Protein AF-A0A7V2XTU2-F1 (afdb_monomer_lite)

Radius of gyration: 29.44 Å; chains: 1; bounding box: 63×77×79 Å

Foldseek 3Di:
DDDDDPDDDPWDQDDDDDDDDDFWKWWAWPVRDIDTAHFPDDDQQWTWGQDPRGITTGGPVGTPDIGDDDDDDDDDDDDDDDDDDDDDDDDDDDDDDDDDDDDDDDDDDDDDDDDDDDPDDDPDPDDDDPVRLVVLLVVLVVLLVCLVPDPDPPLVVSLVVLLVVDPSCQVSLLVCQVVDPDPSSNLSSLSSLLSNDDPSSLVSLLVQCPDPDLSSVLSSLQSNLSNLDPVCLLSLLVQLQPPDPSSVVSSLVSLLSNCVVPPDCSNVVSLLVSCVVHDDSSVLSSLVSLLSSLDPVSLVSLLVCLVVDDDPVNLSSLCSLLSSLDPVCLVSLLVQCPDPDPVSVLSSLLSLLSNLVHLVSLVVLLVQCPPPDPSSNVSSQVSLCSSVVHHQDSDSVSSVVVSVVVVVVVVVVVVVVVPDD

Sequence (421 aa):
MTRAATRVLAAVVLFTLAFSAARADVVHLRNGGRIEGRIVSETDAAVVVSSEGGRVTVPRAQVASVVRKPASVPAPTVADGAAPPPARPAPADGAVPGSDAAETAAEEPKAPEGGEKPASAAPKPAPRTPADIERLRRTIAAMMERVGTEGAPTREAFATALTGLGPDATPLLLEMLPRLDSMDRLLPAVTAIAAAPTPEAESALVRLAGADEAERRHVAAFGLGQCGGLGAVPVLGRLLLDPADIVRYSAREALVNLKARQPGPEATRTVLRALESARGPARRECLLLLAQLDDPAGLDAVEDAAARAEGEDRAEFWKALGRMGDPRAVSFLRRRLGSEDAAERRLAVDALAGHRRVTAVVPLLLGCLDDEAPPVRAAALQALGQLAGKDLGPEASDWRAWWEDERRAVEERERMRGERP

pLDDT: mean 78.05, std 23.55, range [25.86, 98.31]

Structure (mmCIF, N/CA/C/O backbone):
data_AF-A0A7V2XTU2-F1
#
_entry.id   AF-A0A7V2XTU2-F1
#
loop_
_atom_site.group_PDB
_atom_site.id
_atom_site.type_symbol
_atom_site.label_atom_id
_atom_site.label_alt_id
_atom_site.label_comp_id
_atom_site.label_asym_id
_atom_site.label_entity_id
_atom_site.label_seq_id
_atom_site.pdbx_PDB_ins_code
_atom_site.Cartn_x
_atom_site.Cartn_y
_atom_site.Cartn_z
_atom_site.occupancy
_atom_site.B_iso_or_equiv
_atom_site.auth_seq_id
_atom_site.auth_comp_id
_atom_site.auth_asym_id
_atom_site.auth_atom_id
_atom_site.pdbx_PDB_model_num
ATOM 1 N N . MET A 1 1 ? 39.795 39.922 19.954 1.00 37.25 1 MET A N 1
ATOM 2 C CA . MET A 1 1 ? 38.436 39.684 19.424 1.00 37.25 1 MET A CA 1
ATOM 3 C C . MET A 1 1 ? 38.409 38.326 18.750 1.00 37.25 1 MET A C 1
ATOM 5 O O . MET A 1 1 ? 39.089 38.114 17.757 1.00 37.25 1 MET A O 1
ATOM 9 N N . THR A 1 2 ? 37.703 37.395 19.376 1.00 35.97 2 THR A N 1
ATOM 10 C CA . THR A 1 2 ? 37.447 36.018 18.952 1.00 35.97 2 THR A CA 1
ATOM 11 C C . THR A 1 2 ? 36.546 35.985 17.714 1.00 35.97 2 THR A C 1
ATOM 13 O O . THR A 1 2 ? 35.517 36.653 17.680 1.00 35.97 2 THR A O 1
ATOM 16 N N . ARG A 1 3 ? 36.882 35.166 16.711 1.00 31.73 3 ARG A N 1
ATOM 17 C CA . ARG A 1 3 ? 35.897 34.652 15.749 1.00 31.73 3 ARG A CA 1
ATOM 18 C C . ARG A 1 3 ? 36.052 33.141 15.650 1.00 31.73 3 ARG A C 1
ATOM 20 O O . ARG A 1 3 ? 37.011 32.631 15.081 1.00 31.73 3 ARG A O 1
ATOM 27 N N . ALA A 1 4 ? 35.106 32.459 16.286 1.00 32.34 4 ALA A N 1
ATOM 28 C CA . ALA A 1 4 ? 34.891 31.030 16.193 1.00 32.34 4 ALA A CA 1
ATOM 29 C C . ALA A 1 4 ? 34.449 30.680 14.765 1.00 32.34 4 ALA A C 1
ATOM 31 O O . ALA A 1 4 ? 33.487 31.249 14.252 1.00 32.34 4 ALA A O 1
ATOM 32 N N . ALA A 1 5 ? 35.162 29.756 14.125 1.00 32.06 5 ALA A N 1
ATOM 33 C CA . ALA A 1 5 ? 34.749 29.164 12.863 1.00 32.06 5 ALA A CA 1
ATOM 34 C C . ALA A 1 5 ? 33.851 27.957 13.163 1.00 32.06 5 ALA A C 1
ATOM 36 O O . ALA A 1 5 ? 34.329 26.878 13.515 1.00 32.06 5 ALA A O 1
ATOM 37 N N . THR A 1 6 ? 32.541 28.150 13.047 1.00 32.09 6 THR A N 1
ATOM 38 C CA . THR A 1 6 ? 31.544 27.080 13.095 1.00 32.09 6 THR A CA 1
ATOM 39 C C . THR A 1 6 ? 31.726 26.196 11.858 1.00 32.09 6 THR A C 1
ATOM 41 O O . THR A 1 6 ? 31.355 26.578 10.751 1.00 32.09 6 THR A O 1
ATOM 44 N N . ARG A 1 7 ? 32.343 25.020 12.018 1.00 32.94 7 ARG A N 1
ATOM 45 C CA . ARG A 1 7 ? 32.392 23.994 10.966 1.00 32.94 7 ARG A CA 1
ATOM 46 C C . ARG A 1 7 ? 31.040 23.283 10.929 1.00 32.94 7 ARG A C 1
ATOM 48 O O . ARG A 1 7 ? 30.715 22.523 11.837 1.00 32.94 7 ARG A O 1
ATOM 55 N N . VAL A 1 8 ? 30.253 23.574 9.897 1.00 32.69 8 VAL A N 1
ATOM 56 C CA . VAL A 1 8 ? 28.988 22.892 9.599 1.00 32.69 8 VAL A CA 1
ATOM 57 C C . VAL A 1 8 ? 29.291 21.444 9.206 1.00 32.69 8 VAL A C 1
ATOM 59 O O . VAL A 1 8 ? 30.128 21.180 8.344 1.00 32.69 8 VAL A O 1
ATOM 62 N N . LEU A 1 9 ? 28.633 20.510 9.888 1.00 30.25 9 LEU A N 1
ATOM 63 C CA . LEU A 1 9 ? 28.724 19.072 9.671 1.00 30.25 9 LEU A CA 1
ATOM 64 C C . LEU A 1 9 ? 27.986 18.710 8.370 1.00 30.25 9 LEU A C 1
ATOM 66 O O . LEU A 1 9 ? 26.761 18.779 8.321 1.00 30.25 9 LEU A O 1
ATOM 70 N N . ALA A 1 10 ? 28.712 18.323 7.322 1.00 29.86 10 ALA A N 1
ATOM 71 C CA . ALA A 1 10 ? 28.113 17.724 6.133 1.00 29.86 10 ALA A CA 1
ATOM 72 C C . ALA A 1 10 ? 27.832 16.240 6.416 1.00 29.86 10 ALA A C 1
ATOM 74 O O . ALA A 1 10 ? 28.724 15.397 6.325 1.00 29.86 10 ALA A O 1
ATOM 75 N N . ALA A 1 11 ? 26.601 15.924 6.816 1.00 33.59 11 ALA A N 1
ATOM 76 C CA . ALA A 1 11 ? 26.123 14.549 6.881 1.00 33.59 11 ALA A CA 1
ATOM 77 C C . ALA A 1 11 ? 25.770 14.088 5.459 1.00 33.59 11 ALA A C 1
ATOM 79 O O . ALA A 1 11 ? 24.813 14.575 4.862 1.00 33.59 11 ALA A O 1
ATOM 80 N N . VAL A 1 12 ? 26.556 13.164 4.907 1.00 35.12 12 VAL A N 1
ATOM 81 C CA . VAL A 1 12 ? 26.215 12.484 3.653 1.00 35.12 12 VAL A CA 1
ATOM 82 C C . VAL A 1 12 ? 25.213 11.385 3.996 1.00 35.12 12 VAL A C 1
ATOM 84 O O . VAL A 1 12 ? 25.585 10.351 4.550 1.00 35.12 12 VAL A O 1
ATOM 87 N N . VAL A 1 13 ? 23.932 11.640 3.729 1.00 34.47 13 VAL A N 1
ATOM 88 C CA . VAL A 1 13 ? 22.848 10.667 3.905 1.00 34.47 13 VAL A CA 1
ATOM 89 C C . VAL A 1 13 ? 22.731 9.862 2.616 1.00 34.47 13 VAL A C 1
ATOM 91 O O . VAL A 1 13 ? 22.255 10.367 1.603 1.00 34.47 13 VAL A O 1
ATOM 94 N N . LEU A 1 14 ? 23.211 8.617 2.643 1.00 32.88 14 LEU A N 1
ATOM 95 C CA . LEU A 1 14 ? 23.098 7.694 1.516 1.00 32.88 14 LEU A CA 1
ATOM 96 C C . LEU A 1 14 ? 21.851 6.818 1.712 1.00 32.88 14 LEU A C 1
ATOM 98 O O . LEU A 1 14 ? 21.849 5.909 2.550 1.00 32.88 14 LEU A O 1
ATOM 102 N N . PHE A 1 15 ? 20.792 7.094 0.950 1.00 28.81 15 PHE A N 1
ATOM 103 C CA . PHE A 1 15 ? 19.565 6.295 0.958 1.00 28.81 15 PHE A CA 1
ATOM 104 C C . PHE A 1 15 ? 19.831 4.923 0.326 1.00 28.81 15 PHE A C 1
ATOM 106 O O . PHE A 1 15 ? 20.188 4.820 -0.844 1.00 28.81 15 PHE A O 1
ATOM 113 N N . THR A 1 16 ? 19.653 3.854 1.101 1.00 32.84 16 THR A N 1
ATOM 114 C CA . THR A 1 16 ? 19.641 2.476 0.589 1.00 32.84 16 THR A CA 1
ATOM 115 C C . THR A 1 16 ? 18.449 1.743 1.195 1.00 32.84 16 THR A C 1
ATOM 117 O O . THR A 1 16 ? 18.280 1.724 2.412 1.00 32.84 16 THR A O 1
ATOM 120 N N . LEU A 1 17 ? 17.595 1.183 0.336 1.00 32.22 17 LEU A N 1
ATOM 121 C CA . LEU A 1 17 ? 16.418 0.410 0.725 1.00 32.22 17 LEU A CA 1
ATOM 122 C C . LEU A 1 17 ? 16.828 -0.997 1.171 1.00 32.22 17 LEU A C 1
ATOM 124 O O . LEU A 1 17 ? 17.332 -1.776 0.366 1.00 32.22 17 LEU A O 1
ATOM 128 N N . ALA A 1 18 ? 16.598 -1.279 2.455 1.00 36.19 18 ALA A N 1
ATOM 129 C CA . ALA A 1 18 ? 15.885 -2.443 3.000 1.00 36.19 18 ALA A CA 1
ATOM 130 C C . ALA A 1 18 ? 16.413 -2.758 4.409 1.00 36.19 18 ALA A C 1
ATOM 132 O O . ALA A 1 18 ? 17.561 -3.169 4.548 1.00 36.19 18 ALA A O 1
ATOM 133 N N . PHE A 1 19 ? 15.572 -2.655 5.446 1.00 36.44 19 PHE A N 1
ATOM 134 C CA . PHE A 1 19 ? 15.734 -3.498 6.634 1.00 36.44 19 PHE A CA 1
ATOM 135 C C . PHE A 1 19 ? 14.394 -3.787 7.313 1.00 36.44 19 PHE A C 1
ATOM 137 O O . PHE A 1 19 ? 13.608 -2.891 7.612 1.00 36.44 19 PHE A O 1
ATOM 144 N N . SER A 1 20 ? 14.171 -5.077 7.560 1.00 36.19 20 SER A N 1
ATOM 145 C CA . SER A 1 20 ? 13.150 -5.607 8.458 1.00 36.19 20 SER A CA 1
ATOM 146 C C . SER A 1 20 ? 13.358 -5.041 9.863 1.00 36.19 20 SER A C 1
ATOM 148 O O . SER A 1 20 ? 14.483 -5.033 10.364 1.00 36.19 20 SER A O 1
ATOM 150 N N . ALA A 1 21 ? 12.281 -4.584 10.501 1.00 35.66 21 ALA A N 1
ATOM 151 C CA . ALA A 1 21 ? 12.290 -4.012 11.841 1.00 35.66 21 ALA A CA 1
ATOM 152 C C . ALA A 1 21 ? 12.799 -5.026 12.885 1.00 35.66 21 ALA A C 1
ATOM 154 O O . ALA A 1 21 ? 12.038 -5.809 13.450 1.00 35.66 21 ALA A O 1
ATOM 155 N N . ALA A 1 22 ? 14.100 -4.993 13.162 1.00 40.12 22 ALA A N 1
ATOM 156 C CA . ALA A 1 22 ? 14.714 -5.629 14.316 1.00 40.12 22 ALA A CA 1
ATOM 157 C C . ALA A 1 22 ? 15.505 -4.560 15.085 1.00 40.12 22 ALA A C 1
ATOM 159 O O . ALA A 1 22 ? 16.324 -3.846 14.514 1.00 40.12 22 ALA A O 1
ATOM 160 N N . ARG A 1 23 ? 15.167 -4.428 16.373 1.00 57.59 23 ARG A N 1
ATOM 161 C CA . ARG A 1 23 ? 15.597 -3.425 17.370 1.00 57.59 23 ARG A CA 1
ATOM 162 C C . ARG A 1 23 ? 17.020 -2.863 17.152 1.00 57.59 23 ARG A C 1
ATOM 164 O O . ARG A 1 23 ? 17.975 -3.627 17.092 1.00 57.59 23 ARG A O 1
ATOM 171 N N . ALA A 1 24 ? 17.132 -1.532 17.095 1.00 58.72 24 ALA A N 1
ATOM 172 C CA . ALA A 1 24 ? 18.334 -0.786 16.709 1.00 58.72 24 ALA A CA 1
ATOM 173 C C . ALA A 1 24 ? 19.336 -0.524 17.860 1.00 58.72 24 ALA A C 1
ATOM 175 O O . ALA A 1 24 ? 18.928 -0.325 19.008 1.00 58.72 24 ALA A O 1
ATOM 176 N N . ASP A 1 25 ? 20.634 -0.482 17.534 1.00 79.06 25 ASP A N 1
ATOM 177 C CA . ASP A 1 25 ? 21.707 0.005 18.415 1.00 79.06 25 ASP A CA 1
ATOM 178 C C . ASP A 1 25 ? 21.683 1.546 18.483 1.00 79.06 25 ASP A C 1
ATOM 180 O O . ASP A 1 25 ? 21.106 2.210 17.616 1.00 79.06 25 ASP A O 1
ATOM 184 N N . VAL A 1 26 ? 22.309 2.140 19.506 1.00 77.88 26 VAL A N 1
ATOM 185 C CA . VAL A 1 26 ? 22.352 3.606 19.673 1.00 77.88 26 VAL A CA 1
ATOM 186 C C . VAL A 1 26 ? 23.791 4.103 19.764 1.00 77.88 26 VAL A C 1
ATOM 188 O O . VAL A 1 26 ? 24.579 3.633 20.588 1.00 77.88 26 VAL A O 1
ATOM 191 N N . VAL A 1 27 ? 24.126 5.089 18.930 1.00 79.88 27 VAL A N 1
ATOM 192 C CA . VAL A 1 27 ? 25.408 5.802 18.940 1.00 79.88 27 VAL A CA 1
ATOM 193 C C . VAL A 1 27 ? 25.192 7.223 19.452 1.00 79.88 27 VAL A C 1
ATOM 195 O O . VAL A 1 27 ? 24.481 8.017 18.835 1.00 79.88 27 VAL A O 1
ATOM 198 N N . HIS A 1 28 ? 25.827 7.559 20.574 1.00 78.25 28 HIS A N 1
ATOM 199 C CA . HIS A 1 28 ? 25.815 8.909 21.134 1.00 78.25 28 HIS A CA 1
ATOM 200 C C . HIS A 1 28 ? 26.989 9.717 20.585 1.00 78.25 28 HIS A C 1
ATOM 202 O O . HIS A 1 28 ? 28.134 9.259 20.594 1.00 78.25 28 HIS A O 1
ATOM 208 N N . LEU A 1 29 ? 26.718 10.937 20.132 1.00 80.38 29 LEU A N 1
ATOM 209 C CA . LEU A 1 29 ? 27.708 11.871 19.610 1.00 80.38 29 LEU A CA 1
ATOM 210 C C . LEU A 1 29 ? 28.153 12.858 20.693 1.00 80.38 29 LEU A C 1
ATOM 212 O O . LEU A 1 29 ? 27.387 13.234 21.579 1.00 80.38 29 LEU A O 1
ATOM 216 N N . ARG A 1 30 ? 29.390 13.349 20.589 1.00 73.69 30 ARG A N 1
ATOM 217 C CA . ARG A 1 30 ? 29.960 14.321 21.544 1.00 73.69 30 ARG A CA 1
ATOM 218 C C . ARG A 1 30 ? 29.267 15.687 21.535 1.00 73.69 30 ARG A C 1
ATOM 220 O O . ARG A 1 30 ? 29.418 16.441 22.487 1.00 73.69 30 ARG A O 1
ATOM 227 N N . ASN A 1 31 ? 28.514 16.005 20.484 1.00 67.88 31 ASN A N 1
ATOM 228 C CA . ASN A 1 31 ? 27.713 17.229 20.385 1.00 67.88 31 ASN A CA 1
ATOM 229 C C . ASN A 1 31 ? 26.302 17.085 20.995 1.00 67.88 31 ASN A C 1
ATOM 231 O O . ASN A 1 31 ? 25.476 17.974 20.810 1.00 67.88 31 ASN A O 1
ATOM 235 N N . GLY A 1 32 ? 26.012 15.972 21.679 1.00 67.62 32 GLY A N 1
ATOM 236 C CA . GLY A 1 32 ? 24.706 15.693 22.282 1.00 67.62 32 GLY A CA 1
ATOM 237 C C . GLY A 1 32 ? 23.690 15.047 21.333 1.00 67.62 32 GLY A C 1
ATOM 238 O O . GLY A 1 32 ? 22.598 14.694 21.770 1.00 67.62 32 GLY A O 1
ATOM 239 N N . GLY A 1 33 ? 24.032 14.852 20.054 1.00 73.75 33 GLY A N 1
ATOM 240 C CA . GLY A 1 33 ? 23.200 14.110 19.106 1.00 73.75 33 GLY A CA 1
ATOM 241 C C . GLY A 1 33 ? 23.190 12.602 19.382 1.00 73.75 33 GLY A C 1
ATOM 242 O O . GLY A 1 33 ? 24.133 12.051 19.952 1.00 73.75 33 GLY A O 1
ATOM 243 N N . ARG A 1 34 ? 22.136 11.914 18.939 1.00 79.88 34 ARG A N 1
ATOM 244 C CA . ARG A 1 34 ? 22.043 10.446 18.963 1.00 79.88 34 ARG A CA 1
ATOM 245 C C . ARG A 1 34 ? 21.662 9.917 17.589 1.00 79.88 34 ARG A C 1
ATOM 247 O O . ARG A 1 34 ? 20.861 10.539 16.896 1.00 79.88 34 ARG A O 1
ATOM 254 N N . ILE A 1 35 ? 22.234 8.780 17.215 1.00 77.44 35 ILE A N 1
ATOM 255 C CA . ILE A 1 35 ? 21.912 8.070 15.978 1.00 77.44 35 ILE A CA 1
ATOM 256 C C . ILE A 1 35 ? 21.456 6.668 16.363 1.00 77.44 35 ILE A C 1
ATOM 258 O O . ILE A 1 35 ? 22.202 5.919 16.990 1.00 77.44 35 ILE A O 1
ATOM 262 N N . GLU A 1 36 ? 20.223 6.342 15.991 1.00 77.19 36 GLU A N 1
ATOM 263 C CA . GLU A 1 36 ? 19.605 5.041 16.234 1.00 77.19 36 GLU A CA 1
ATOM 264 C C . GLU A 1 36 ? 19.629 4.239 14.929 1.00 77.19 36 GLU A C 1
ATOM 266 O O . GLU A 1 36 ? 19.188 4.711 13.879 1.00 77.19 36 GLU A O 1
ATOM 271 N N . GLY A 1 37 ? 20.200 3.040 14.971 1.00 74.62 37 GLY A N 1
ATOM 272 C CA . GLY A 1 37 ? 20.302 2.156 13.815 1.00 74.62 37 GLY A CA 1
ATOM 273 C C . GLY A 1 37 ? 21.207 0.961 14.089 1.00 74.62 37 GLY A C 1
ATOM 274 O O . GLY A 1 37 ? 21.847 0.868 15.130 1.00 74.62 37 GLY A O 1
ATOM 275 N N . ARG A 1 38 ? 21.277 0.012 13.162 1.00 80.25 38 ARG A N 1
ATOM 276 C CA . ARG A 1 38 ? 22.182 -1.136 13.295 1.00 80.25 38 ARG A CA 1
ATOM 277 C C . ARG A 1 38 ? 23.611 -0.698 12.996 1.00 80.25 38 ARG A C 1
ATOM 279 O O . ARG A 1 38 ? 23.855 -0.129 11.931 1.00 80.25 38 ARG A O 1
ATOM 286 N N . ILE A 1 39 ? 24.567 -0.992 13.874 1.00 77.94 39 ILE A N 1
ATOM 287 C CA . ILE A 1 39 ? 25.979 -0.706 13.580 1.00 77.94 39 ILE A CA 1
ATOM 288 C C . ILE A 1 39 ? 26.480 -1.733 12.564 1.00 77.94 39 ILE A C 1
ATOM 290 O O . ILE A 1 39 ? 26.521 -2.930 12.839 1.00 77.94 39 ILE A O 1
ATOM 294 N N . VAL A 1 40 ? 26.816 -1.257 11.365 1.00 77.75 40 VAL A N 1
ATOM 295 C CA . VAL A 1 40 ? 27.255 -2.087 10.231 1.00 77.75 40 VAL A CA 1
ATOM 296 C C . VAL A 1 40 ? 28.767 -2.281 10.253 1.00 77.75 40 VAL A C 1
ATOM 298 O O . VAL A 1 40 ? 29.250 -3.362 9.930 1.00 77.75 40 VAL A O 1
ATOM 301 N N . SER A 1 41 ? 29.522 -1.257 10.656 1.00 73.06 41 SER A N 1
ATOM 302 C CA . SER A 1 41 ? 30.965 -1.361 10.860 1.00 73.06 41 SER A CA 1
ATOM 303 C C . SER A 1 41 ? 31.449 -0.384 11.928 1.00 73.06 41 SER A C 1
ATOM 305 O O . SER A 1 41 ? 30.919 0.715 12.086 1.00 73.06 41 SER A O 1
ATOM 307 N N . GLU A 1 42 ? 32.469 -0.794 12.674 1.00 78.62 42 GLU A N 1
ATOM 308 C CA . GLU A 1 42 ? 33.174 0.046 13.636 1.00 78.62 42 GLU A CA 1
ATOM 309 C C . GLU A 1 42 ? 34.670 -0.145 13.401 1.00 78.62 42 GLU A C 1
ATOM 311 O O . GLU A 1 42 ? 35.192 -1.248 13.539 1.00 78.62 42 GLU A O 1
ATOM 316 N N . THR A 1 43 ? 35.336 0.927 12.987 1.00 77.38 43 THR A N 1
ATOM 317 C CA . THR A 1 43 ? 36.791 0.994 12.827 1.00 77.38 43 THR A CA 1
ATOM 318 C C . THR A 1 43 ? 37.333 2.149 13.666 1.00 77.38 43 THR A C 1
ATOM 320 O O . THR A 1 43 ? 36.575 3.026 14.093 1.00 77.38 43 THR A O 1
ATOM 323 N N . ASP A 1 44 ? 38.651 2.202 13.856 1.00 71.94 44 ASP A N 1
ATOM 324 C CA . ASP A 1 44 ? 39.303 3.303 14.582 1.00 71.94 44 ASP A CA 1
ATOM 325 C C . ASP A 1 44 ? 39.091 4.670 13.906 1.00 71.94 44 ASP A C 1
ATOM 327 O O . ASP A 1 44 ? 39.181 5.714 14.552 1.00 71.94 44 ASP A O 1
ATOM 331 N N . ALA A 1 45 ? 38.751 4.675 12.612 1.00 67.19 45 ALA A N 1
ATOM 332 C CA . ALA A 1 45 ? 38.482 5.882 11.841 1.00 67.19 45 ALA A CA 1
ATOM 333 C C . ALA A 1 45 ? 37.003 6.310 11.876 1.00 67.19 45 ALA A C 1
ATOM 335 O O . ALA A 1 45 ? 36.713 7.508 11.959 1.00 67.19 45 ALA A O 1
ATOM 336 N N . ALA A 1 46 ? 36.053 5.367 11.823 1.00 79.94 46 ALA A N 1
ATOM 337 C CA . ALA A 1 46 ? 34.624 5.675 11.727 1.00 79.94 46 ALA A CA 1
ATOM 338 C C . ALA A 1 46 ? 33.704 4.541 12.209 1.00 79.94 46 ALA A C 1
ATOM 340 O O . ALA A 1 46 ? 34.039 3.359 12.128 1.00 79.94 46 ALA A O 1
ATOM 341 N N . VAL A 1 47 ? 32.503 4.928 12.640 1.00 77.88 47 VAL A N 1
ATOM 342 C CA . VAL A 1 47 ? 31.369 4.051 12.946 1.00 77.88 47 VAL A CA 1
ATOM 343 C C . VAL A 1 47 ? 30.298 4.257 11.880 1.00 77.88 47 VAL A C 1
ATOM 345 O O . VAL A 1 47 ? 29.826 5.376 11.685 1.00 77.88 47 VAL A O 1
ATOM 348 N N . VAL A 1 48 ? 29.905 3.191 11.187 1.00 80.81 48 VAL A N 1
ATOM 349 C CA . VAL A 1 48 ? 28.832 3.221 10.187 1.00 80.81 48 VAL A CA 1
ATOM 350 C C . VAL A 1 48 ? 27.569 2.636 10.798 1.00 80.81 48 VAL A C 1
ATOM 352 O O . VAL A 1 48 ? 27.539 1.473 11.202 1.00 80.81 48 VAL A O 1
ATOM 355 N N . VAL A 1 49 ? 26.512 3.441 10.834 1.00 78.38 49 VAL A N 1
ATOM 356 C CA . VAL A 1 49 ? 25.202 3.078 11.374 1.00 78.38 49 VAL A CA 1
ATOM 357 C C . VAL A 1 49 ? 24.185 3.057 10.239 1.00 78.38 49 VAL A C 1
ATOM 359 O O . VAL A 1 49 ? 24.086 4.010 9.473 1.00 78.38 49 VAL A O 1
ATOM 362 N N . SER A 1 50 ? 23.426 1.973 10.116 1.00 74.44 50 SER A N 1
ATOM 363 C CA . SER A 1 50 ? 22.309 1.859 9.177 1.00 74.44 50 SER A CA 1
ATOM 364 C C . SER A 1 50 ? 21.006 2.175 9.899 1.00 74.44 50 SER A C 1
ATOM 366 O O . SER A 1 50 ? 20.597 1.412 10.775 1.00 74.44 50 SER A O 1
ATOM 368 N N . SER A 1 51 ? 20.359 3.279 9.534 1.00 72.19 51 SER A N 1
ATOM 369 C CA . SER A 1 51 ? 19.057 3.701 10.062 1.00 72.19 51 SER A CA 1
ATOM 370 C C . SER A 1 51 ? 17.974 3.660 8.975 1.00 72.19 51 SER A C 1
ATOM 372 O O . SER A 1 51 ? 18.255 3.368 7.812 1.00 72.19 51 SER A O 1
ATOM 374 N N . GLU A 1 52 ? 16.727 3.959 9.353 1.00 59.25 52 GLU A N 1
ATOM 375 C CA . GLU A 1 52 ? 15.567 4.044 8.446 1.00 59.25 52 GLU A CA 1
ATOM 376 C C . GLU A 1 52 ? 15.769 5.074 7.315 1.00 59.25 52 GLU A C 1
ATOM 378 O O . GLU A 1 52 ? 15.248 4.903 6.217 1.00 59.25 52 GLU A O 1
ATOM 383 N N . GLY A 1 53 ? 16.592 6.104 7.555 1.00 58.25 53 GLY A N 1
ATOM 384 C CA . GLY A 1 53 ? 16.941 7.139 6.575 1.00 58.25 53 GLY A CA 1
ATOM 385 C C . GLY A 1 53 ? 18.187 6.843 5.730 1.00 58.25 53 GLY A C 1
ATOM 386 O O . GLY A 1 53 ? 18.623 7.715 4.983 1.00 58.25 53 GLY A O 1
ATOM 387 N N . GLY A 1 54 ? 18.791 5.656 5.855 1.00 67.06 54 GLY A N 1
ATOM 388 C CA . GLY A 1 54 ? 19.987 5.259 5.108 1.00 67.06 54 GLY A CA 1
ATOM 389 C C . GLY A 1 54 ? 21.221 5.008 5.978 1.00 67.06 54 GLY A C 1
ATOM 390 O O . GLY A 1 54 ? 21.147 4.893 7.203 1.00 67.06 54 GLY A O 1
ATOM 391 N N . ARG A 1 55 ? 22.390 4.879 5.340 1.00 76.75 55 ARG A N 1
ATOM 392 C CA . ARG A 1 55 ? 23.654 4.674 6.066 1.00 76.75 55 ARG A CA 1
ATOM 393 C C . ARG A 1 55 ? 24.269 6.008 6.451 1.00 76.75 55 ARG A C 1
ATOM 395 O O . ARG A 1 55 ? 24.527 6.853 5.598 1.00 76.75 55 ARG A O 1
ATOM 402 N N . VAL A 1 56 ? 24.573 6.145 7.733 1.00 76.69 56 VAL A N 1
ATOM 403 C CA . VAL A 1 56 ? 25.256 7.295 8.313 1.00 76.69 56 VAL A CA 1
ATOM 404 C C . VAL A 1 56 ? 26.651 6.859 8.734 1.00 76.69 56 VAL A C 1
ATOM 406 O O . VAL A 1 56 ? 26.813 5.980 9.578 1.00 76.69 56 VAL A O 1
ATOM 409 N N . THR A 1 57 ? 27.671 7.477 8.142 1.00 81.62 57 THR A N 1
ATOM 410 C CA . THR A 1 57 ? 29.067 7.274 8.549 1.00 81.62 57 THR A CA 1
ATOM 411 C C . THR A 1 57 ? 29.468 8.382 9.509 1.00 81.62 57 THR A C 1
ATOM 413 O O . THR A 1 57 ? 29.447 9.558 9.151 1.00 81.62 57 THR A O 1
ATOM 416 N N . VAL A 1 58 ? 29.842 8.008 10.727 1.00 80.25 58 VAL A N 1
ATOM 417 C CA . VAL A 1 58 ? 30.241 8.931 11.788 1.00 80.25 58 VAL A CA 1
ATOM 418 C C . VAL A 1 58 ? 31.737 8.767 12.053 1.00 80.25 58 VAL A C 1
ATOM 420 O O . VAL A 1 58 ? 32.162 7.679 12.440 1.00 80.25 58 VAL A O 1
ATOM 423 N N . PRO A 1 59 ? 32.564 9.815 11.909 1.00 80.44 59 PRO A N 1
ATOM 424 C CA . PRO A 1 59 ? 33.973 9.749 12.292 1.00 80.44 59 PRO A CA 1
ATOM 425 C C . PRO A 1 59 ? 34.132 9.388 13.774 1.00 80.44 59 PRO A C 1
ATOM 427 O O . PRO A 1 59 ? 33.449 9.960 14.629 1.00 80.44 59 PRO A O 1
ATOM 430 N N . ARG A 1 60 ? 35.069 8.493 14.117 1.00 81.25 60 ARG A N 1
ATOM 431 C CA . ARG A 1 60 ? 35.227 7.982 15.494 1.00 81.25 60 ARG A CA 1
ATOM 432 C C . ARG A 1 60 ? 35.493 9.095 16.512 1.00 81.25 60 ARG A C 1
ATOM 434 O O . ARG A 1 60 ? 35.011 9.019 17.638 1.00 81.25 60 ARG A O 1
ATOM 441 N N . ALA A 1 61 ? 36.163 10.169 16.086 1.00 73.69 61 ALA A N 1
ATOM 442 C CA . ALA A 1 61 ? 36.426 11.370 16.884 1.00 73.69 61 ALA A CA 1
ATOM 443 C C . ALA A 1 61 ? 35.157 12.093 17.384 1.00 73.69 61 ALA A C 1
ATOM 445 O O . ALA A 1 61 ? 35.219 12.844 18.358 1.00 73.69 61 ALA A O 1
ATOM 446 N N . GLN A 1 62 ? 34.011 11.879 16.731 1.00 74.31 62 GLN A N 1
ATOM 447 C CA . GLN A 1 62 ? 32.733 12.511 17.068 1.00 74.31 62 GLN A CA 1
ATOM 448 C C . GLN A 1 62 ? 31.822 11.607 17.908 1.00 74.31 62 GLN A C 1
ATOM 450 O O . GLN A 1 62 ? 30.809 12.076 18.426 1.00 74.31 62 GLN A O 1
ATOM 455 N N . VAL A 1 63 ? 32.190 10.336 18.086 1.00 78.00 63 VAL A N 1
ATOM 456 C CA . VAL A 1 63 ? 31.426 9.358 18.864 1.00 78.00 63 VAL A CA 1
ATOM 457 C C . VAL A 1 63 ? 31.810 9.462 20.342 1.00 78.00 63 VAL A C 1
ATOM 459 O O . VAL A 1 63 ? 32.986 9.403 20.704 1.00 78.00 63 VAL A O 1
ATOM 462 N N . ALA A 1 64 ? 30.810 9.637 21.202 1.00 75.31 64 ALA A N 1
ATOM 463 C CA . ALA A 1 64 ? 30.959 9.655 22.654 1.00 75.31 64 ALA A CA 1
ATOM 464 C C . ALA A 1 64 ? 30.839 8.244 23.246 1.00 75.31 64 ALA A C 1
ATOM 466 O O . ALA A 1 64 ? 31.700 7.833 24.019 1.00 75.31 64 ALA A O 1
ATOM 467 N N . SER A 1 65 ? 29.813 7.485 22.857 1.00 77.69 65 SER A N 1
ATOM 468 C CA . SER A 1 65 ? 29.601 6.109 23.317 1.00 77.69 65 SER A CA 1
ATOM 469 C C . SER A 1 65 ? 28.716 5.321 22.350 1.00 77.69 65 SER A C 1
ATOM 471 O O . SER A 1 65 ? 27.986 5.892 21.538 1.00 77.69 65 SER A O 1
ATOM 473 N N . VAL A 1 66 ? 28.809 3.993 22.427 1.00 79.50 66 VAL A N 1
ATOM 474 C CA . VAL A 1 66 ? 28.064 3.044 21.596 1.00 79.50 66 VAL A CA 1
ATOM 475 C C . VAL A 1 66 ? 27.373 2.039 22.515 1.00 79.50 66 VAL A C 1
ATOM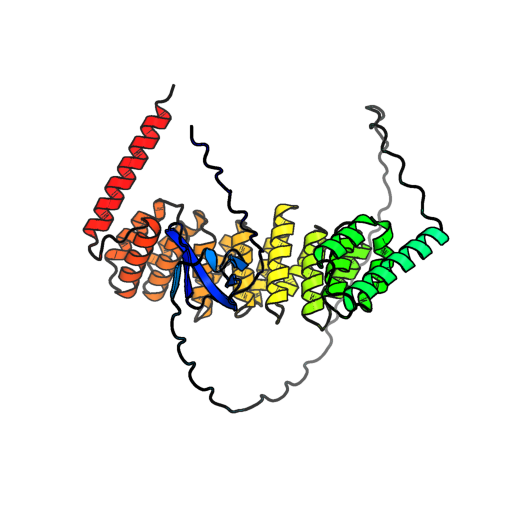 477 O O . VAL A 1 66 ? 28.041 1.408 23.332 1.00 79.50 66 VAL A O 1
ATOM 480 N N . VAL A 1 67 ? 26.055 1.875 22.381 1.00 79.00 67 VAL A N 1
ATOM 481 C CA . VAL A 1 67 ? 25.256 0.920 23.166 1.00 79.00 67 VAL A CA 1
ATOM 482 C C . VAL A 1 67 ? 24.648 -0.119 22.225 1.00 79.00 67 VAL A C 1
ATOM 484 O O . VAL A 1 67 ? 23.782 0.215 21.415 1.00 79.00 67 VAL A O 1
ATOM 487 N N . ARG A 1 68 ? 25.097 -1.377 22.343 1.00 78.44 68 ARG A N 1
ATOM 488 C CA . ARG A 1 68 ? 24.591 -2.515 21.555 1.00 78.44 68 ARG A CA 1
ATOM 489 C C . ARG A 1 68 ? 23.599 -3.347 22.369 1.00 78.44 68 ARG A C 1
ATOM 491 O O . ARG A 1 68 ? 23.880 -3.650 23.529 1.00 78.44 68 ARG A O 1
ATOM 498 N N . LYS A 1 69 ? 22.461 -3.743 21.786 1.00 62.81 69 LYS A N 1
ATOM 499 C CA . LYS A 1 69 ? 21.500 -4.656 22.448 1.00 62.81 69 LYS A CA 1
ATOM 500 C C . LYS A 1 69 ? 21.713 -6.111 21.990 1.00 62.81 69 LYS A C 1
ATOM 502 O O . LYS A 1 69 ? 21.871 -6.339 20.794 1.00 62.81 69 LYS A O 1
ATOM 507 N N . PRO A 1 70 ? 21.706 -7.109 22.898 1.00 45.28 70 PRO A N 1
ATOM 508 C CA . PRO A 1 70 ? 21.914 -8.511 22.524 1.00 45.28 70 PRO A CA 1
ATOM 509 C C . PRO A 1 70 ? 20.729 -9.081 21.722 1.00 45.28 70 PRO A C 1
ATOM 511 O O . PRO A 1 70 ? 19.569 -8.769 21.998 1.00 45.28 70 PRO A O 1
ATOM 514 N N . ALA A 1 71 ? 21.028 -9.920 20.724 1.00 43.06 71 ALA A N 1
ATOM 515 C CA . ALA A 1 71 ? 20.048 -10.546 19.833 1.00 43.06 71 ALA A CA 1
ATOM 516 C C . ALA A 1 71 ? 19.299 -11.712 20.512 1.00 43.06 71 ALA A C 1
ATOM 518 O O . ALA A 1 71 ? 19.904 -12.505 21.231 1.00 43.06 71 ALA A O 1
ATOM 519 N N . SER A 1 72 ? 17.991 -11.849 20.262 1.00 35.12 72 SER A N 1
ATOM 520 C CA . SER A 1 72 ? 17.201 -13.018 20.679 1.00 35.12 72 SER A CA 1
ATOM 521 C C . SER A 1 72 ? 17.417 -14.195 19.722 1.00 35.12 72 SER A C 1
ATOM 523 O O . SER A 1 72 ? 17.326 -14.021 18.507 1.00 35.12 72 SER A O 1
ATOM 525 N N . VAL A 1 73 ? 17.665 -15.385 20.270 1.00 33.78 73 VAL A N 1
ATOM 526 C CA . VAL A 1 73 ? 17.881 -16.641 19.530 1.00 33.78 73 VAL A CA 1
ATOM 527 C C . VAL A 1 73 ? 16.578 -17.109 18.850 1.00 33.78 73 VAL A C 1
ATOM 529 O O . VAL A 1 73 ? 15.546 -17.131 19.522 1.00 33.78 73 VAL A O 1
ATOM 532 N N . PRO A 1 74 ? 16.579 -17.494 17.558 1.00 32.03 74 PRO A N 1
ATOM 533 C CA . PRO A 1 74 ? 15.421 -18.117 16.914 1.00 32.03 74 PRO A CA 1
ATOM 534 C C . PRO A 1 74 ? 15.302 -19.615 17.263 1.00 32.03 74 PRO A C 1
ATOM 536 O O . PRO A 1 74 ? 16.304 -20.318 17.380 1.00 32.03 74 PRO A O 1
ATOM 539 N N . ALA A 1 75 ? 14.064 -20.091 17.435 1.00 28.97 75 ALA A N 1
ATOM 540 C CA . ALA A 1 75 ? 13.715 -21.484 17.743 1.00 28.97 75 ALA A CA 1
ATOM 541 C C . ALA A 1 75 ? 13.941 -22.435 16.539 1.00 28.97 75 ALA A C 1
ATOM 543 O O . ALA A 1 75 ? 13.903 -21.970 15.397 1.00 28.97 75 ALA A O 1
ATOM 544 N N . PRO A 1 76 ? 14.172 -23.747 16.763 1.00 31.81 76 PRO A N 1
ATOM 545 C CA . PRO A 1 76 ? 14.582 -24.673 15.710 1.00 31.81 76 PRO A CA 1
ATOM 546 C C . PRO A 1 76 ? 13.410 -25.131 14.828 1.00 31.81 76 PRO A C 1
ATOM 548 O O . PRO A 1 76 ? 12.294 -25.349 15.296 1.00 31.81 76 PRO A O 1
ATOM 551 N N . THR A 1 77 ? 13.706 -25.305 13.542 1.00 31.55 77 THR A N 1
ATOM 552 C CA . THR A 1 77 ? 12.836 -25.828 12.483 1.00 31.55 77 THR A CA 1
ATOM 553 C C . THR A 1 77 ? 12.637 -27.340 12.628 1.00 31.55 77 THR A C 1
ATOM 555 O O . THR A 1 77 ? 13.611 -28.079 12.762 1.00 31.55 77 THR A O 1
ATOM 558 N N . VAL A 1 78 ? 11.387 -27.807 12.559 1.00 31.28 78 VAL A N 1
ATOM 559 C CA . VAL A 1 78 ? 11.038 -29.236 12.475 1.00 31.28 78 VAL A CA 1
ATOM 560 C C . VAL A 1 78 ? 10.883 -29.622 11.001 1.00 31.28 78 VAL A C 1
ATOM 562 O O . VAL A 1 78 ? 10.298 -28.873 10.220 1.00 31.28 78 VAL A O 1
ATOM 565 N N . ALA A 1 79 ? 11.458 -30.766 10.636 1.00 30.12 79 ALA A N 1
ATOM 566 C CA . ALA A 1 79 ? 11.440 -31.358 9.305 1.00 30.12 79 ALA A CA 1
ATOM 567 C C . ALA A 1 79 ? 10.209 -32.258 9.061 1.00 30.12 79 ALA A C 1
ATOM 569 O O . ALA A 1 79 ? 9.519 -32.647 10.000 1.00 30.12 79 ALA A O 1
ATOM 570 N N . ASP A 1 80 ? 10.069 -32.628 7.784 1.00 28.94 80 ASP A N 1
ATOM 571 C CA . ASP A 1 80 ? 9.269 -33.697 7.165 1.00 28.94 80 ASP A CA 1
ATOM 572 C C . ASP A 1 80 ? 7.827 -33.418 6.705 1.00 28.94 80 ASP A C 1
ATOM 574 O O . ASP A 1 80 ? 6.896 -33.262 7.487 1.00 28.94 80 ASP A O 1
ATOM 578 N N . GLY A 1 81 ? 7.635 -33.570 5.384 1.00 26.27 81 GLY A N 1
ATOM 579 C CA . GLY A 1 81 ? 6.853 -34.715 4.909 1.00 26.27 81 GLY A CA 1
ATOM 580 C C . GLY A 1 81 ? 5.697 -34.437 3.941 1.00 26.27 81 GLY A C 1
ATOM 581 O O . GLY A 1 81 ? 4.729 -33.775 4.286 1.00 26.27 81 GLY A O 1
ATOM 582 N N . ALA A 1 82 ? 5.767 -35.126 2.796 1.00 27.25 82 ALA A N 1
ATOM 583 C CA . ALA A 1 82 ? 4.685 -35.523 1.882 1.00 27.25 82 ALA A CA 1
ATOM 584 C C . ALA A 1 82 ? 4.257 -34.563 0.745 1.00 27.25 82 ALA A C 1
ATOM 586 O O . ALA A 1 82 ? 3.620 -33.530 0.930 1.00 27.25 82 ALA A O 1
ATOM 587 N N . ALA A 1 83 ? 4.558 -35.010 -0.479 1.00 28.55 83 ALA A N 1
ATOM 588 C CA . ALA A 1 83 ? 4.067 -34.488 -1.751 1.00 28.55 83 ALA A CA 1
ATOM 589 C C . ALA A 1 83 ? 2.627 -34.971 -2.051 1.00 28.55 83 ALA A C 1
ATOM 591 O O . ALA A 1 83 ? 2.319 -36.132 -1.767 1.00 28.55 83 ALA A O 1
ATOM 592 N N . PRO A 1 84 ? 1.762 -34.152 -2.682 1.00 33.06 84 PRO A N 1
ATOM 593 C CA . PRO A 1 84 ? 0.478 -34.611 -3.208 1.00 33.06 84 PRO A CA 1
ATOM 594 C C . PRO A 1 84 ? 0.609 -35.181 -4.643 1.00 33.06 84 PRO A C 1
ATOM 596 O O . PRO A 1 84 ? 1.520 -34.796 -5.380 1.00 33.06 84 PRO A O 1
ATOM 599 N N . PRO A 1 85 ? -0.283 -36.102 -5.065 1.00 34.66 85 PRO A N 1
ATOM 600 C CA . PRO A 1 85 ? -0.220 -36.768 -6.371 1.00 34.66 85 PRO A CA 1
ATOM 601 C C . PRO A 1 85 ? -0.764 -35.889 -7.520 1.00 34.66 85 PRO A C 1
ATOM 603 O O . PRO A 1 85 ? -1.516 -34.945 -7.269 1.00 34.66 85 PRO A O 1
ATOM 606 N N . PRO A 1 86 ? -0.429 -36.194 -8.793 1.00 34.69 86 PRO A N 1
ATOM 607 C CA . PRO A 1 86 ? -0.811 -35.361 -9.932 1.00 34.69 86 PRO A CA 1
ATOM 608 C C . PRO A 1 86 ? -2.287 -35.523 -10.331 1.00 34.69 86 PRO A C 1
ATOM 610 O O . PRO A 1 86 ? -2.827 -36.630 -10.390 1.00 34.69 86 PRO A O 1
ATOM 613 N N . ALA A 1 87 ? -2.922 -34.395 -10.657 1.00 33.34 87 ALA A N 1
ATOM 614 C CA . ALA A 1 87 ? -4.281 -34.321 -11.182 1.00 33.34 87 ALA A CA 1
ATOM 615 C C . ALA A 1 87 ? -4.354 -34.749 -12.662 1.00 33.34 87 ALA A C 1
ATOM 617 O O . ALA A 1 87 ? -3.467 -34.455 -13.463 1.00 33.34 87 ALA A O 1
ATOM 618 N N . ARG A 1 88 ? -5.440 -35.449 -13.012 1.00 30.58 88 ARG A N 1
ATOM 619 C CA . ARG A 1 88 ? -5.795 -35.882 -14.375 1.00 30.58 88 ARG A CA 1
ATOM 620 C C . ARG A 1 88 ? -6.253 -34.699 -15.248 1.00 30.58 88 ARG A C 1
ATOM 622 O O . ARG A 1 88 ? -6.820 -33.753 -14.705 1.00 30.58 88 ARG A O 1
ATOM 629 N N . PRO A 1 89 ? -6.102 -34.775 -16.584 1.00 30.70 89 PRO A N 1
ATOM 630 C CA . PRO A 1 89 ? -6.588 -33.742 -17.492 1.00 30.70 89 PRO A CA 1
ATOM 631 C C . PRO A 1 89 ? -8.092 -33.897 -17.769 1.00 30.70 89 PRO A C 1
ATOM 633 O O . PRO A 1 89 ? -8.601 -35.015 -17.875 1.00 30.70 89 PRO A O 1
ATOM 636 N N . ALA A 1 90 ? -8.786 -32.768 -17.917 1.00 31.42 90 ALA A N 1
ATOM 637 C CA . ALA A 1 90 ? -10.152 -32.683 -18.437 1.00 31.42 90 ALA A CA 1
ATOM 638 C C . ALA A 1 90 ? -10.136 -32.114 -19.876 1.00 31.42 90 ALA A C 1
ATOM 640 O O . ALA A 1 90 ? -9.168 -31.444 -20.243 1.00 31.42 90 ALA A O 1
ATOM 641 N N . PRO A 1 91 ? -11.151 -32.429 -20.703 1.00 32.50 91 PRO A N 1
ATOM 642 C CA . PRO A 1 91 ? -11.036 -32.455 -22.158 1.00 32.50 91 PRO A CA 1
ATOM 643 C C . PRO A 1 91 ? -11.365 -31.127 -22.849 1.00 32.50 91 PRO A C 1
ATOM 645 O O . PRO A 1 91 ? -11.911 -30.197 -22.259 1.00 32.50 91 PRO A O 1
ATOM 648 N N . ALA A 1 92 ? -11.014 -31.108 -24.134 1.00 29.95 92 ALA A N 1
ATOM 649 C CA . ALA A 1 92 ? -11.277 -30.071 -25.114 1.00 29.95 92 ALA A CA 1
ATOM 650 C C . ALA A 1 92 ? -12.732 -30.052 -25.623 1.00 29.95 92 ALA A C 1
ATOM 652 O O . ALA A 1 92 ? -13.475 -31.025 -25.496 1.00 29.95 92 ALA A O 1
ATOM 653 N N . ASP A 1 93 ? -13.013 -28.937 -26.297 1.00 29.55 93 ASP A N 1
ATOM 654 C CA . ASP A 1 93 ? -14.047 -28.667 -27.296 1.00 29.55 93 ASP A CA 1
ATOM 655 C C . ASP A 1 93 ? -15.464 -28.288 -26.844 1.00 29.55 93 ASP A C 1
ATOM 657 O O . ASP A 1 93 ? -16.212 -29.029 -26.213 1.00 29.55 93 ASP A O 1
ATOM 661 N N . GLY A 1 94 ? -15.840 -27.090 -27.295 1.00 28.58 94 GLY A N 1
ATOM 662 C CA . GLY A 1 94 ? -17.174 -26.510 -27.248 1.00 28.58 94 GLY A CA 1
ATOM 663 C C . GLY A 1 94 ? -17.235 -25.305 -28.184 1.00 28.58 94 GLY A C 1
ATOM 664 O O . GLY A 1 94 ? -17.212 -24.163 -27.740 1.00 28.58 94 GLY A O 1
ATOM 665 N N . ALA A 1 95 ? -17.246 -25.578 -29.488 1.00 26.67 95 ALA A N 1
ATOM 666 C CA . ALA A 1 95 ? -17.491 -24.611 -30.550 1.00 26.67 95 ALA A CA 1
ATOM 667 C C . ALA A 1 95 ? -18.976 -24.224 -30.628 1.00 26.67 95 ALA A C 1
ATOM 669 O O . ALA A 1 95 ? -19.827 -25.109 -30.615 1.00 26.67 95 ALA A O 1
ATOM 670 N N . VAL A 1 96 ? -19.276 -22.936 -30.821 1.00 29.22 96 VAL A N 1
ATOM 671 C CA . VAL A 1 96 ? -20.481 -22.436 -31.523 1.00 29.22 96 VAL A CA 1
ATOM 672 C C . VAL A 1 96 ? -20.199 -21.011 -32.067 1.00 29.22 96 VAL A C 1
ATOM 674 O O . VAL A 1 96 ? -19.195 -20.420 -31.669 1.00 29.22 96 VAL A O 1
ATOM 677 N N . PRO A 1 97 ? -20.974 -20.476 -33.035 1.00 33.22 97 PRO A N 1
ATOM 678 C CA . PRO A 1 97 ? -20.455 -20.032 -34.324 1.00 33.22 97 PRO A CA 1
ATOM 679 C C . PRO A 1 97 ? -20.685 -18.530 -34.577 1.00 33.22 97 PRO A C 1
ATOM 681 O O . PRO A 1 97 ? -21.222 -17.807 -33.742 1.00 33.22 97 PRO A O 1
ATOM 684 N N . GLY A 1 98 ? -20.228 -18.075 -35.743 1.00 26.92 98 GLY A N 1
ATOM 685 C CA . GLY A 1 98 ? -20.150 -16.670 -36.124 1.00 26.92 98 GLY A CA 1
ATOM 686 C C . GLY A 1 98 ? -21.461 -15.941 -36.416 1.00 26.92 98 GLY A C 1
ATOM 687 O O . GLY A 1 98 ? -22.547 -16.513 -36.469 1.00 26.92 98 GLY A O 1
ATOM 688 N N . SER A 1 99 ? -21.295 -14.651 -36.695 1.00 31.58 99 SER A N 1
ATOM 689 C CA . SER A 1 99 ? -22.172 -13.892 -37.576 1.00 31.58 99 SER A CA 1
ATOM 690 C C . SER A 1 99 ? -21.336 -12.883 -38.355 1.00 31.58 99 SER A C 1
ATOM 692 O O . SER A 1 99 ? -20.574 -12.109 -37.772 1.00 31.58 99 SER A O 1
ATOM 694 N N . ASP A 1 100 ? -21.502 -12.942 -39.667 1.00 25.86 100 ASP A N 1
ATOM 695 C CA . ASP A 1 100 ? -20.902 -12.092 -40.679 1.00 25.86 100 ASP A CA 1
ATOM 696 C C . ASP A 1 100 ? -21.358 -10.624 -40.628 1.00 25.86 100 ASP A C 1
ATOM 698 O O . ASP A 1 100 ? -22.466 -10.303 -40.204 1.00 25.86 100 ASP A O 1
ATOM 702 N N . ALA A 1 101 ? -20.473 -9.794 -41.188 1.00 27.27 101 ALA A N 1
ATOM 703 C CA . ALA A 1 101 ? -20.719 -8.651 -42.070 1.00 27.27 101 ALA A CA 1
ATOM 704 C C . ALA A 1 101 ? -21.600 -7.474 -41.604 1.00 27.27 101 ALA A C 1
ATOM 706 O O . ALA A 1 101 ? -22.823 -7.550 -41.559 1.00 27.27 101 ALA A O 1
ATOM 707 N N . ALA A 1 102 ? -20.958 -6.304 -41.516 1.00 28.03 102 ALA A N 1
ATOM 708 C CA . ALA A 1 102 ? -21.356 -5.146 -42.321 1.00 28.03 102 ALA A CA 1
ATOM 709 C C . ALA A 1 102 ? -20.173 -4.172 -42.465 1.00 28.03 102 ALA A C 1
ATOM 711 O O . ALA A 1 102 ? -19.813 -3.451 -41.537 1.00 28.03 102 ALA A O 1
ATOM 712 N N . GLU A 1 103 ? -19.572 -4.177 -43.655 1.00 28.84 103 GLU A N 1
ATOM 713 C CA . GLU A 1 103 ? -18.831 -3.046 -44.210 1.00 28.84 103 GLU A CA 1
ATOM 714 C C . GLU A 1 103 ? -19.766 -1.841 -44.355 1.00 28.84 103 GLU A C 1
ATOM 716 O O . GLU A 1 103 ? -20.820 -1.949 -44.978 1.00 28.84 103 GLU A O 1
ATOM 721 N N . THR A 1 104 ? -19.329 -0.670 -43.898 1.00 28.39 104 THR A N 1
ATOM 722 C CA . THR A 1 104 ? -19.706 0.600 -44.527 1.00 28.39 104 THR A CA 1
ATOM 723 C C . THR A 1 104 ? -18.488 1.508 -44.566 1.00 28.39 104 THR A C 1
ATOM 725 O O . THR A 1 104 ? -17.941 1.894 -43.532 1.00 28.39 104 THR A O 1
ATOM 728 N N . ALA A 1 105 ? -18.062 1.805 -45.788 1.00 26.86 105 ALA A N 1
ATOM 729 C CA . ALA A 1 105 ? -17.031 2.763 -46.123 1.00 26.86 105 ALA A CA 1
ATOM 730 C C . ALA A 1 105 ? -17.566 4.206 -46.093 1.00 26.86 105 ALA A C 1
ATOM 732 O O . ALA A 1 105 ? -18.723 4.448 -46.421 1.00 26.86 105 ALA A O 1
ATOM 733 N N . ALA A 1 106 ? -16.637 5.118 -45.797 1.00 28.11 106 ALA A N 1
ATOM 734 C CA . ALA A 1 106 ? -16.533 6.502 -46.261 1.00 28.11 106 ALA A CA 1
ATOM 735 C C . ALA A 1 106 ? -17.659 7.504 -45.939 1.00 28.11 106 ALA A C 1
ATOM 737 O O . ALA A 1 106 ? -18.693 7.532 -46.595 1.00 28.11 106 ALA A O 1
ATOM 738 N N . GLU A 1 107 ? -17.323 8.483 -45.091 1.00 27.23 107 GLU A N 1
ATOM 739 C CA . GLU A 1 107 ? -17.635 9.888 -45.380 1.00 27.23 107 GLU A CA 1
ATOM 740 C C . GLU A 1 107 ? -16.580 10.811 -44.730 1.00 27.23 107 GLU A C 1
ATOM 742 O O . GLU A 1 107 ? -16.417 10.848 -43.510 1.00 27.23 107 GLU A O 1
ATOM 747 N N . GLU A 1 108 ? -15.808 11.515 -45.564 1.00 30.38 108 GLU A N 1
ATOM 748 C CA . GLU A 1 108 ? -14.939 12.631 -45.170 1.00 30.38 108 GLU A CA 1
ATOM 749 C C . GLU A 1 108 ? -15.791 13.863 -44.823 1.00 30.38 108 GLU A C 1
ATOM 751 O O . GLU A 1 108 ? -16.660 14.230 -45.618 1.00 30.38 108 GLU A O 1
ATOM 756 N N . PRO A 1 109 ? -15.476 14.621 -43.757 1.00 32.44 109 PRO A N 1
ATOM 757 C CA . PRO A 1 109 ? -15.865 16.016 -43.682 1.00 32.44 109 PRO A CA 1
ATOM 758 C C . PRO A 1 109 ? -14.665 16.938 -43.932 1.00 32.44 109 PRO A C 1
ATOM 760 O O . PRO A 1 109 ? -13.617 16.860 -43.289 1.00 32.44 109 PRO A O 1
ATOM 763 N N . LYS A 1 110 ? -14.874 17.848 -44.888 1.00 29.78 110 LYS A N 1
ATOM 764 C CA . LYS A 1 110 ? -14.036 19.005 -45.219 1.00 29.78 110 LYS A CA 1
ATOM 765 C C . LYS A 1 110 ? -13.675 19.854 -43.993 1.00 29.78 110 LYS A C 1
ATOM 767 O O . LYS A 1 110 ? -14.496 20.093 -43.111 1.00 29.78 110 LYS A O 1
ATOM 772 N N . ALA A 1 111 ? -12.459 20.392 -44.043 1.00 29.39 111 ALA A N 1
ATOM 773 C CA . ALA A 1 111 ? -11.888 21.359 -43.113 1.00 29.39 111 ALA A CA 1
ATOM 774 C C . ALA A 1 111 ? -12.675 22.684 -43.021 1.00 29.39 111 ALA A C 1
ATOM 776 O O . ALA A 1 111 ? -13.159 23.173 -44.047 1.00 29.39 111 ALA A O 1
ATOM 777 N N . PRO A 1 112 ? -12.695 23.343 -41.848 1.00 33.00 112 PRO A N 1
ATOM 778 C CA . PRO A 1 112 ? -12.823 24.787 -41.767 1.00 33.00 112 PRO A CA 1
ATOM 779 C C . PRO A 1 112 ? -11.434 25.441 -41.870 1.00 33.00 112 PRO A C 1
ATOM 781 O O . PRO A 1 112 ? -10.513 25.137 -41.112 1.00 33.00 112 PRO A O 1
ATOM 784 N N . GLU A 1 113 ? -11.292 26.343 -42.839 1.00 37.34 113 GLU A N 1
ATOM 785 C CA . GLU A 1 113 ? -10.177 27.280 -42.945 1.00 37.34 113 GLU A CA 1
ATOM 786 C C . GLU A 1 113 ? -10.272 28.349 -41.846 1.00 37.34 113 GLU A C 1
ATOM 788 O O . GLU A 1 113 ? -11.324 28.957 -41.653 1.00 37.34 113 GLU A O 1
ATOM 793 N N . GLY A 1 114 ? -9.144 28.632 -41.188 1.00 32.75 114 GLY A N 1
ATOM 794 C CA . GLY A 1 114 ? -8.934 29.875 -40.444 1.00 32.75 114 GLY A CA 1
ATOM 795 C C . GLY A 1 114 ? -8.473 29.686 -39.000 1.00 32.75 114 GLY A C 1
ATOM 796 O O . GLY A 1 114 ? -9.240 29.246 -38.153 1.00 32.75 114 GLY A O 1
ATOM 797 N N . GLY A 1 115 ? -7.240 30.115 -38.709 1.00 31.81 115 GLY A N 1
ATOM 798 C CA . GLY A 1 115 ? -6.810 30.423 -37.341 1.00 31.81 115 GLY A CA 1
ATOM 799 C C . GLY A 1 115 ? -5.429 29.898 -36.961 1.00 31.81 115 GLY A C 1
ATOM 800 O O . GLY A 1 115 ? -5.289 28.751 -36.573 1.00 31.81 115 GLY A O 1
ATOM 801 N N . GLU A 1 116 ? -4.448 30.801 -37.024 1.00 29.84 116 GLU A N 1
ATOM 802 C CA . GLU A 1 116 ? -3.161 30.797 -36.307 1.00 29.84 116 GLU A CA 1
ATOM 803 C C . GLU A 1 116 ? -2.102 29.727 -36.653 1.00 29.84 116 GLU A C 1
ATOM 805 O O . GLU A 1 116 ? -2.179 28.546 -36.326 1.00 29.84 116 GLU A O 1
ATOM 810 N N . LYS A 1 117 ? -1.012 30.213 -37.267 1.00 31.23 117 LYS A N 1
ATOM 811 C CA . LYS A 1 117 ? 0.275 29.517 -37.406 1.00 31.23 117 LYS A CA 1
ATOM 812 C C . LYS A 1 117 ? 0.741 28.984 -36.039 1.00 31.23 117 LYS A C 1
ATOM 814 O O . LYS A 1 117 ? 1.002 29.807 -35.159 1.00 31.23 117 LYS A O 1
ATOM 819 N N . PRO A 1 118 ? 0.982 27.673 -35.871 1.00 34.38 118 PRO A N 1
ATOM 820 C CA . PRO A 1 118 ? 1.718 27.195 -34.715 1.00 34.38 118 PRO A CA 1
ATOM 821 C C . PRO A 1 118 ? 3.174 27.661 -34.821 1.00 34.38 118 PRO A C 1
ATOM 823 O O . PRO A 1 118 ? 3.795 27.616 -35.888 1.00 34.38 118 PRO A O 1
ATOM 826 N N . ALA A 1 119 ? 3.704 28.147 -33.700 1.00 36.62 119 ALA A N 1
ATOM 827 C CA . ALA A 1 119 ? 5.100 28.518 -33.552 1.00 36.62 119 ALA A CA 1
ATOM 828 C C . ALA A 1 119 ? 6.014 27.377 -34.031 1.00 36.62 119 ALA A C 1
ATOM 830 O O . ALA A 1 119 ? 5.810 26.214 -33.689 1.00 36.62 119 ALA A O 1
ATOM 831 N N . SER A 1 120 ? 7.008 27.749 -34.839 1.00 35.75 120 SER A N 1
ATOM 832 C CA . SER A 1 120 ? 8.089 26.921 -35.375 1.00 35.75 120 SER A CA 1
ATOM 833 C C . SER A 1 120 ? 8.537 25.819 -34.406 1.00 35.75 120 SER A C 1
ATOM 835 O O . SER A 1 120 ? 9.336 26.068 -33.503 1.00 35.75 120 SER A O 1
ATOM 837 N N . ALA A 1 121 ? 8.074 24.588 -34.634 1.00 40.97 121 ALA A N 1
ATOM 838 C CA . ALA A 1 121 ? 8.701 23.404 -34.070 1.00 40.97 121 ALA A CA 1
ATOM 839 C C . ALA A 1 121 ? 10.161 23.374 -34.545 1.00 40.97 121 ALA A C 1
ATOM 841 O O . ALA A 1 121 ? 10.430 23.500 -35.742 1.00 40.97 121 ALA A O 1
ATOM 842 N N . ALA A 1 122 ? 11.104 23.253 -33.609 1.00 36.62 122 ALA A N 1
ATOM 843 C CA . ALA A 1 122 ? 12.504 23.022 -33.941 1.00 36.62 122 ALA A CA 1
ATOM 844 C C . ALA A 1 122 ? 12.606 21.854 -34.945 1.00 36.62 122 ALA A C 1
ATOM 846 O O . ALA A 1 122 ? 11.851 20.882 -34.816 1.00 36.62 122 ALA A O 1
ATOM 847 N N . PRO A 1 123 ? 13.490 21.931 -35.957 1.00 36.62 123 PRO A N 1
ATOM 848 C CA . PRO A 1 123 ? 13.612 20.872 -36.950 1.00 36.62 123 PRO A CA 1
ATOM 849 C C . PRO A 1 123 ? 13.887 19.541 -36.245 1.00 36.62 123 PRO A C 1
ATOM 851 O O . PRO A 1 123 ? 14.781 19.462 -35.399 1.00 36.62 123 PRO A O 1
ATOM 854 N N . LYS A 1 124 ? 13.113 18.497 -36.586 1.00 42.81 124 LYS A N 1
ATOM 855 C CA . LYS A 1 124 ? 13.422 17.120 -36.173 1.00 42.81 124 LYS A CA 1
ATOM 856 C C . LYS A 1 124 ? 14.901 16.864 -36.501 1.00 42.81 124 LYS A C 1
ATOM 858 O O . LYS A 1 124 ? 15.304 17.168 -37.627 1.00 42.81 124 LYS A O 1
ATOM 863 N N . PRO A 1 125 ? 15.708 16.354 -35.552 1.00 52.66 125 PRO A N 1
ATOM 864 C CA . PRO A 1 125 ? 17.111 16.068 -35.816 1.00 52.66 125 PRO A CA 1
ATOM 865 C C . PRO A 1 125 ? 17.214 15.168 -37.050 1.00 52.66 125 PRO A C 1
ATOM 867 O O . PRO A 1 125 ? 16.401 14.258 -37.232 1.00 52.66 125 PRO A O 1
ATOM 870 N N . ALA A 1 126 ? 18.171 15.473 -37.928 1.00 58.19 126 ALA A N 1
ATOM 871 C CA . ALA A 1 126 ? 18.383 14.701 -39.144 1.00 58.19 126 ALA A CA 1
ATOM 872 C C . ALA A 1 126 ? 18.578 13.213 -38.788 1.00 58.19 126 ALA A C 1
ATOM 874 O O . ALA A 1 126 ? 19.261 12.918 -37.802 1.00 58.19 126 ALA A O 1
ATOM 875 N N . PRO A 1 127 ? 17.990 12.278 -39.557 1.00 62.03 127 PRO A N 1
ATOM 876 C CA . PRO A 1 127 ? 18.163 10.855 -39.303 1.00 62.03 127 PRO A CA 1
ATOM 877 C C . PRO A 1 127 ? 19.654 10.503 -39.325 1.00 62.03 127 PRO A C 1
ATOM 879 O O . PRO A 1 127 ? 20.386 10.913 -40.229 1.00 62.03 127 PRO A O 1
ATOM 882 N N . ARG A 1 128 ? 20.107 9.765 -38.306 1.00 74.62 128 ARG A N 1
ATOM 883 C CA . ARG A 1 128 ? 21.508 9.348 -38.170 1.00 74.62 128 ARG A CA 1
ATOM 884 C C . ARG A 1 128 ? 21.951 8.525 -39.373 1.00 74.62 128 ARG A C 1
ATOM 886 O O . ARG A 1 128 ? 21.205 7.678 -39.865 1.00 74.62 128 ARG A O 1
ATOM 893 N N . THR A 1 129 ? 23.188 8.734 -39.818 1.00 84.88 129 THR A N 1
ATOM 894 C CA . THR A 1 129 ? 23.763 7.898 -40.876 1.00 84.88 129 THR A CA 1
ATOM 895 C C . THR A 1 129 ? 24.004 6.471 -40.356 1.00 84.88 129 THR A C 1
ATOM 897 O O . THR A 1 129 ? 24.159 6.276 -39.145 1.00 84.88 129 THR A O 1
ATOM 900 N N . PRO A 1 130 ? 24.108 5.449 -41.227 1.00 83.12 130 PRO A N 1
ATOM 901 C CA . PRO A 1 130 ? 24.479 4.096 -40.800 1.00 83.12 130 PRO A CA 1
ATOM 902 C C . PRO A 1 130 ? 25.783 4.047 -39.983 1.00 83.12 130 PRO A C 1
ATOM 904 O O . PRO A 1 130 ? 25.899 3.267 -39.040 1.00 83.12 130 PRO A O 1
ATOM 907 N N . ALA A 1 131 ? 26.744 4.928 -40.289 1.00 84.50 131 ALA A N 1
ATOM 908 C CA . ALA A 1 131 ? 27.991 5.051 -39.537 1.00 84.50 131 ALA A CA 1
ATOM 909 C C . ALA A 1 131 ? 27.773 5.587 -38.109 1.00 84.50 131 ALA A C 1
ATOM 911 O O . ALA A 1 131 ? 28.432 5.134 -37.171 1.00 84.50 131 ALA A O 1
ATOM 912 N N . ASP A 1 132 ? 26.827 6.511 -37.927 1.00 84.69 132 ASP A N 1
ATOM 913 C CA . ASP A 1 132 ? 26.467 7.054 -36.616 1.00 84.69 132 ASP A CA 1
ATOM 914 C C . ASP A 1 132 ? 25.724 6.027 -35.754 1.00 84.69 132 ASP A C 1
ATOM 916 O O . ASP A 1 132 ? 25.952 5.964 -34.544 1.00 84.69 132 ASP A O 1
ATOM 920 N N . ILE A 1 133 ? 24.874 5.194 -36.368 1.00 84.19 133 ILE A N 1
ATOM 921 C CA . ILE A 1 133 ? 24.197 4.074 -35.694 1.00 84.19 133 ILE A CA 1
ATOM 922 C C . ILE A 1 133 ? 25.230 3.047 -35.221 1.00 84.19 133 ILE A C 1
ATOM 924 O O . ILE A 1 133 ? 25.187 2.614 -34.070 1.00 84.19 133 ILE A O 1
ATOM 928 N N . GLU A 1 134 ? 26.207 2.705 -36.062 1.00 87.62 134 GLU A N 1
ATOM 929 C CA . GLU A 1 134 ? 27.269 1.767 -35.687 1.00 87.62 134 GLU A CA 1
ATOM 930 C C . GLU A 1 134 ? 28.205 2.345 -34.615 1.00 87.62 134 GLU A C 1
ATOM 932 O O . GLU A 1 134 ? 28.687 1.640 -33.725 1.00 87.62 134 GLU A O 1
ATOM 937 N N . ARG A 1 135 ? 28.454 3.659 -34.646 1.00 88.12 135 ARG A N 1
ATOM 938 C CA . ARG A 1 135 ? 29.173 4.342 -33.567 1.00 88.12 135 ARG A CA 1
ATOM 939 C C . ARG A 1 135 ? 28.393 4.263 -32.256 1.00 88.12 135 ARG A C 1
ATOM 941 O O . ARG A 1 135 ? 28.983 3.913 -31.238 1.00 88.12 135 ARG A O 1
ATOM 948 N N . LEU A 1 136 ? 27.088 4.536 -32.292 1.00 88.44 136 LEU A N 1
ATOM 949 C CA . LEU A 1 136 ? 26.203 4.452 -31.131 1.00 88.44 136 LEU A CA 1
ATOM 950 C C . LEU A 1 136 ? 26.158 3.029 -30.558 1.00 88.44 136 LEU A C 1
ATOM 952 O O . LEU A 1 136 ? 26.309 2.861 -29.351 1.00 88.44 136 LEU A O 1
ATOM 956 N N . ARG A 1 137 ? 26.036 2.008 -31.415 1.00 90.62 137 ARG A N 1
ATOM 957 C CA . ARG A 1 137 ? 26.075 0.589 -31.030 1.00 90.62 137 ARG A CA 1
ATOM 958 C C . ARG A 1 137 ? 27.363 0.248 -30.287 1.00 90.62 137 ARG A C 1
ATOM 960 O O . ARG A 1 137 ? 27.304 -0.310 -29.193 1.00 90.62 137 ARG A O 1
ATOM 967 N N . ARG A 1 138 ? 28.519 0.635 -30.835 1.00 89.56 138 ARG A N 1
ATOM 968 C CA . ARG A 1 138 ? 29.820 0.433 -30.174 1.00 89.56 138 ARG A CA 1
ATOM 969 C C . ARG A 1 138 ? 29.918 1.173 -28.845 1.00 89.56 138 ARG A C 1
ATOM 971 O O . ARG A 1 138 ? 30.448 0.617 -27.889 1.00 89.56 138 ARG A O 1
ATOM 978 N N . THR A 1 139 ? 29.389 2.394 -28.758 1.00 89.44 139 THR A N 1
ATOM 979 C CA . THR A 1 139 ? 29.341 3.148 -27.499 1.00 89.44 139 THR A CA 1
ATOM 980 C C . THR A 1 139 ? 28.505 2.425 -26.444 1.00 89.44 139 THR A C 1
ATOM 982 O O . THR A 1 139 ? 28.996 2.225 -25.337 1.00 89.44 139 THR A O 1
ATOM 985 N N . ILE A 1 140 ? 27.290 1.982 -26.781 1.00 88.69 140 ILE A N 1
ATOM 986 C CA . ILE A 1 140 ? 26.414 1.249 -25.854 1.00 88.69 140 ILE A CA 1
ATOM 987 C C . ILE A 1 140 ? 27.085 -0.053 -25.396 1.00 88.69 140 ILE A C 1
ATOM 989 O O . ILE A 1 140 ? 27.139 -0.319 -24.196 1.00 88.69 140 ILE A O 1
ATOM 993 N N . ALA A 1 141 ? 27.654 -0.831 -26.323 1.00 86.50 141 ALA A N 1
ATOM 994 C CA . ALA A 1 141 ? 28.348 -2.079 -26.007 1.00 86.50 141 ALA A CA 1
ATOM 995 C C . ALA A 1 141 ? 29.538 -1.857 -25.057 1.00 86.50 141 ALA A C 1
ATOM 997 O O . ALA A 1 141 ? 29.634 -2.527 -24.030 1.00 86.50 141 ALA A O 1
ATOM 998 N N . ALA A 1 142 ? 30.386 -0.863 -25.342 1.00 85.75 142 ALA A N 1
ATOM 999 C CA . ALA A 1 142 ? 31.520 -0.520 -24.487 1.00 85.75 142 ALA A CA 1
ATOM 1000 C C . ALA A 1 142 ? 31.076 -0.062 -23.088 1.00 85.75 142 ALA A C 1
ATOM 1002 O O . ALA A 1 142 ? 31.714 -0.398 -22.090 1.00 85.75 142 ALA A O 1
ATOM 1003 N N . MET A 1 143 ? 29.971 0.686 -22.986 1.00 84.69 143 MET A N 1
ATOM 1004 C CA . MET A 1 143 ? 29.432 1.071 -21.682 1.00 84.69 143 MET A CA 1
ATOM 1005 C C . MET A 1 143 ? 28.903 -0.147 -20.901 1.00 84.69 143 MET A C 1
ATOM 1007 O O . MET A 1 143 ? 29.178 -0.262 -19.710 1.00 84.69 143 MET A O 1
ATOM 1011 N N . MET A 1 144 ? 28.202 -1.080 -21.557 1.00 82.56 144 MET A N 1
ATOM 1012 C CA . MET A 1 144 ? 27.688 -2.302 -20.918 1.00 82.56 144 MET A CA 1
ATOM 1013 C C . MET A 1 144 ? 28.797 -3.258 -20.451 1.00 82.56 144 MET A C 1
ATOM 1015 O O . MET A 1 144 ? 28.637 -3.938 -19.432 1.00 82.56 144 MET A O 1
ATOM 1019 N N . GLU A 1 145 ? 29.917 -3.311 -21.173 1.00 80.69 145 GLU A N 1
ATOM 1020 C CA . GLU A 1 145 ? 31.088 -4.105 -20.795 1.00 80.69 145 GLU A CA 1
ATOM 1021 C C . GLU A 1 145 ? 31.750 -3.548 -19.526 1.00 80.69 145 GLU A C 1
ATOM 1023 O O . GLU A 1 145 ? 31.958 -4.289 -18.564 1.00 80.69 145 GLU A O 1
ATOM 1028 N N . ARG A 1 146 ? 31.977 -2.227 -19.476 1.00 76.44 146 ARG A N 1
ATOM 1029 C CA . ARG A 1 146 ? 32.627 -1.543 -18.342 1.00 76.44 146 ARG A CA 1
ATOM 1030 C C . ARG A 1 146 ? 31.875 -1.665 -17.021 1.00 76.44 146 ARG A C 1
ATOM 1032 O O . ARG A 1 146 ? 32.498 -1.760 -15.969 1.00 76.44 146 ARG A O 1
ATOM 1039 N N . VAL A 1 147 ? 30.545 -1.701 -17.071 1.00 72.38 147 VAL A N 1
ATOM 1040 C CA . VAL A 1 147 ? 29.690 -1.872 -15.883 1.00 72.38 147 VAL A CA 1
ATOM 1041 C C . VAL A 1 147 ? 29.923 -3.224 -15.192 1.00 72.38 147 VAL A C 1
ATOM 1043 O O . VAL A 1 147 ? 29.656 -3.346 -14.002 1.00 72.38 147 VAL A O 1
ATOM 1046 N N . GLY A 1 148 ? 30.447 -4.228 -15.908 1.00 60.28 148 GLY A N 1
ATOM 1047 C CA . GLY A 1 148 ? 30.756 -5.547 -15.347 1.00 60.28 148 GLY A CA 1
ATOM 1048 C C . GLY A 1 148 ? 32.183 -5.727 -14.815 1.00 60.28 148 GLY A C 1
ATOM 1049 O O . GLY A 1 148 ? 32.444 -6.753 -14.193 1.00 60.28 148 GLY A O 1
ATOM 1050 N N . THR A 1 149 ? 33.111 -4.796 -15.071 1.00 60.25 149 THR A N 1
ATOM 1051 C CA . THR A 1 149 ? 34.558 -4.997 -14.825 1.00 60.25 149 THR A CA 1
ATOM 1052 C C . THR A 1 149 ? 35.182 -3.977 -13.879 1.00 60.25 149 THR A C 1
ATOM 1054 O O . THR A 1 149 ? 36.067 -4.323 -13.097 1.00 60.25 149 THR A O 1
ATOM 1057 N N . GLU A 1 150 ? 34.725 -2.729 -13.909 1.00 52.59 150 GLU A N 1
ATOM 1058 C CA . GLU A 1 150 ? 35.150 -1.694 -12.972 1.00 52.59 150 GLU A CA 1
ATOM 1059 C C . GLU A 1 150 ? 34.144 -1.669 -11.821 1.00 52.59 150 GLU A C 1
ATOM 1061 O O . GLU A 1 150 ? 32.947 -1.809 -12.056 1.00 52.59 150 GLU A O 1
ATOM 1066 N N . GLY A 1 151 ? 34.597 -1.498 -10.575 1.00 53.16 151 GLY A N 1
ATOM 1067 C CA . GLY A 1 151 ? 33.715 -1.231 -9.437 1.00 53.16 151 GLY A CA 1
ATOM 1068 C C . GLY A 1 151 ? 32.901 0.046 -9.678 1.00 53.16 151 GLY A C 1
ATOM 1069 O O . GLY A 1 151 ? 33.321 1.121 -9.276 1.00 53.16 151 GLY A O 1
ATOM 1070 N N . ALA A 1 152 ? 31.795 -0.119 -10.403 1.00 49.41 152 ALA A N 1
ATOM 1071 C CA . ALA A 1 152 ? 30.719 0.771 -10.815 1.00 49.41 152 ALA A CA 1
ATOM 1072 C C . ALA A 1 152 ? 31.018 2.292 -10.868 1.00 49.41 152 ALA A C 1
ATOM 1074 O O . ALA A 1 152 ? 31.085 2.939 -9.820 1.00 49.41 152 ALA A O 1
ATOM 1075 N N . PRO A 1 153 ? 30.915 2.955 -12.043 1.00 55.41 153 PRO A N 1
ATOM 1076 C CA . PRO A 1 153 ? 30.022 4.114 -12.087 1.00 55.41 153 PRO A CA 1
ATOM 1077 C C . PRO A 1 153 ? 28.663 3.659 -11.535 1.00 55.41 153 PRO A C 1
ATOM 1079 O O . PRO A 1 153 ? 28.158 2.618 -11.955 1.00 55.41 153 PRO A O 1
ATOM 1082 N N . THR A 1 154 ? 28.096 4.374 -10.556 1.00 70.06 154 THR A N 1
ATOM 1083 C CA . THR A 1 154 ? 26.808 4.002 -9.940 1.00 70.06 154 THR A CA 1
ATOM 1084 C C . THR A 1 154 ? 25.791 3.643 -11.030 1.00 70.06 154 THR A C 1
ATOM 1086 O O . THR A 1 154 ? 25.754 4.298 -12.070 1.00 70.06 154 THR A O 1
ATOM 1089 N N . ARG A 1 155 ? 24.964 2.601 -10.831 1.00 70.81 155 ARG A N 1
ATOM 1090 C CA . ARG A 1 155 ? 23.925 2.173 -11.805 1.00 70.81 155 ARG A CA 1
ATOM 1091 C C . ARG A 1 155 ? 23.134 3.357 -12.369 1.00 70.81 155 ARG A C 1
ATOM 1093 O O . ARG A 1 155 ? 22.793 3.386 -13.543 1.00 70.81 155 ARG A O 1
ATOM 1100 N N . GLU A 1 156 ? 22.902 4.348 -11.518 1.00 74.62 156 GLU A N 1
ATOM 1101 C CA . GLU A 1 156 ? 22.289 5.633 -11.830 1.00 74.62 156 GLU A CA 1
ATOM 1102 C C . GLU A 1 156 ? 23.081 6.468 -12.850 1.00 74.62 156 GLU A C 1
ATOM 1104 O O . GLU A 1 156 ? 22.498 6.965 -13.810 1.00 74.62 156 GLU A O 1
ATOM 1109 N N . ALA A 1 157 ? 24.404 6.589 -12.705 1.00 81.00 157 ALA A N 1
ATOM 1110 C CA . ALA A 1 157 ? 25.260 7.268 -13.675 1.00 81.00 157 ALA A CA 1
ATOM 1111 C C . ALA A 1 157 ? 25.239 6.556 -15.034 1.00 81.00 157 ALA A C 1
ATOM 1113 O O . ALA A 1 157 ? 25.187 7.214 -16.073 1.00 81.00 157 ALA A O 1
ATOM 1114 N N . PHE A 1 158 ? 25.215 5.219 -15.039 1.00 83.06 158 PHE A N 1
ATOM 1115 C CA . PHE A 1 158 ? 25.087 4.461 -16.282 1.00 83.06 158 PHE A CA 1
ATOM 1116 C C . PHE A 1 158 ? 23.704 4.638 -16.928 1.00 83.06 158 PHE A C 1
ATOM 1118 O O . PHE A 1 158 ? 23.618 4.920 -18.122 1.00 83.06 158 PHE A O 1
ATOM 1125 N N . ALA A 1 159 ? 22.625 4.568 -16.145 1.00 83.56 159 ALA A N 1
ATOM 1126 C CA . ALA A 1 159 ? 21.268 4.837 -16.622 1.00 83.56 159 ALA A CA 1
ATOM 1127 C C . ALA A 1 159 ? 21.127 6.265 -17.174 1.00 83.56 159 ALA A C 1
ATOM 1129 O O . ALA A 1 159 ? 20.524 6.465 -18.228 1.00 83.56 159 ALA A O 1
ATOM 1130 N N . THR A 1 160 ? 21.740 7.246 -16.509 1.00 86.44 160 THR A N 1
ATOM 1131 C CA . THR A 1 160 ? 21.791 8.645 -16.958 1.00 86.44 160 THR A CA 1
ATOM 1132 C C . THR A 1 160 ? 22.541 8.769 -18.280 1.00 86.44 160 THR A C 1
ATOM 1134 O O . THR A 1 160 ? 22.050 9.418 -19.202 1.00 86.44 160 THR A O 1
ATOM 1137 N N . ALA A 1 161 ? 23.698 8.111 -18.408 1.00 87.00 161 ALA A N 1
ATOM 1138 C CA . ALA A 1 161 ? 24.484 8.116 -19.637 1.00 87.00 161 ALA A CA 1
ATOM 1139 C C . ALA A 1 161 ? 23.710 7.499 -20.810 1.00 87.00 161 ALA A C 1
ATOM 1141 O O . ALA A 1 161 ? 23.667 8.104 -21.878 1.00 87.00 161 ALA A O 1
ATOM 1142 N N . LEU A 1 162 ? 23.056 6.346 -20.608 1.00 87.81 162 LEU A N 1
ATOM 1143 C CA . LEU A 1 162 ? 22.224 5.708 -21.633 1.00 87.81 162 LEU A CA 1
ATOM 1144 C C . LEU A 1 162 ? 21.015 6.567 -22.013 1.00 87.81 162 LEU A C 1
ATOM 1146 O O . LEU A 1 162 ? 20.737 6.734 -23.196 1.00 87.81 162 LEU A O 1
ATOM 1150 N N . THR A 1 163 ? 20.330 7.154 -21.031 1.00 88.75 163 THR A N 1
ATOM 1151 C CA . THR A 1 163 ? 19.190 8.055 -21.267 1.00 88.75 163 THR A CA 1
ATOM 1152 C C . THR A 1 163 ? 19.620 9.298 -22.054 1.00 88.75 163 THR A C 1
ATOM 1154 O O . THR A 1 163 ? 18.927 9.730 -22.973 1.00 88.75 163 THR A O 1
ATOM 1157 N N . GLY A 1 164 ? 20.806 9.840 -21.757 1.00 87.94 164 GLY A N 1
ATOM 1158 C CA . GLY A 1 164 ? 21.396 10.980 -22.462 1.00 87.94 164 GLY A CA 1
ATOM 1159 C C . GLY A 1 164 ? 21.750 10.714 -23.931 1.00 87.94 164 GLY A C 1
ATOM 1160 O O . GLY A 1 164 ? 21.944 11.669 -24.681 1.00 87.94 164 GLY A O 1
ATOM 1161 N N . LEU A 1 165 ? 21.800 9.450 -24.375 1.00 87.06 165 LEU A N 1
ATOM 1162 C CA . LEU A 1 165 ? 21.962 9.108 -25.797 1.00 87.06 165 LEU A CA 1
ATOM 1163 C C . LEU A 1 165 ? 20.702 9.409 -26.625 1.00 87.06 165 LEU A C 1
ATOM 1165 O O . LEU A 1 165 ? 20.793 9.499 -27.855 1.00 87.06 165 LEU A O 1
ATOM 1169 N N . GLY A 1 166 ? 19.561 9.590 -25.953 1.00 84.88 166 GLY A N 1
ATOM 1170 C CA . GLY A 1 166 ? 18.281 9.935 -26.553 1.00 84.88 166 GLY A CA 1
ATOM 1171 C C . GLY A 1 166 ? 17.538 8.743 -27.177 1.00 84.88 166 GLY A C 1
ATOM 1172 O O . GLY A 1 166 ? 17.994 7.600 -27.100 1.00 84.88 166 GLY A O 1
ATOM 1173 N N . PRO A 1 167 ? 16.389 9.004 -27.828 1.00 85.25 167 PRO A N 1
ATOM 1174 C CA . PRO A 1 167 ? 15.486 7.970 -28.350 1.00 85.25 167 PRO A CA 1
ATOM 1175 C C . PRO A 1 167 ? 16.115 7.078 -29.433 1.00 85.25 167 PRO A C 1
ATOM 1177 O O . PRO A 1 167 ? 15.696 5.937 -29.608 1.00 85.25 167 PRO A O 1
ATOM 1180 N N . ASP A 1 168 ? 17.159 7.551 -30.121 1.00 86.75 168 ASP A N 1
ATOM 1181 C CA . ASP A 1 168 ? 17.896 6.774 -31.130 1.00 86.75 168 ASP A CA 1
ATOM 1182 C C . ASP A 1 168 ? 18.591 5.536 -30.539 1.00 86.75 168 ASP A C 1
ATOM 1184 O O . ASP A 1 168 ? 18.932 4.602 -31.266 1.00 86.75 168 ASP A O 1
ATOM 1188 N N . ALA A 1 169 ? 18.829 5.519 -29.222 1.00 89.06 169 ALA A N 1
ATOM 1189 C CA . ALA A 1 169 ? 19.397 4.368 -28.532 1.00 89.06 169 ALA A CA 1
ATOM 1190 C C . ALA A 1 169 ? 18.367 3.250 -28.307 1.00 89.06 169 ALA A C 1
ATOM 1192 O O . ALA A 1 169 ? 18.762 2.089 -28.196 1.00 89.06 169 ALA A O 1
ATOM 1193 N N . THR A 1 170 ? 17.066 3.563 -28.282 1.00 91.44 170 THR A N 1
ATOM 1194 C CA . THR A 1 170 ? 16.002 2.603 -27.956 1.00 91.44 170 THR A CA 1
ATOM 1195 C C . THR A 1 170 ? 16.028 1.365 -28.857 1.00 91.44 170 THR A C 1
ATOM 1197 O O . THR A 1 170 ? 16.101 0.269 -28.306 1.00 91.44 170 THR A O 1
ATOM 1200 N N . PRO A 1 171 ? 16.076 1.454 -30.204 1.00 91.50 171 PRO A N 1
ATOM 1201 C CA . PRO A 1 171 ? 16.103 0.261 -31.058 1.00 91.50 171 PRO A CA 1
ATOM 1202 C C . PRO A 1 171 ? 17.294 -0.667 -30.778 1.00 91.50 171 PRO A C 1
ATOM 1204 O O . PRO A 1 171 ? 17.141 -1.888 -30.761 1.00 91.50 171 PRO A O 1
ATOM 1207 N N . LEU A 1 172 ? 18.471 -0.093 -30.503 1.00 92.00 172 LEU A N 1
ATOM 1208 C CA . LEU A 1 172 ? 19.679 -0.856 -30.175 1.00 92.00 172 LEU A CA 1
ATOM 1209 C C . LEU A 1 172 ? 19.562 -1.516 -28.797 1.00 92.00 172 LEU A C 1
ATOM 1211 O O . LEU A 1 172 ? 19.897 -2.688 -28.640 1.00 92.00 172 LEU A O 1
ATOM 1215 N N . LEU A 1 173 ? 19.043 -0.793 -27.803 1.00 92.94 173 LEU A N 1
ATOM 1216 C CA . LEU A 1 173 ? 18.805 -1.336 -26.466 1.00 92.94 173 LEU A CA 1
ATOM 1217 C C . LEU A 1 173 ? 17.768 -2.465 -26.494 1.00 92.94 173 LEU A C 1
ATOM 1219 O O . LEU A 1 173 ? 17.962 -3.474 -25.820 1.00 92.94 173 LEU A O 1
ATOM 1223 N N . LEU A 1 174 ? 16.718 -2.344 -27.311 1.00 93.44 174 LEU A N 1
ATOM 1224 C CA . LEU A 1 174 ? 15.719 -3.395 -27.513 1.00 93.44 174 LEU A CA 1
ATOM 1225 C C . LEU A 1 174 ? 16.321 -4.663 -28.134 1.00 93.44 174 LEU A C 1
ATOM 1227 O O . LEU A 1 174 ? 15.971 -5.766 -27.718 1.00 93.44 174 LEU A O 1
ATOM 1231 N N . GLU A 1 175 ? 17.250 -4.524 -29.082 1.00 92.62 175 GLU A N 1
ATOM 1232 C CA . GLU A 1 175 ? 17.981 -5.657 -29.667 1.00 92.62 175 GLU A CA 1
ATOM 1233 C C . GLU A 1 175 ? 18.875 -6.364 -28.633 1.00 92.62 175 GLU A C 1
ATOM 1235 O O . GLU A 1 175 ? 19.029 -7.589 -28.659 1.00 92.62 175 GLU A O 1
ATOM 1240 N N . MET A 1 176 ? 19.477 -5.603 -27.718 1.00 91.50 176 MET A N 1
ATOM 1241 C CA . MET A 1 176 ? 20.385 -6.127 -26.695 1.00 91.50 176 MET A CA 1
ATOM 1242 C C . MET A 1 176 ? 19.646 -6.723 -25.492 1.00 91.50 176 MET A C 1
ATOM 1244 O O . MET A 1 176 ? 20.157 -7.665 -24.887 1.00 91.50 176 MET A O 1
ATOM 1248 N N . LEU A 1 177 ? 18.443 -6.225 -25.181 1.00 91.69 177 LEU A N 1
ATOM 1249 C CA . LEU A 1 177 ? 17.647 -6.561 -23.996 1.00 91.69 177 LEU A CA 1
ATOM 1250 C C . LEU A 1 177 ? 17.550 -8.071 -23.694 1.00 91.69 177 LEU A C 1
ATOM 1252 O O . LEU A 1 177 ? 17.760 -8.445 -22.539 1.00 91.69 177 LEU A O 1
ATOM 1256 N N . PRO A 1 178 ? 17.312 -8.973 -24.672 1.00 90.19 178 PRO A N 1
ATOM 1257 C CA . PRO A 1 178 ? 17.216 -10.406 -24.394 1.00 90.19 178 PRO A CA 1
ATOM 1258 C C . PRO A 1 178 ? 18.511 -11.020 -23.853 1.00 90.19 178 PRO A C 1
ATOM 1260 O O . PRO A 1 178 ? 18.440 -12.002 -23.122 1.00 90.19 178 PRO A O 1
ATOM 1263 N N . ARG A 1 179 ? 19.675 -10.442 -24.175 1.00 90.38 179 ARG A N 1
ATOM 1264 C CA . ARG A 1 179 ? 21.006 -10.965 -23.823 1.00 90.38 179 ARG A CA 1
ATOM 1265 C C . ARG A 1 179 ? 21.548 -10.410 -22.503 1.00 90.38 179 ARG A C 1
ATOM 1267 O O . ARG A 1 179 ? 22.629 -10.809 -22.089 1.00 90.38 179 ARG A O 1
ATOM 1274 N N . LEU A 1 180 ? 20.837 -9.478 -21.865 1.00 88.69 180 LEU A N 1
ATOM 1275 C CA . LEU A 1 180 ? 21.269 -8.876 -20.603 1.00 88.69 180 LEU A CA 1
ATOM 1276 C C . LEU A 1 180 ? 20.933 -9.811 -19.439 1.00 88.69 180 LEU A C 1
ATOM 1278 O O . LEU A 1 180 ? 19.765 -10.043 -19.131 1.00 88.69 180 LEU A O 1
ATOM 1282 N N . ASP A 1 181 ? 21.962 -10.362 -18.815 1.00 83.75 181 ASP A N 1
ATOM 1283 C CA . ASP A 1 181 ? 21.890 -11.393 -17.776 1.00 83.75 181 ASP A CA 1
ATOM 1284 C C . ASP A 1 181 ? 22.069 -10.854 -16.349 1.00 83.75 181 ASP A C 1
ATOM 1286 O O . ASP A 1 181 ? 21.806 -11.574 -15.392 1.00 83.75 181 ASP A O 1
ATOM 1290 N N . SER A 1 182 ? 22.479 -9.592 -16.191 1.00 85.19 182 SER A N 1
ATOM 1291 C CA . SER A 1 182 ? 22.707 -8.970 -14.885 1.00 85.19 182 SER A CA 1
ATOM 1292 C C . SER A 1 182 ? 21.836 -7.738 -14.642 1.00 85.19 182 SER A C 1
ATOM 1294 O O . SER A 1 182 ? 21.675 -6.892 -15.530 1.00 85.19 182 SER A O 1
ATOM 1296 N N . MET A 1 183 ? 21.359 -7.572 -13.401 1.00 84.25 183 MET A N 1
ATOM 1297 C CA . MET A 1 183 ? 20.634 -6.375 -12.950 1.00 84.25 183 MET A CA 1
ATOM 1298 C C . MET A 1 183 ? 21.367 -5.079 -13.297 1.00 84.25 183 MET A C 1
ATOM 1300 O O . MET A 1 183 ? 20.754 -4.087 -13.695 1.00 84.25 183 MET A O 1
ATOM 1304 N N . ASP A 1 184 ? 22.693 -5.091 -13.140 1.00 83.94 184 ASP A N 1
ATOM 1305 C CA . ASP A 1 184 ? 23.563 -3.932 -13.341 1.00 83.94 184 ASP A CA 1
ATOM 1306 C C . ASP A 1 184 ? 23.489 -3.387 -14.770 1.00 83.94 184 ASP A C 1
ATOM 1308 O O . ASP A 1 184 ? 23.685 -2.192 -14.985 1.00 83.94 184 ASP A O 1
ATOM 1312 N N . ARG A 1 185 ? 23.166 -4.248 -15.740 1.00 88.31 185 ARG A N 1
ATOM 1313 C CA . ARG A 1 185 ? 22.990 -3.883 -17.149 1.00 88.31 185 ARG A CA 1
ATOM 1314 C C . ARG A 1 185 ? 21.518 -3.747 -17.522 1.00 88.31 185 ARG A C 1
ATOM 1316 O O . ARG A 1 185 ? 21.160 -2.836 -18.267 1.00 88.31 185 ARG A O 1
ATOM 1323 N N . LEU A 1 186 ? 20.673 -4.635 -17.000 1.00 91.69 186 LEU A N 1
ATOM 1324 C CA . LEU A 1 186 ? 19.263 -4.724 -17.361 1.00 91.69 186 LEU A CA 1
ATOM 1325 C C . LEU A 1 186 ? 18.475 -3.481 -16.926 1.00 91.69 186 LEU A C 1
ATOM 1327 O O . LEU A 1 186 ? 17.774 -2.885 -17.743 1.00 91.69 186 LEU A O 1
ATOM 1331 N N . LEU A 1 187 ? 18.607 -3.059 -15.664 1.00 91.19 187 LEU A N 1
ATOM 1332 C CA . LEU A 1 187 ? 17.846 -1.929 -15.128 1.00 91.19 187 LEU A CA 1
ATOM 1333 C C . LEU A 1 187 ? 18.198 -0.596 -15.817 1.00 91.19 187 LEU A C 1
ATOM 1335 O O . LEU A 1 187 ? 17.272 0.120 -16.205 1.00 91.19 187 LEU A O 1
ATOM 1339 N N . PRO A 1 188 ? 19.478 -0.250 -16.052 1.00 90.88 188 PRO A N 1
ATOM 1340 C CA . PRO A 1 188 ? 19.831 0.951 -16.811 1.00 90.88 188 PRO A CA 1
ATOM 1341 C C . PRO A 1 188 ? 19.335 0.933 -18.258 1.00 90.88 188 PRO A C 1
ATOM 1343 O O . PRO A 1 188 ? 18.837 1.951 -18.738 1.00 90.88 188 PRO A O 1
ATOM 1346 N N . ALA A 1 189 ? 19.410 -0.219 -18.935 1.00 93.06 189 ALA A N 1
ATOM 1347 C CA . ALA A 1 189 ? 18.892 -0.366 -20.292 1.00 93.06 189 ALA A CA 1
ATOM 1348 C C . ALA A 1 189 ? 17.376 -0.130 -20.338 1.00 93.06 189 ALA A C 1
ATOM 1350 O O . ALA A 1 189 ? 16.902 0.662 -21.149 1.00 93.06 189 ALA A O 1
ATOM 1351 N N . VAL A 1 190 ? 16.621 -0.751 -19.427 1.00 95.19 190 VAL A N 1
ATOM 1352 C CA . VAL A 1 190 ? 15.167 -0.553 -19.321 1.00 95.19 190 VAL A CA 1
ATOM 1353 C C . VAL A 1 190 ? 14.810 0.878 -18.917 1.00 95.19 190 VAL A C 1
ATOM 1355 O O . VAL A 1 190 ? 13.835 1.421 -19.426 1.00 95.19 190 VAL A O 1
ATOM 1358 N N . THR A 1 191 ? 15.613 1.524 -18.073 1.00 93.31 191 THR A N 1
ATOM 1359 C CA . THR A 1 191 ? 15.408 2.932 -17.691 1.00 93.31 191 THR A CA 1
ATOM 1360 C C . THR A 1 191 ? 15.543 3.861 -18.897 1.00 93.31 191 THR A C 1
ATOM 1362 O O . THR A 1 191 ? 14.682 4.710 -19.115 1.00 93.31 191 THR A O 1
ATOM 1365 N N . ALA A 1 192 ? 16.575 3.661 -19.721 1.00 92.75 192 ALA A N 1
ATOM 1366 C CA . ALA A 1 192 ? 16.764 4.424 -20.951 1.00 92.75 192 ALA A CA 1
ATOM 1367 C C . ALA A 1 192 ? 15.669 4.140 -21.995 1.00 92.75 192 ALA A C 1
ATOM 1369 O O . ALA A 1 192 ? 15.180 5.074 -22.626 1.00 92.75 192 ALA A O 1
ATOM 1370 N N . ILE A 1 193 ? 15.232 2.880 -22.133 1.00 93.88 193 ILE A N 1
ATOM 1371 C CA . ILE A 1 193 ? 14.085 2.506 -22.980 1.00 93.88 193 ILE A CA 1
ATOM 1372 C C . ILE A 1 193 ? 12.813 3.232 -22.512 1.00 93.88 193 ILE A C 1
ATOM 1374 O O . ILE A 1 193 ? 12.091 3.799 -23.329 1.00 93.88 193 ILE A O 1
ATOM 1378 N N . ALA A 1 194 ? 12.544 3.255 -21.205 1.00 92.56 194 ALA A N 1
ATOM 1379 C CA . ALA A 1 194 ? 11.333 3.861 -20.658 1.00 92.56 194 ALA A CA 1
ATOM 1380 C C . ALA A 1 194 ? 11.333 5.399 -20.697 1.00 92.56 194 ALA A C 1
ATOM 1382 O O . ALA A 1 194 ? 10.265 6.008 -20.715 1.00 92.56 194 ALA A O 1
ATOM 1383 N N . ALA A 1 195 ? 12.509 6.032 -20.748 1.00 91.44 195 ALA A N 1
ATOM 1384 C CA . ALA A 1 195 ? 12.644 7.478 -20.933 1.00 91.44 195 ALA A CA 1
ATOM 1385 C C . ALA A 1 195 ? 12.264 7.948 -22.352 1.00 91.44 195 ALA A C 1
ATOM 1387 O O . ALA A 1 195 ? 11.984 9.130 -22.555 1.00 91.44 195 ALA A O 1
ATOM 1388 N N . ALA A 1 196 ? 12.227 7.032 -23.324 1.00 89.31 196 ALA A N 1
ATOM 1389 C CA . ALA A 1 196 ? 11.806 7.275 -24.699 1.00 89.31 196 AL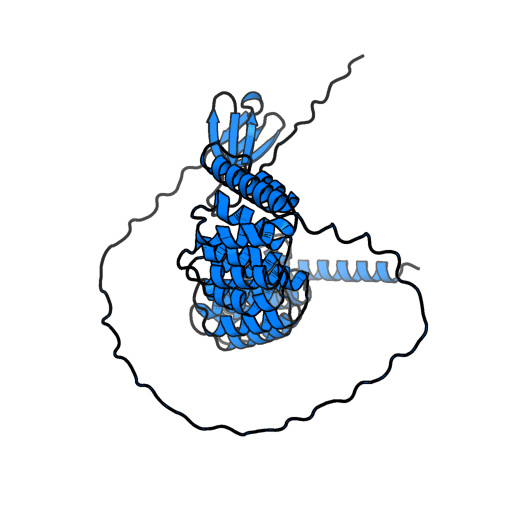A A CA 1
ATOM 1390 C C . ALA A 1 196 ? 10.683 6.292 -25.093 1.00 89.31 196 ALA A C 1
ATOM 1392 O O . ALA A 1 196 ? 10.922 5.376 -25.885 1.00 89.31 196 ALA A O 1
ATOM 1393 N N . PRO A 1 197 ? 9.468 6.449 -24.531 1.00 87.19 197 PRO A N 1
ATOM 1394 C CA . PRO A 1 197 ? 8.394 5.479 -24.700 1.00 87.19 197 PRO A CA 1
ATOM 1395 C C . PRO A 1 197 ? 7.920 5.418 -26.158 1.00 87.19 197 PRO A C 1
ATOM 1397 O O . PRO A 1 197 ? 7.455 6.408 -26.723 1.00 87.19 197 PRO A O 1
ATOM 1400 N N . THR A 1 198 ? 8.013 4.228 -26.753 1.00 90.88 198 THR A N 1
ATOM 1401 C CA . THR A 1 198 ? 7.434 3.881 -28.060 1.00 90.88 198 THR A CA 1
ATOM 1402 C C . THR A 1 198 ? 6.574 2.617 -27.936 1.00 90.88 198 THR A C 1
ATOM 1404 O O . THR A 1 198 ? 6.770 1.841 -26.993 1.00 90.88 198 THR A O 1
ATOM 1407 N N . PRO A 1 199 ? 5.647 2.347 -28.874 1.00 90.44 199 PRO A N 1
ATOM 1408 C CA . PRO A 1 199 ? 4.874 1.101 -28.873 1.00 90.44 199 PRO A CA 1
ATOM 1409 C C . PRO A 1 199 ? 5.754 -0.159 -28.890 1.00 90.44 199 PRO A C 1
ATOM 1411 O O . PRO A 1 199 ? 5.428 -1.170 -28.263 1.00 90.44 199 PRO A O 1
ATOM 1414 N N . GLU A 1 200 ? 6.903 -0.104 -29.566 1.00 91.19 200 GLU A N 1
ATOM 1415 C CA . GLU A 1 200 ? 7.887 -1.189 -29.610 1.00 91.19 200 GLU A CA 1
ATOM 1416 C C . GLU A 1 200 ? 8.569 -1.383 -28.254 1.00 91.19 200 GLU A C 1
ATOM 1418 O O . GLU A 1 200 ? 8.761 -2.524 -27.824 1.00 91.19 200 GLU A O 1
ATOM 1423 N N . ALA A 1 201 ? 8.901 -0.281 -27.572 1.00 92.25 201 ALA A N 1
ATOM 1424 C CA . ALA A 1 201 ? 9.453 -0.301 -26.224 1.00 92.25 20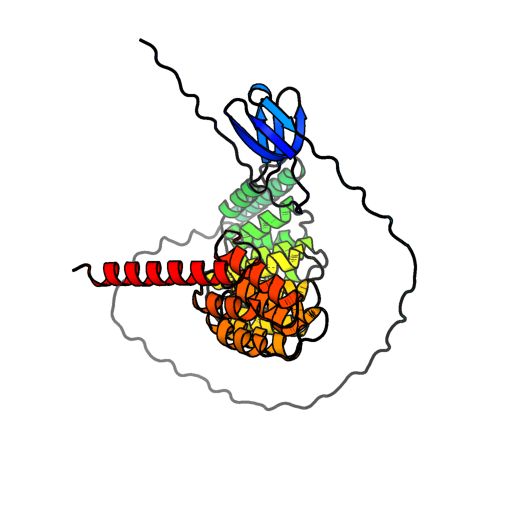1 ALA A CA 1
ATOM 1425 C C . ALA A 1 201 ? 8.462 -0.914 -25.229 1.00 92.25 201 ALA A C 1
ATOM 1427 O O . ALA A 1 201 ? 8.815 -1.847 -24.508 1.00 92.25 201 ALA A O 1
ATOM 1428 N N . GLU A 1 202 ? 7.207 -0.463 -25.240 1.00 92.56 202 GLU A N 1
ATOM 1429 C CA . GLU A 1 202 ? 6.150 -1.023 -24.394 1.00 92.56 202 GLU A CA 1
ATOM 1430 C C . GLU A 1 202 ? 5.947 -2.517 -24.678 1.00 92.56 202 GLU A C 1
ATOM 1432 O O . GLU A 1 202 ? 5.992 -3.333 -23.759 1.00 92.56 202 GLU A O 1
ATOM 1437 N N . SER A 1 203 ? 5.851 -2.907 -25.953 1.00 93.06 203 SER A N 1
ATOM 1438 C CA . SER A 1 203 ? 5.710 -4.313 -26.356 1.00 93.06 203 SER A CA 1
ATOM 1439 C C . SER A 1 203 ? 6.875 -5.187 -25.883 1.00 93.06 203 SER A C 1
ATOM 1441 O O . SER A 1 203 ? 6.678 -6.341 -25.496 1.00 93.06 203 SER A O 1
ATOM 1443 N N . ALA A 1 204 ? 8.105 -4.670 -25.912 1.00 94.31 204 ALA A N 1
ATOM 1444 C CA . ALA A 1 204 ? 9.272 -5.393 -25.420 1.00 94.31 204 ALA A CA 1
ATOM 1445 C C . ALA A 1 204 ? 9.268 -5.545 -23.895 1.00 94.31 204 ALA A C 1
ATOM 1447 O O . ALA A 1 204 ? 9.609 -6.618 -23.398 1.00 94.31 204 ALA A O 1
ATOM 1448 N N . LEU A 1 205 ? 8.840 -4.518 -23.160 1.00 95.94 205 LEU A N 1
ATOM 1449 C CA . LEU A 1 205 ? 8.699 -4.587 -21.707 1.00 95.94 205 LEU A CA 1
ATOM 1450 C C . LEU A 1 205 ? 7.558 -5.525 -21.294 1.00 95.94 205 LEU A C 1
ATOM 1452 O O . LEU A 1 205 ? 7.720 -6.284 -20.344 1.00 95.94 205 LEU A O 1
ATOM 1456 N N . VAL A 1 206 ? 6.454 -5.573 -22.045 1.00 95.50 206 VAL A N 1
ATOM 1457 C CA . VAL A 1 206 ? 5.391 -6.572 -21.846 1.00 95.50 206 VAL A CA 1
ATOM 1458 C C . VAL A 1 206 ? 5.917 -7.995 -22.053 1.00 95.50 206 VAL A C 1
ATOM 1460 O O . VAL A 1 206 ? 5.600 -8.881 -21.262 1.00 95.50 206 VAL A O 1
ATOM 1463 N N . ARG A 1 207 ? 6.766 -8.234 -23.063 1.00 94.94 207 ARG A N 1
ATOM 1464 C CA . ARG A 1 207 ? 7.432 -9.541 -23.220 1.00 94.94 207 ARG A CA 1
ATOM 1465 C C . ARG A 1 207 ? 8.371 -9.847 -22.052 1.00 94.94 207 ARG A C 1
ATOM 1467 O O . ARG A 1 207 ? 8.361 -10.966 -21.553 1.00 94.94 207 ARG A O 1
ATOM 1474 N N . LEU A 1 208 ? 9.147 -8.863 -21.592 1.00 96.00 208 LEU A N 1
ATOM 1475 C CA . LEU A 1 208 ? 10.055 -9.018 -20.450 1.00 96.00 208 LEU A CA 1
ATOM 1476 C C . LEU A 1 208 ? 9.297 -9.312 -19.141 1.00 96.00 208 LEU A C 1
ATOM 1478 O O . LEU A 1 208 ? 9.787 -10.068 -18.306 1.00 96.00 208 LEU A O 1
ATOM 1482 N N . ALA A 1 209 ? 8.083 -8.780 -18.985 1.00 96.44 209 ALA A N 1
ATOM 1483 C CA . ALA A 1 209 ? 7.197 -9.070 -17.858 1.00 96.44 209 ALA A CA 1
ATOM 1484 C C . ALA A 1 209 ? 6.746 -10.540 -17.798 1.00 96.44 209 ALA A C 1
ATOM 1486 O O . ALA A 1 209 ? 6.321 -10.994 -16.740 1.00 96.44 209 ALA A O 1
ATOM 1487 N N . GLY A 1 210 ? 6.852 -11.285 -18.901 1.00 95.19 210 GLY A N 1
ATOM 1488 C CA . GLY A 1 210 ? 6.582 -12.722 -18.966 1.00 95.19 210 GLY A CA 1
ATOM 1489 C C . GLY A 1 210 ? 7.816 -13.615 -18.804 1.00 95.19 210 GLY A C 1
ATOM 1490 O O . GLY A 1 210 ? 7.707 -14.807 -19.062 1.00 95.19 210 GLY A O 1
ATOM 1491 N N . ALA A 1 211 ? 8.980 -13.065 -18.442 1.00 95.50 211 ALA A N 1
ATOM 1492 C CA . ALA A 1 211 ? 10.209 -13.844 -18.278 1.00 95.50 211 ALA A CA 1
ATOM 1493 C C . ALA A 1 211 ? 10.158 -14.793 -17.065 1.00 95.50 211 ALA A C 1
ATOM 1495 O O . ALA A 1 211 ? 9.495 -14.509 -16.062 1.00 95.50 211 ALA A O 1
ATOM 1496 N N . ASP A 1 212 ? 10.919 -15.886 -17.125 1.00 93.75 212 ASP A N 1
ATOM 1497 C CA . ASP A 1 212 ? 10.989 -16.884 -16.051 1.00 93.75 212 ASP A CA 1
ATOM 1498 C C . ASP A 1 212 ? 11.655 -16.312 -14.789 1.00 93.75 212 ASP A C 1
ATOM 1500 O O . ASP A 1 212 ? 11.239 -16.584 -13.656 1.00 93.75 212 ASP A O 1
ATOM 1504 N N . GLU A 1 213 ? 12.646 -15.439 -14.964 1.00 94.69 213 GLU A N 1
ATOM 1505 C CA . GLU A 1 213 ? 13.370 -14.811 -13.869 1.00 94.69 213 GLU A CA 1
ATOM 1506 C C . GLU A 1 213 ? 12.563 -13.663 -13.248 1.00 94.69 213 GLU A C 1
ATOM 1508 O O . GLU A 1 213 ? 12.237 -12.667 -13.901 1.00 94.69 213 GLU A O 1
ATOM 1513 N N . ALA A 1 214 ? 12.318 -13.749 -11.936 1.00 95.81 214 ALA A N 1
ATOM 1514 C CA . ALA A 1 214 ? 11.647 -12.692 -11.172 1.00 95.81 214 ALA A CA 1
ATOM 1515 C C . ALA A 1 214 ? 12.340 -11.328 -11.320 1.00 95.81 214 ALA A C 1
ATOM 1517 O O . ALA A 1 214 ? 11.688 -10.288 -11.345 1.00 95.81 214 ALA A O 1
ATOM 1518 N N . GLU A 1 215 ? 13.664 -11.341 -11.470 1.00 93.44 215 GLU A N 1
ATOM 1519 C CA . GLU A 1 215 ? 14.482 -10.157 -11.698 1.00 93.44 215 GLU A CA 1
ATOM 1520 C C . GLU A 1 215 ? 14.054 -9.388 -12.956 1.00 93.44 215 GLU A C 1
ATOM 1522 O O . GLU A 1 215 ? 13.845 -8.174 -12.923 1.00 93.44 215 GLU A O 1
ATOM 1527 N N . ARG A 1 216 ? 13.838 -10.112 -14.056 1.00 96.50 216 ARG A N 1
ATOM 1528 C CA . ARG A 1 216 ? 13.417 -9.546 -15.338 1.00 96.50 216 ARG A CA 1
ATOM 1529 C C . ARG A 1 216 ? 11.992 -9.026 -15.279 1.00 96.50 216 ARG A C 1
ATOM 1531 O O . ARG A 1 216 ? 11.741 -7.909 -15.730 1.00 96.50 216 ARG A O 1
ATOM 1538 N N . ARG A 1 217 ? 11.080 -9.776 -14.653 1.00 97.62 217 ARG A N 1
ATOM 1539 C CA . ARG A 1 217 ? 9.688 -9.336 -14.463 1.00 97.62 217 ARG A CA 1
ATOM 1540 C C . ARG A 1 217 ? 9.585 -8.080 -13.602 1.00 97.62 217 ARG A C 1
ATOM 1542 O O . ARG A 1 217 ? 8.814 -7.177 -13.918 1.00 97.62 217 ARG A O 1
ATOM 1549 N N . HIS A 1 218 ? 10.398 -7.989 -12.552 1.00 96.19 218 HIS A N 1
ATOM 1550 C CA . HIS A 1 218 ? 10.489 -6.810 -11.695 1.00 96.19 218 HIS A CA 1
ATOM 1551 C C . HIS A 1 218 ? 10.934 -5.572 -12.485 1.00 96.19 218 HIS A C 1
ATOM 1553 O O . HIS A 1 218 ? 10.267 -4.535 -12.441 1.00 96.19 218 HIS A O 1
ATOM 1559 N N . VAL A 1 219 ? 12.026 -5.686 -13.249 1.00 96.25 219 VAL A N 1
ATOM 1560 C CA . VAL A 1 219 ? 12.529 -4.572 -14.065 1.00 96.25 219 VAL A CA 1
ATOM 1561 C C . VAL A 1 219 ? 11.532 -4.201 -15.167 1.00 96.25 219 VAL A C 1
ATOM 1563 O O . VAL A 1 219 ? 11.345 -3.018 -15.450 1.00 96.25 219 VAL A O 1
ATOM 1566 N N . ALA A 1 220 ? 10.836 -5.180 -15.747 1.00 97.00 220 ALA A N 1
ATOM 1567 C CA . ALA A 1 220 ? 9.762 -4.930 -16.700 1.00 97.00 220 ALA A CA 1
ATOM 1568 C C . ALA A 1 220 ? 8.618 -4.114 -16.083 1.00 97.00 220 ALA A C 1
ATOM 1570 O O . ALA A 1 220 ? 8.215 -3.110 -16.666 1.00 97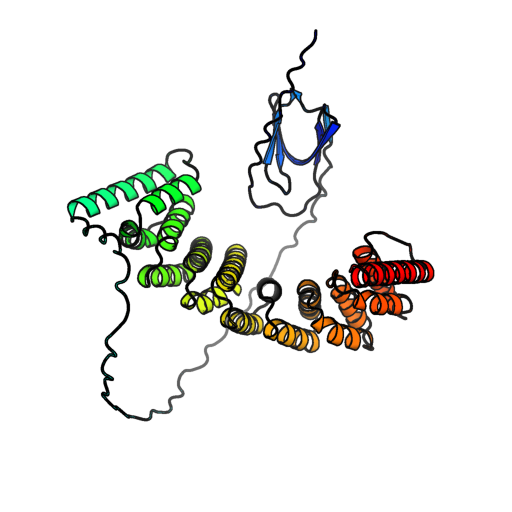.00 220 ALA A O 1
ATOM 1571 N N . ALA A 1 221 ? 8.136 -4.491 -14.893 1.00 97.69 221 ALA A N 1
ATOM 1572 C CA . ALA A 1 221 ? 7.099 -3.746 -14.178 1.00 97.69 221 ALA A CA 1
ATOM 1573 C C . ALA A 1 221 ? 7.525 -2.295 -13.916 1.00 97.69 221 ALA A C 1
ATOM 1575 O O . ALA A 1 221 ? 6.757 -1.365 -14.168 1.00 97.69 221 ALA A O 1
ATOM 1576 N N . PHE A 1 222 ? 8.773 -2.099 -13.473 1.00 96.06 222 PHE A N 1
ATOM 1577 C CA . PHE A 1 222 ? 9.356 -0.771 -13.299 1.00 96.06 222 PHE A CA 1
ATOM 1578 C C . PHE A 1 222 ? 9.338 0.031 -14.608 1.00 96.06 222 PHE A C 1
ATOM 1580 O O . PHE A 1 222 ? 8.807 1.141 -14.636 1.00 96.06 222 PHE A O 1
ATOM 1587 N N . GLY A 1 223 ? 9.865 -0.537 -15.698 1.00 95.56 223 GLY A N 1
ATOM 1588 C CA . GLY A 1 223 ? 9.914 0.117 -17.005 1.00 95.56 223 GLY A CA 1
ATOM 1589 C C . GLY A 1 223 ? 8.528 0.490 -17.532 1.00 95.56 223 GLY A C 1
ATOM 1590 O O . GLY A 1 223 ? 8.321 1.619 -17.964 1.00 95.56 223 GLY A O 1
ATOM 1591 N N . LEU A 1 224 ? 7.557 -0.420 -17.427 1.00 95.44 224 LEU A N 1
ATOM 1592 C CA . LEU A 1 224 ? 6.168 -0.184 -17.831 1.00 95.44 224 LEU A CA 1
ATOM 1593 C C . LEU A 1 224 ? 5.538 0.994 -17.069 1.00 95.44 224 LEU A C 1
ATOM 1595 O O . LEU A 1 224 ? 4.902 1.855 -17.678 1.00 95.44 224 LEU A O 1
ATOM 1599 N N . GLY A 1 225 ? 5.770 1.081 -15.756 1.00 93.81 225 GLY A N 1
ATOM 1600 C CA . GLY A 1 225 ? 5.336 2.226 -14.952 1.00 93.81 225 GLY A CA 1
ATOM 1601 C C . GLY A 1 225 ? 5.999 3.544 -15.370 1.00 93.81 225 GLY A C 1
ATOM 1602 O O . GLY A 1 225 ? 5.350 4.590 -15.361 1.00 93.81 225 GLY A O 1
ATOM 1603 N N . GLN A 1 226 ? 7.273 3.504 -15.775 1.00 92.31 226 GLN A N 1
ATOM 1604 C CA . GLN A 1 226 ? 8.005 4.681 -16.254 1.00 92.31 226 GLN A CA 1
ATOM 1605 C C . GLN A 1 226 ? 7.570 5.135 -17.653 1.00 92.31 226 GLN A C 1
ATOM 1607 O O . GLN A 1 226 ? 7.523 6.344 -17.887 1.00 92.31 226 GLN A O 1
ATOM 1612 N N . CYS A 1 227 ? 7.189 4.214 -18.545 1.00 90.00 227 CYS A N 1
ATOM 1613 C CA . CYS A 1 227 ? 6.640 4.554 -19.863 1.00 90.00 227 CYS A CA 1
ATOM 1614 C C . CYS A 1 227 ? 5.334 5.348 -19.747 1.00 90.00 227 CYS A C 1
ATOM 1616 O O . CYS A 1 227 ? 5.081 6.254 -20.535 1.00 90.00 227 CYS A O 1
ATOM 1618 N N . GLY A 1 228 ? 4.508 5.042 -18.742 1.00 84.88 228 GLY A N 1
ATOM 1619 C CA . GLY A 1 228 ? 3.296 5.810 -18.469 1.00 84.88 228 GLY A CA 1
ATOM 1620 C C . GLY A 1 228 ? 2.072 5.430 -19.312 1.00 84.88 228 GLY A C 1
ATOM 1621 O O . GLY A 1 228 ? 1.063 6.125 -19.217 1.00 84.88 228 GLY A O 1
ATOM 1622 N N . GLY A 1 229 ? 2.153 4.386 -20.144 1.00 85.81 229 GLY A N 1
ATOM 1623 C CA . GLY A 1 229 ? 1.072 3.949 -21.034 1.00 85.81 229 GLY A CA 1
ATOM 1624 C C . GLY A 1 229 ? -0.006 3.135 -20.313 1.00 85.81 229 GLY A C 1
ATOM 1625 O O . GLY A 1 229 ? 0.303 2.241 -19.526 1.00 85.81 229 GLY A O 1
ATOM 1626 N N . LEU A 1 230 ? -1.284 3.408 -20.606 1.00 83.88 230 LEU A N 1
ATOM 1627 C CA . LEU A 1 230 ? -2.410 2.642 -20.047 1.00 83.88 230 LEU A CA 1
ATOM 1628 C C . LEU A 1 230 ? -2.459 1.194 -20.563 1.00 83.88 230 LEU A C 1
ATOM 1630 O O . LEU A 1 230 ? -2.963 0.313 -19.867 1.00 83.88 230 LEU A O 1
ATOM 1634 N N . GLY A 1 231 ? -1.856 0.914 -21.726 1.00 86.75 231 GLY A N 1
ATOM 1635 C CA . GLY A 1 231 ? -1.704 -0.443 -22.265 1.00 86.75 231 GLY A CA 1
ATOM 1636 C C . GLY A 1 231 ? -0.959 -1.401 -21.326 1.00 86.75 231 GLY A C 1
ATOM 1637 O O . GLY A 1 231 ? -1.201 -2.609 -21.351 1.00 86.75 231 GLY A O 1
ATOM 1638 N N . ALA A 1 232 ? -0.138 -0.870 -20.417 1.00 91.06 232 ALA A N 1
ATOM 1639 C CA . ALA A 1 232 ? 0.570 -1.643 -19.406 1.00 91.06 232 ALA A CA 1
ATOM 1640 C C . ALA A 1 232 ? -0.312 -2.108 -18.235 1.00 91.06 232 ALA A C 1
ATOM 1642 O O . ALA A 1 232 ? 0.046 -3.072 -17.552 1.00 91.06 232 ALA A O 1
ATOM 1643 N N . VAL A 1 233 ? -1.454 -1.455 -17.980 1.00 94.25 233 VAL A N 1
ATOM 1644 C CA . VAL A 1 233 ? -2.289 -1.700 -16.789 1.00 94.25 233 VAL A CA 1
ATOM 1645 C C . VAL A 1 233 ? -2.696 -3.175 -16.650 1.00 94.25 233 VAL A C 1
ATOM 1647 O O . VAL A 1 233 ? -2.490 -3.729 -15.567 1.00 94.25 233 VAL A O 1
ATOM 1650 N N . PRO A 1 234 ? -3.191 -3.874 -17.696 1.00 94.56 234 PRO A N 1
ATOM 1651 C CA . PRO A 1 234 ? -3.559 -5.287 -17.581 1.00 94.56 234 PRO A CA 1
ATOM 1652 C C . PRO A 1 234 ? -2.381 -6.202 -17.223 1.00 94.56 234 PRO A C 1
ATOM 1654 O O . PRO A 1 234 ? -2.545 -7.160 -16.466 1.00 94.56 234 PRO A O 1
ATOM 1657 N N . VAL A 1 235 ? -1.188 -5.910 -17.751 1.00 96.38 235 VAL A N 1
ATOM 1658 C CA . VAL A 1 235 ? 0.027 -6.695 -17.485 1.00 96.38 235 VAL A CA 1
ATOM 1659 C C . VAL A 1 235 ? 0.494 -6.470 -16.052 1.00 96.38 235 VAL A C 1
ATOM 1661 O O . VAL A 1 235 ? 0.724 -7.438 -15.331 1.00 96.38 235 VAL A O 1
ATOM 1664 N N . LEU A 1 236 ? 0.544 -5.216 -15.600 1.00 96.94 236 LEU A N 1
ATOM 1665 C CA . LEU A 1 236 ? 0.869 -4.881 -14.212 1.00 96.94 236 LEU A CA 1
ATOM 1666 C C . LEU A 1 236 ? -0.136 -5.504 -13.231 1.00 96.94 236 LEU A C 1
ATOM 1668 O O . LEU A 1 236 ? 0.264 -6.012 -12.190 1.00 96.94 236 LEU A O 1
ATOM 1672 N N . GLY A 1 237 ? -1.420 -5.561 -13.593 1.00 95.94 237 GLY A N 1
ATOM 1673 C CA . GLY A 1 237 ? -2.449 -6.265 -12.827 1.00 95.94 237 GLY A CA 1
ATOM 1674 C C . GLY A 1 237 ? -2.148 -7.747 -12.607 1.00 95.94 237 GLY A C 1
ATOM 1675 O O . GLY A 1 237 ? -2.306 -8.248 -11.498 1.00 95.94 237 GLY A O 1
ATOM 1676 N N . ARG A 1 238 ? -1.662 -8.448 -13.639 1.00 96.75 238 ARG A N 1
ATOM 1677 C CA . ARG A 1 238 ? -1.218 -9.848 -13.511 1.00 96.75 238 ARG A CA 1
ATOM 1678 C C . ARG A 1 238 ? 0.006 -9.976 -12.607 1.00 96.75 238 ARG A C 1
ATOM 1680 O O . ARG A 1 238 ? 0.067 -10.902 -11.806 1.00 96.75 238 ARG A O 1
ATOM 1687 N N . LEU A 1 239 ? 0.946 -9.035 -12.690 1.00 97.88 239 LEU A N 1
ATOM 1688 C CA . LEU A 1 239 ? 2.156 -9.031 -11.861 1.00 97.88 239 LEU A CA 1
ATOM 1689 C C . LEU A 1 239 ? 1.886 -8.754 -10.371 1.00 97.88 239 LEU A C 1
ATOM 1691 O O . LEU A 1 239 ? 2.730 -9.066 -9.535 1.00 97.88 239 LEU A O 1
ATOM 1695 N N . LEU A 1 240 ? 0.706 -8.248 -9.996 1.00 97.75 240 LEU A N 1
ATOM 1696 C CA . LEU A 1 240 ? 0.281 -8.208 -8.587 1.00 97.75 240 LEU A CA 1
ATOM 1697 C C . LEU A 1 240 ? 0.068 -9.607 -7.992 1.00 97.75 240 LEU A C 1
ATOM 1699 O O . LEU A 1 240 ? 0.072 -9.759 -6.772 1.00 97.75 240 LEU A O 1
ATOM 1703 N N . LEU A 1 241 ? -0.109 -10.623 -8.838 1.00 97.44 241 LEU A N 1
ATOM 1704 C CA . LEU A 1 241 ? -0.271 -12.023 -8.446 1.00 97.44 241 LEU A CA 1
ATOM 1705 C C . LEU A 1 241 ? 1.042 -12.810 -8.536 1.00 97.44 241 LEU A C 1
ATOM 1707 O O . LEU A 1 241 ? 1.039 -14.029 -8.377 1.00 97.44 241 LEU A O 1
ATOM 1711 N N . ASP A 1 242 ? 2.159 -12.132 -8.805 1.00 98.06 242 ASP A N 1
ATOM 1712 C CA . ASP A 1 242 ? 3.448 -12.786 -8.990 1.00 98.06 242 ASP A CA 1
ATOM 1713 C C . ASP A 1 242 ? 3.914 -13.506 -7.711 1.00 98.06 242 ASP A C 1
ATOM 1715 O O . ASP A 1 242 ? 3.770 -12.959 -6.607 1.00 98.06 242 ASP A O 1
ATOM 1719 N N . PRO A 1 243 ? 4.518 -14.706 -7.817 1.00 96.06 243 PRO A N 1
ATOM 1720 C CA . PRO A 1 243 ? 5.076 -15.393 -6.655 1.00 96.06 243 PRO A CA 1
ATOM 1721 C C . PRO A 1 243 ? 6.181 -14.586 -5.959 1.00 96.06 243 PRO A C 1
ATOM 1723 O O . PRO A 1 243 ? 6.332 -14.688 -4.742 1.00 96.06 243 PRO A O 1
ATOM 1726 N N . ALA A 1 244 ? 6.936 -13.761 -6.689 1.00 97.12 244 ALA A N 1
ATOM 1727 C CA . ALA A 1 244 ? 8.036 -12.990 -6.132 1.00 97.12 244 ALA A CA 1
ATOM 1728 C C . ALA A 1 244 ? 7.578 -11.635 -5.570 1.00 97.12 244 ALA A C 1
ATOM 1730 O O . ALA A 1 244 ? 7.018 -10.790 -6.271 1.00 97.12 244 ALA A O 1
ATOM 1731 N N . ASP A 1 245 ? 7.913 -11.385 -4.304 1.00 96.69 245 ASP A N 1
ATOM 1732 C CA . ASP A 1 245 ? 7.559 -10.163 -3.567 1.00 96.69 245 ASP A CA 1
ATOM 1733 C C . ASP A 1 245 ? 8.010 -8.883 -4.277 1.00 96.69 245 ASP A C 1
ATOM 1735 O O . ASP A 1 245 ? 7.266 -7.906 -4.362 1.00 96.69 245 ASP A O 1
ATOM 1739 N N . ILE A 1 246 ? 9.221 -8.909 -4.836 1.00 96.12 246 ILE A N 1
ATOM 1740 C CA . ILE A 1 246 ? 9.825 -7.772 -5.532 1.00 96.12 246 ILE A CA 1
ATOM 1741 C C . ILE A 1 246 ? 9.069 -7.395 -6.816 1.00 96.12 246 ILE A C 1
ATOM 1743 O O . ILE A 1 246 ? 9.008 -6.221 -7.184 1.00 96.12 246 ILE A O 1
ATOM 1747 N N . VAL A 1 247 ? 8.446 -8.377 -7.477 1.00 98.19 247 VAL A N 1
ATOM 1748 C CA . VAL A 1 247 ? 7.645 -8.157 -8.684 1.00 98.19 247 VAL A CA 1
ATOM 1749 C C . VAL A 1 247 ? 6.302 -7.541 -8.309 1.00 98.19 247 VAL A C 1
ATOM 1751 O O . VAL A 1 247 ? 5.930 -6.521 -8.890 1.00 98.19 247 VAL A O 1
ATOM 1754 N N . ARG A 1 248 ? 5.620 -8.079 -7.285 1.00 98.00 248 ARG A N 1
ATOM 1755 C CA . ARG A 1 248 ? 4.350 -7.514 -6.796 1.00 98.00 248 ARG A CA 1
ATOM 1756 C C . ARG A 1 248 ? 4.512 -6.072 -6.326 1.00 98.00 248 ARG A C 1
ATOM 1758 O O . ARG A 1 248 ? 3.715 -5.214 -6.701 1.00 98.00 248 ARG A O 1
ATOM 1765 N N . TYR A 1 249 ? 5.575 -5.794 -5.566 1.00 96.12 249 TYR A N 1
ATOM 1766 C CA . TYR A 1 249 ? 5.906 -4.441 -5.121 1.00 96.12 249 TYR A CA 1
ATOM 1767 C C . TYR A 1 249 ? 6.062 -3.483 -6.309 1.00 96.12 249 TYR A C 1
ATOM 1769 O O . TYR A 1 249 ? 5.453 -2.415 -6.329 1.00 96.12 249 TYR A O 1
ATOM 1777 N N . SER A 1 250 ? 6.832 -3.868 -7.330 1.00 96.81 250 SER A N 1
ATOM 1778 C CA . SER A 1 250 ? 7.034 -3.018 -8.506 1.00 96.81 250 SER A CA 1
ATOM 1779 C C . SER A 1 250 ? 5.795 -2.854 -9.365 1.00 96.81 250 SER A C 1
ATOM 1781 O O . SER A 1 250 ? 5.588 -1.770 -9.899 1.00 96.81 250 SER A O 1
ATOM 1783 N N . ALA A 1 251 ? 4.953 -3.880 -9.464 1.00 97.75 251 ALA A N 1
ATOM 1784 C CA . ALA A 1 251 ? 3.661 -3.772 -10.124 1.00 97.75 251 ALA A CA 1
ATOM 1785 C C . ALA A 1 251 ? 2.749 -2.763 -9.411 1.00 97.75 251 ALA A C 1
ATOM 1787 O O . ALA A 1 251 ? 2.146 -1.911 -10.068 1.00 97.75 251 ALA A O 1
ATOM 1788 N N . ARG A 1 252 ? 2.708 -2.797 -8.070 1.00 96.88 252 ARG A N 1
ATOM 1789 C CA . ARG A 1 252 ? 1.975 -1.815 -7.259 1.00 96.88 252 ARG A CA 1
ATOM 1790 C C . ARG A 1 252 ? 2.491 -0.398 -7.496 1.00 96.88 252 ARG A C 1
ATOM 1792 O O . ARG A 1 252 ? 1.703 0.478 -7.841 1.00 96.88 252 ARG A O 1
ATOM 1799 N N . GLU A 1 253 ? 3.795 -0.173 -7.354 1.00 95.62 253 GLU A N 1
ATOM 1800 C CA . GLU A 1 253 ? 4.399 1.152 -7.557 1.00 95.62 253 GLU A CA 1
ATOM 1801 C C . GLU A 1 253 ? 4.177 1.672 -8.986 1.00 95.62 253 GLU A C 1
ATOM 1803 O O . GLU A 1 253 ? 3.855 2.844 -9.181 1.00 95.62 253 GLU A O 1
ATOM 1808 N N . ALA A 1 254 ? 4.277 0.802 -9.994 1.00 95.69 254 ALA A N 1
ATOM 1809 C CA . ALA A 1 254 ? 3.994 1.157 -11.379 1.00 95.69 254 ALA A CA 1
ATOM 1810 C C . ALA A 1 254 ? 2.537 1.609 -11.571 1.00 95.69 254 ALA A C 1
ATOM 1812 O O . ALA A 1 254 ? 2.303 2.640 -12.195 1.00 95.69 254 ALA A O 1
ATOM 1813 N N . LEU A 1 255 ? 1.562 0.900 -10.993 1.00 95.44 255 LEU A N 1
ATOM 1814 C CA . LEU A 1 255 ? 0.144 1.270 -11.076 1.00 95.44 255 LEU A CA 1
ATOM 1815 C C . LEU A 1 255 ? -0.173 2.575 -10.328 1.00 95.44 255 LEU A C 1
ATOM 1817 O O . LEU A 1 255 ? -0.971 3.375 -10.818 1.00 95.44 255 LEU A O 1
ATOM 1821 N N . VAL A 1 256 ? 0.482 2.838 -9.192 1.00 92.81 256 VAL A N 1
ATOM 1822 C CA . VAL A 1 256 ? 0.377 4.131 -8.488 1.00 92.81 256 VAL A CA 1
ATOM 1823 C C . 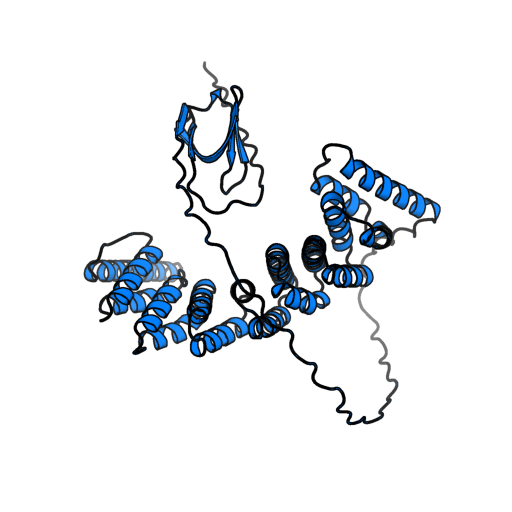VAL A 1 256 ? 0.927 5.269 -9.352 1.00 92.81 256 VAL A C 1
ATOM 1825 O O . VAL A 1 256 ? 0.272 6.301 -9.505 1.00 92.81 256 VAL A O 1
ATOM 1828 N N . ASN A 1 257 ? 2.096 5.072 -9.966 1.00 90.62 257 ASN A N 1
ATOM 1829 C CA . ASN A 1 257 ? 2.698 6.059 -10.864 1.00 90.62 257 ASN A CA 1
ATOM 1830 C C . ASN A 1 257 ? 1.824 6.318 -12.098 1.00 90.62 257 ASN A C 1
ATOM 1832 O O . ASN A 1 257 ? 1.681 7.467 -12.518 1.00 90.62 257 ASN A O 1
ATOM 1836 N N . LEU A 1 258 ? 1.201 5.273 -12.653 1.00 88.88 258 LEU A N 1
ATOM 1837 C CA . LEU A 1 258 ? 0.249 5.411 -13.753 1.00 88.88 258 LEU A CA 1
ATOM 1838 C C . LEU A 1 258 ? -0.972 6.226 -13.341 1.00 88.88 258 LEU A C 1
ATOM 1840 O O . LEU A 1 258 ? -1.300 7.171 -14.049 1.00 88.88 258 LEU A O 1
ATOM 1844 N N . LYS A 1 259 ? -1.582 5.955 -12.178 1.00 86.50 259 LYS A N 1
ATOM 1845 C CA . LYS A 1 259 ? -2.683 6.781 -11.650 1.00 86.50 259 LYS A CA 1
ATOM 1846 C C . LYS A 1 259 ? -2.276 8.252 -11.529 1.00 86.50 259 LYS A C 1
ATOM 1848 O O . LYS A 1 259 ? -3.058 9.128 -11.887 1.00 86.50 259 LYS A O 1
ATOM 1853 N N . ALA A 1 260 ? -1.077 8.532 -11.016 1.00 83.12 260 ALA A N 1
ATOM 1854 C CA . ALA A 1 260 ? -0.603 9.905 -10.833 1.00 83.12 260 ALA A CA 1
ATOM 1855 C C . ALA A 1 260 ? -0.465 10.668 -12.164 1.00 83.12 260 ALA A C 1
ATOM 1857 O O . ALA A 1 260 ? -0.645 11.883 -12.196 1.00 83.12 260 ALA A O 1
ATOM 1858 N N . ARG A 1 261 ? -0.160 9.961 -13.260 1.00 82.62 261 ARG A N 1
ATOM 1859 C CA . ARG A 1 261 ? -0.038 10.536 -14.609 1.00 82.62 261 ARG A CA 1
ATOM 1860 C C . ARG A 1 261 ? -1.364 10.565 -15.367 1.00 82.62 261 ARG A C 1
ATOM 1862 O O . ARG A 1 261 ? -1.625 11.511 -16.100 1.00 82.62 261 ARG A O 1
ATOM 1869 N N . GLN A 1 262 ? -2.166 9.517 -15.217 1.00 81.19 262 GLN A N 1
ATOM 1870 C CA . GLN A 1 262 ? -3.409 9.276 -15.941 1.00 81.19 262 GLN A CA 1
ATOM 1871 C C . GLN A 1 262 ? -4.472 8.760 -14.961 1.00 81.19 262 GLN A C 1
ATOM 1873 O O . GLN A 1 262 ? -4.644 7.547 -14.802 1.00 81.19 262 GLN A O 1
ATOM 1878 N N . PRO A 1 263 ? -5.175 9.665 -14.259 1.00 75.50 263 PRO A N 1
ATOM 1879 C CA . PRO A 1 263 ? -6.213 9.269 -13.322 1.00 75.50 263 PRO A CA 1
ATOM 1880 C C . PRO A 1 263 ? -7.392 8.654 -14.083 1.00 75.50 263 PRO A C 1
ATOM 1882 O O . PRO A 1 263 ? -7.975 9.277 -14.968 1.00 75.50 263 PRO A O 1
ATOM 1885 N N . GLY A 1 264 ? -7.758 7.424 -13.728 1.00 77.19 264 GLY A N 1
ATOM 1886 C CA . GLY A 1 264 ? -8.874 6.720 -14.345 1.00 77.19 264 GLY A CA 1
ATOM 1887 C C . GLY A 1 264 ? -9.202 5.404 -13.637 1.00 77.19 264 GLY A C 1
ATOM 1888 O O . GLY A 1 264 ? -8.363 4.864 -12.911 1.00 77.19 264 GLY A O 1
ATOM 1889 N N . PRO A 1 265 ? -10.408 4.852 -13.864 1.00 86.56 265 PRO A N 1
ATOM 1890 C CA . PRO A 1 265 ? -10.891 3.670 -13.150 1.00 86.56 265 PRO A CA 1
ATOM 1891 C C . PRO A 1 265 ? -10.220 2.367 -13.611 1.00 86.56 265 PRO A C 1
ATOM 1893 O O . PRO A 1 265 ? -10.478 1.304 -13.050 1.00 86.56 265 PRO A O 1
ATOM 1896 N N . GLU A 1 266 ? -9.398 2.398 -14.663 1.00 89.88 266 GLU A N 1
ATOM 1897 C CA . GLU A 1 266 ? -8.813 1.197 -15.270 1.00 89.88 266 GLU A CA 1
ATOM 1898 C C . GLU A 1 266 ? -7.866 0.453 -14.329 1.00 89.88 266 GLU A C 1
ATOM 1900 O O . GLU A 1 266 ? -7.927 -0.780 -14.249 1.00 89.88 266 GLU A O 1
ATOM 1905 N N . ALA A 1 267 ? -7.034 1.191 -13.586 1.00 91.06 267 ALA A N 1
ATOM 1906 C CA . ALA A 1 267 ? -6.162 0.615 -12.569 1.00 91.06 267 ALA A CA 1
ATOM 1907 C C . ALA A 1 267 ? -7.010 -0.062 -11.485 1.00 91.06 267 ALA A C 1
ATOM 1909 O O . ALA A 1 267 ? -6.840 -1.254 -11.243 1.00 91.06 267 ALA A O 1
ATOM 1910 N N . THR A 1 268 ? -7.999 0.643 -10.928 1.00 94.62 268 THR A N 1
ATOM 1911 C CA . THR A 1 268 ? -8.915 0.105 -9.911 1.00 94.62 268 THR A CA 1
ATOM 1912 C C . THR A 1 268 ? -9.613 -1.162 -10.398 1.00 94.62 268 THR A C 1
ATOM 1914 O O . THR A 1 268 ? -9.500 -2.206 -9.762 1.00 94.62 268 THR A O 1
ATOM 1917 N N . ARG A 1 269 ? -10.255 -1.131 -11.574 1.00 94.25 269 ARG A N 1
ATOM 1918 C CA . ARG A 1 269 ? -10.935 -2.299 -12.172 1.00 94.25 269 ARG A CA 1
ATOM 1919 C C . ARG A 1 269 ? -10.000 -3.488 -12.366 1.00 94.25 269 ARG A C 1
ATOM 1921 O O . ARG A 1 269 ? -10.406 -4.639 -12.227 1.00 94.25 269 ARG A O 1
ATOM 1928 N N . THR A 1 270 ? -8.751 -3.228 -12.728 1.00 94.81 270 THR A N 1
ATOM 1929 C CA . THR A 1 270 ? -7.758 -4.283 -12.927 1.00 94.81 270 THR A CA 1
ATOM 1930 C C . THR A 1 270 ? -7.322 -4.901 -11.603 1.00 94.81 270 THR A C 1
ATOM 1932 O O . THR A 1 270 ? -7.237 -6.124 -11.510 1.00 94.81 270 THR A O 1
ATOM 1935 N N . VAL A 1 271 ? -7.129 -4.089 -10.565 1.00 96.06 271 VAL A N 1
ATOM 1936 C CA . VAL A 1 271 ? -6.788 -4.570 -9.220 1.00 96.06 271 VAL A CA 1
ATOM 1937 C C . VAL A 1 271 ? -7.946 -5.344 -8.595 1.00 96.06 271 VAL A C 1
ATOM 1939 O O . VAL A 1 271 ? -7.710 -6.379 -7.980 1.00 96.06 271 VAL A O 1
ATOM 1942 N N . LEU A 1 272 ? -9.192 -4.905 -8.800 1.00 95.44 272 LEU A N 1
ATOM 1943 C CA . LEU A 1 272 ? -10.379 -5.631 -8.341 1.00 95.44 272 LEU A CA 1
ATOM 1944 C C . LEU A 1 272 ? -10.466 -7.031 -8.963 1.00 95.44 272 LEU A C 1
ATOM 1946 O O . LEU A 1 272 ? -10.646 -8.003 -8.237 1.00 95.44 272 LEU A O 1
ATOM 1950 N N . ARG A 1 273 ? -10.218 -7.157 -10.274 1.00 95.19 273 ARG A N 1
ATOM 1951 C CA . ARG A 1 273 ? -10.134 -8.471 -10.939 1.00 95.19 273 ARG A CA 1
ATOM 1952 C C . ARG A 1 273 ? -8.993 -9.332 -10.392 1.00 95.19 273 ARG A C 1
ATOM 1954 O O . ARG A 1 273 ? -9.160 -10.533 -10.207 1.00 95.19 273 ARG A O 1
ATOM 1961 N N . ALA A 1 274 ? -7.827 -8.742 -10.119 1.00 95.38 274 ALA A N 1
ATOM 1962 C CA . ALA A 1 274 ? -6.709 -9.478 -9.528 1.00 95.38 274 ALA A CA 1
ATOM 1963 C C . ALA A 1 274 ? -7.064 -10.007 -8.123 1.00 95.38 274 ALA A C 1
ATOM 1965 O O . ALA A 1 274 ? -6.812 -11.175 -7.818 1.00 95.38 274 ALA A O 1
ATOM 1966 N N . LEU A 1 275 ? -7.719 -9.179 -7.302 1.00 94.94 275 LEU A N 1
ATOM 1967 C CA . LEU A 1 275 ? -8.104 -9.484 -5.924 1.00 94.94 275 LEU A CA 1
ATOM 1968 C C . LEU A 1 275 ? -8.997 -10.732 -5.796 1.00 94.94 275 LEU A C 1
ATOM 1970 O O . LEU A 1 275 ? -8.865 -11.461 -4.814 1.00 94.94 275 LEU A O 1
ATOM 1974 N N . GLU A 1 276 ? -9.846 -11.028 -6.787 1.00 92.50 276 GLU A N 1
ATOM 1975 C CA . GLU A 1 276 ? -10.709 -12.226 -6.810 1.00 92.50 276 GLU A CA 1
ATOM 1976 C C . GLU A 1 276 ? -9.899 -13.530 -6.663 1.00 92.50 276 GLU A C 1
ATOM 1978 O O . GLU A 1 276 ? -10.248 -14.441 -5.901 1.00 92.50 276 GLU A O 1
ATOM 1983 N N . SER A 1 277 ? -8.756 -13.594 -7.347 1.00 92.44 277 SER A N 1
ATOM 1984 C CA . SER A 1 277 ? -7.855 -14.754 -7.351 1.00 92.44 277 SER A CA 1
ATOM 1985 C C . SER A 1 277 ? -6.685 -14.632 -6.367 1.00 92.44 277 SER A C 1
ATOM 1987 O O . SER A 1 277 ? -6.046 -15.631 -6.041 1.00 92.44 277 SER A O 1
ATOM 1989 N N . ALA A 1 278 ? -6.422 -13.431 -5.847 1.00 93.31 278 ALA A N 1
ATOM 1990 C CA . ALA A 1 278 ? -5.290 -13.156 -4.974 1.00 93.31 278 ALA A CA 1
ATOM 1991 C C . ALA A 1 278 ? -5.419 -13.844 -3.607 1.00 93.31 278 ALA A C 1
ATOM 1993 O O . ALA A 1 278 ? -6.476 -13.817 -2.971 1.00 93.31 278 ALA A O 1
ATOM 1994 N N . ARG A 1 279 ? -4.324 -14.434 -3.121 1.00 90.94 279 ARG A N 1
ATOM 1995 C CA . ARG A 1 279 ? -4.235 -15.077 -1.800 1.00 90.94 279 ARG A CA 1
ATOM 1996 C C . ARG A 1 279 ? -2.978 -14.615 -1.069 1.00 90.94 279 ARG A C 1
ATOM 1998 O O . ARG A 1 279 ? -1.999 -14.224 -1.710 1.00 90.94 279 ARG A O 1
ATOM 2005 N N . GLY A 1 280 ? -3.017 -14.652 0.264 1.00 91.25 280 GLY A N 1
ATOM 2006 C CA . GLY A 1 280 ? -1.885 -14.309 1.127 1.00 91.25 280 GLY A CA 1
ATOM 2007 C C . GLY A 1 280 ? -1.211 -12.984 0.723 1.00 91.25 280 GLY A C 1
ATOM 2008 O O . GLY A 1 280 ? -1.896 -11.968 0.582 1.00 91.25 280 GLY A O 1
ATOM 2009 N N . PRO A 1 281 ? 0.111 -12.966 0.463 1.00 92.38 281 PRO A N 1
ATOM 2010 C CA . PRO A 1 281 ? 0.827 -11.735 0.124 1.00 92.38 281 PRO A CA 1
ATOM 2011 C C . PRO A 1 281 ? 0.279 -10.970 -1.092 1.00 92.38 281 PRO A C 1
ATOM 2013 O O . PRO A 1 281 ? 0.321 -9.740 -1.100 1.00 92.38 281 PRO A O 1
ATOM 2016 N N . ALA A 1 282 ? -0.259 -11.660 -2.103 1.00 95.00 282 ALA A N 1
ATOM 2017 C CA . ALA A 1 282 ? -0.835 -11.008 -3.281 1.00 95.00 282 ALA A CA 1
ATOM 2018 C C . ALA A 1 282 ? -2.144 -10.271 -2.950 1.00 95.00 282 ALA A C 1
ATOM 2020 O O . ALA A 1 282 ? -2.381 -9.171 -3.452 1.00 95.00 282 ALA A O 1
ATOM 2021 N N . ARG A 1 283 ? -2.975 -10.840 -2.059 1.00 94.75 283 ARG A N 1
ATOM 2022 C CA . ARG A 1 283 ? -4.212 -10.198 -1.576 1.00 94.75 283 ARG A CA 1
ATOM 2023 C C . ARG A 1 283 ? -3.867 -8.897 -0.864 1.00 94.75 283 ARG A C 1
ATOM 2025 O O . ARG A 1 283 ? -4.415 -7.845 -1.191 1.00 94.75 283 ARG A O 1
ATOM 2032 N N . ARG A 1 284 ? -2.893 -8.955 0.047 1.00 92.06 284 ARG A N 1
ATOM 2033 C CA . ARG A 1 284 ? -2.391 -7.784 0.767 1.00 92.06 284 ARG A CA 1
ATOM 2034 C C . ARG A 1 284 ? -1.898 -6.686 -0.178 1.00 92.06 284 ARG A C 1
ATOM 2036 O O . ARG A 1 284 ? -2.215 -5.525 0.064 1.00 92.06 284 ARG A O 1
ATOM 2043 N N . GLU A 1 285 ? -1.147 -7.024 -1.225 1.00 94.38 285 GLU A N 1
ATOM 2044 C CA . GLU A 1 285 ? -0.673 -6.036 -2.206 1.00 94.38 285 GLU A CA 1
ATOM 2045 C C . GLU A 1 285 ? -1.823 -5.398 -2.993 1.00 94.38 285 GLU A C 1
ATOM 2047 O O . GLU A 1 285 ? -1.855 -4.176 -3.136 1.00 94.38 285 GLU A O 1
ATOM 2052 N N . CYS A 1 286 ? -2.816 -6.185 -3.422 1.00 96.31 286 CYS A N 1
ATOM 2053 C CA . CYS A 1 286 ? -4.013 -5.649 -4.075 1.00 96.31 286 CYS A CA 1
ATOM 2054 C C . CYS A 1 286 ? -4.765 -4.673 -3.155 1.00 96.31 286 CYS A C 1
ATOM 2056 O O . CYS A 1 286 ? -5.122 -3.574 -3.571 1.00 96.31 286 CYS A O 1
ATOM 2058 N N . LEU A 1 287 ? -4.955 -5.036 -1.883 1.00 95.31 287 LEU A N 1
ATOM 2059 C CA . LEU A 1 287 ? -5.628 -4.191 -0.893 1.00 95.31 287 LEU A CA 1
ATOM 2060 C C . LEU A 1 287 ? -4.846 -2.908 -0.570 1.00 95.31 287 LEU A C 1
ATOM 2062 O O .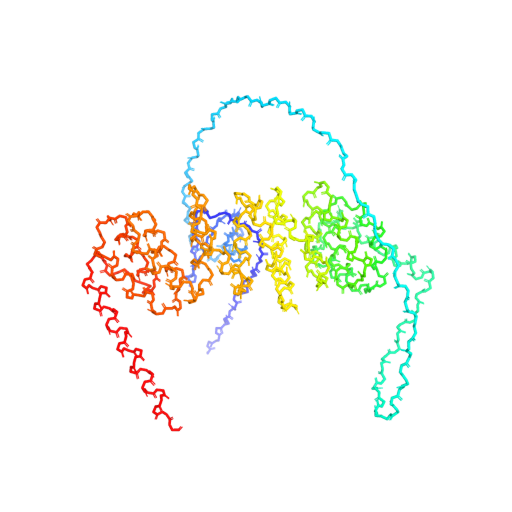 LEU A 1 287 ? -5.439 -1.840 -0.427 1.00 95.31 287 LEU A O 1
ATOM 2066 N N . LEU A 1 288 ? -3.515 -2.995 -0.469 1.00 92.81 288 LEU A N 1
ATOM 2067 C CA . LEU A 1 288 ? -2.649 -1.824 -0.304 1.00 92.81 288 LEU A CA 1
ATOM 2068 C C . LEU A 1 288 ? -2.754 -0.883 -1.504 1.00 92.81 288 LEU A C 1
ATOM 2070 O O . LEU A 1 288 ? -2.860 0.328 -1.319 1.00 92.81 288 LEU A O 1
ATOM 2074 N N . LEU A 1 289 ? -2.759 -1.437 -2.716 1.00 95.19 289 LEU A N 1
ATOM 2075 C CA . LEU A 1 289 ? -2.904 -0.653 -3.930 1.00 95.19 289 LEU A CA 1
ATOM 2076 C C . LEU A 1 289 ? -4.265 0.042 -3.993 1.00 95.19 289 LEU A C 1
ATOM 2078 O O . LEU A 1 289 ? -4.300 1.237 -4.255 1.00 95.19 289 LEU A O 1
ATOM 2082 N N . LEU A 1 290 ? -5.372 -0.646 -3.693 1.00 94.88 290 LEU A N 1
ATOM 2083 C CA . LEU A 1 290 ? -6.705 -0.024 -3.665 1.00 94.88 290 LEU A CA 1
ATOM 2084 C C . LEU A 1 290 ? -6.760 1.177 -2.709 1.00 94.88 290 LEU A C 1
ATOM 2086 O O . LEU A 1 290 ? -7.330 2.208 -3.060 1.00 94.88 290 LEU A O 1
ATOM 2090 N N . ALA A 1 291 ? -6.089 1.093 -1.556 1.00 90.69 291 ALA A N 1
ATOM 2091 C CA . ALA A 1 291 ? -5.982 2.220 -0.631 1.00 90.69 291 ALA A CA 1
ATOM 2092 C C . ALA A 1 291 ? -5.171 3.404 -1.184 1.00 90.69 291 ALA A C 1
ATOM 2094 O O . ALA A 1 291 ? -5.470 4.550 -0.869 1.00 90.69 291 ALA A O 1
ATOM 2095 N N . GLN A 1 292 ? -4.171 3.157 -2.030 1.00 91.00 292 GLN A N 1
ATOM 2096 C CA . GLN A 1 292 ? -3.395 4.212 -2.698 1.00 91.00 292 GLN A CA 1
ATOM 2097 C C . GLN A 1 292 ? -4.105 4.766 -3.943 1.00 91.00 292 GLN A C 1
ATOM 2099 O O . GLN A 1 292 ? -3.900 5.921 -4.339 1.00 91.00 292 GLN A O 1
ATOM 2104 N N . LEU A 1 293 ? -4.948 3.947 -4.576 1.00 90.25 293 LEU A N 1
ATOM 2105 C CA . LEU A 1 293 ? -5.744 4.337 -5.731 1.00 90.25 293 LEU A CA 1
ATOM 2106 C C . LEU A 1 293 ? -6.912 5.253 -5.368 1.00 90.25 293 LEU A C 1
ATOM 2108 O O . LEU A 1 293 ? -7.344 5.981 -6.255 1.00 90.25 293 LEU A O 1
ATOM 2112 N N . ASP A 1 294 ? -7.318 5.334 -4.098 1.00 84.75 294 ASP A N 1
ATOM 2113 C CA . ASP A 1 294 ? -8.284 6.323 -3.578 1.00 84.75 294 ASP A CA 1
ATOM 2114 C C . ASP A 1 294 ? -9.530 6.482 -4.477 1.00 84.75 294 ASP A C 1
ATOM 2116 O O . ASP A 1 294 ? -10.018 7.578 -4.745 1.00 84.75 294 ASP A O 1
ATOM 2120 N N . ASP A 1 295 ? -9.983 5.361 -5.042 1.00 88.88 295 ASP A N 1
ATOM 2121 C CA . ASP A 1 295 ? -11.114 5.293 -5.959 1.00 88.88 295 ASP A CA 1
ATOM 2122 C C . ASP A 1 295 ? -12.343 4.804 -5.176 1.00 88.88 295 ASP A C 1
ATOM 2124 O O . ASP A 1 295 ? -12.266 3.739 -4.550 1.00 88.88 295 ASP A O 1
ATOM 2128 N N . PRO A 1 296 ? -13.478 5.531 -5.217 1.00 89.75 296 PRO A N 1
ATOM 2129 C CA . PRO A 1 296 ? -14.771 5.071 -4.711 1.00 89.75 296 PRO A CA 1
ATOM 2130 C C . PRO A 1 296 ? -15.087 3.596 -4.956 1.00 89.75 296 PRO A C 1
ATOM 2132 O O . PRO A 1 296 ? -15.461 2.894 -4.022 1.00 89.75 296 PRO A O 1
ATOM 2135 N N . ALA A 1 297 ? -14.877 3.110 -6.180 1.00 91.81 297 ALA A N 1
ATOM 2136 C CA . ALA A 1 297 ? -15.201 1.734 -6.538 1.00 91.81 297 ALA A CA 1
ATOM 2137 C C . ALA A 1 297 ? -14.322 0.717 -5.791 1.00 91.81 297 ALA A C 1
ATOM 2139 O O . ALA A 1 297 ? -14.742 -0.413 -5.547 1.00 91.81 297 ALA A O 1
ATOM 2140 N N . GLY A 1 298 ? -13.101 1.116 -5.420 1.00 93.94 298 GLY A N 1
ATOM 2141 C CA . GLY A 1 298 ? -12.217 0.313 -4.585 1.00 93.94 298 GLY A CA 1
ATOM 2142 C C . GLY A 1 298 ? -12.742 0.180 -3.159 1.00 93.94 298 GLY A C 1
ATOM 2143 O O . GLY A 1 298 ? -12.674 -0.910 -2.598 1.00 93.94 298 GLY A O 1
ATOM 2144 N N . LEU A 1 299 ? -13.301 1.254 -2.591 1.00 94.31 299 LEU A N 1
ATOM 2145 C CA . LEU A 1 299 ? -13.881 1.218 -1.248 1.00 94.31 299 LEU A CA 1
ATOM 2146 C C . LEU A 1 299 ? -15.094 0.294 -1.208 1.00 94.31 299 LEU A C 1
ATOM 2148 O O . LEU A 1 299 ? -15.119 -0.629 -0.396 1.00 94.31 299 LEU A O 1
ATOM 2152 N N . ASP A 1 300 ? -16.045 0.506 -2.119 1.00 94.44 300 ASP A N 1
ATOM 2153 C CA . ASP A 1 300 ? -17.288 -0.266 -2.171 1.00 94.44 300 ASP A CA 1
ATOM 2154 C C . ASP A 1 300 ? -16.987 -1.768 -2.273 1.00 94.44 300 ASP A C 1
ATOM 2156 O O . ASP A 1 300 ? -17.527 -2.574 -1.518 1.00 94.44 300 ASP A O 1
ATOM 2160 N N . ALA A 1 301 ? -16.045 -2.152 -3.139 1.00 94.00 301 ALA A N 1
ATOM 2161 C CA . ALA A 1 301 ? -15.645 -3.546 -3.301 1.00 94.00 301 ALA A CA 1
ATOM 2162 C C . ALA A 1 301 ? -14.946 -4.133 -2.061 1.00 94.00 301 ALA A C 1
ATOM 2164 O O . ALA A 1 301 ? -15.137 -5.311 -1.750 1.00 94.00 301 ALA A O 1
ATOM 2165 N N . VAL A 1 302 ? -14.134 -3.347 -1.345 1.00 95.19 302 VAL A N 1
ATOM 2166 C CA . VAL A 1 302 ? -13.468 -3.806 -0.115 1.00 95.19 302 VAL A CA 1
ATOM 2167 C C . VAL A 1 302 ? -14.471 -3.951 1.030 1.00 95.19 302 VAL A C 1
ATOM 2169 O O . VAL A 1 302 ? -14.361 -4.918 1.780 1.00 95.19 302 VAL A O 1
ATOM 2172 N N . GLU A 1 303 ? -15.464 -3.065 1.156 1.00 94.62 303 GLU A N 1
ATOM 2173 C CA . GLU A 1 303 ? -16.564 -3.220 2.124 1.00 94.62 303 GLU A CA 1
ATOM 2174 C C . GLU A 1 303 ? -17.350 -4.509 1.865 1.00 94.62 303 GLU A C 1
ATOM 2176 O O . GLU A 1 303 ? -17.586 -5.315 2.773 1.00 94.62 303 GLU A O 1
ATOM 2181 N N . ASP A 1 304 ? -17.694 -4.734 0.601 1.00 93.44 304 ASP A N 1
ATOM 2182 C CA . ASP A 1 304 ? -18.412 -5.910 0.133 1.00 93.44 304 ASP A CA 1
ATOM 2183 C C . ASP A 1 304 ? -17.630 -7.210 0.363 1.00 93.44 304 ASP A C 1
ATOM 2185 O O . ASP A 1 304 ? -18.206 -8.236 0.741 1.00 93.44 304 ASP A O 1
ATOM 2189 N N . ALA A 1 305 ? -16.315 -7.184 0.145 1.00 92.50 305 ALA A N 1
ATOM 2190 C CA . ALA A 1 305 ? -15.444 -8.321 0.404 1.00 92.50 305 ALA A CA 1
ATOM 2191 C C . ALA A 1 305 ? -15.244 -8.551 1.909 1.00 92.50 305 ALA A C 1
ATOM 2193 O O . ALA A 1 305 ? -15.327 -9.691 2.358 1.00 92.50 305 ALA A O 1
ATOM 2194 N N . ALA A 1 306 ? -15.067 -7.493 2.709 1.00 92.31 306 ALA A N 1
ATOM 2195 C CA . ALA A 1 306 ? -14.956 -7.585 4.167 1.00 92.31 306 ALA A CA 1
ATOM 2196 C C . ALA A 1 306 ? -16.201 -8.217 4.803 1.00 92.31 306 ALA A C 1
ATOM 2198 O O . ALA A 1 306 ? -16.081 -8.977 5.762 1.00 92.31 306 ALA A O 1
ATOM 2199 N N . ALA A 1 307 ? -17.385 -7.918 4.260 1.00 89.88 307 ALA A N 1
ATOM 2200 C CA . ALA A 1 307 ? -18.660 -8.454 4.726 1.00 89.88 307 ALA A CA 1
ATOM 2201 C C . ALA A 1 307 ? -18.861 -9.948 4.423 1.00 89.88 307 ALA A C 1
ATOM 2203 O O . ALA A 1 307 ? -19.639 -10.597 5.117 1.00 89.88 307 ALA A O 1
ATOM 2204 N N . ARG A 1 308 ? -18.211 -10.473 3.378 1.00 89.62 308 ARG A N 1
ATOM 2205 C CA . ARG A 1 308 ? -18.328 -11.876 2.938 1.00 89.62 308 ARG A CA 1
ATOM 2206 C C . ARG A 1 308 ? -17.123 -12.731 3.327 1.00 89.62 308 ARG A C 1
ATOM 2208 O O . ARG A 1 308 ? -17.172 -13.946 3.184 1.00 89.62 308 ARG A O 1
ATOM 2215 N N . ALA A 1 309 ? -16.023 -12.108 3.743 1.00 86.94 309 ALA A N 1
ATOM 2216 C CA . ALA A 1 309 ? -14.793 -12.807 4.074 1.00 86.94 309 ALA A CA 1
ATOM 2217 C C . ALA A 1 309 ? -14.923 -13.558 5.402 1.00 86.94 309 ALA A C 1
ATOM 2219 O O . ALA A 1 309 ? -15.346 -13.001 6.413 1.00 86.94 309 ALA A O 1
ATOM 2220 N N . GLU A 1 310 ? -14.463 -14.804 5.405 1.00 81.31 310 GLU A N 1
ATOM 2221 C CA . GLU A 1 310 ? -14.410 -15.672 6.577 1.00 81.31 310 GLU A CA 1
ATOM 2222 C C . GLU A 1 310 ? -12.951 -16.012 6.921 1.00 81.31 310 GLU A C 1
ATOM 2224 O O . GLU A 1 310 ? -12.042 -15.870 6.098 1.00 81.31 310 GLU A O 1
ATOM 2229 N N . GLY A 1 311 ? -12.711 -16.454 8.157 1.00 82.25 311 GLY A N 1
ATOM 2230 C CA . GLY A 1 311 ? -11.395 -16.922 8.595 1.00 82.25 311 GLY A CA 1
ATOM 2231 C C . GLY A 1 311 ? -10.307 -15.841 8.617 1.00 82.25 311 GLY A C 1
ATOM 2232 O O . GLY A 1 311 ? -10.558 -14.673 8.923 1.00 82.25 311 GLY A O 1
ATOM 2233 N N . GLU A 1 312 ? -9.069 -16.249 8.333 1.00 75.06 312 GLU A N 1
ATOM 2234 C CA . GLU A 1 312 ? -7.875 -15.396 8.450 1.00 75.06 312 GLU A CA 1
ATOM 2235 C C . GLU A 1 312 ? -7.879 -14.223 7.459 1.00 75.06 312 GLU A C 1
ATOM 2237 O O . GLU A 1 312 ? -7.422 -13.125 7.789 1.00 75.06 312 GLU A O 1
ATOM 2242 N N . ASP A 1 313 ? -8.472 -14.425 6.279 1.00 79.81 313 ASP A N 1
ATOM 2243 C CA . ASP A 1 313 ? -8.557 -13.416 5.222 1.00 79.81 313 ASP A CA 1
ATOM 2244 C C . ASP A 1 313 ? -9.428 -12.218 5.628 1.00 79.81 313 ASP A C 1
ATOM 2246 O O . ASP A 1 313 ? -9.169 -11.092 5.192 1.00 79.81 313 ASP A O 1
ATOM 2250 N N . ARG A 1 314 ? -10.430 -12.428 6.501 1.00 89.00 314 ARG A N 1
ATOM 2251 C CA . ARG A 1 314 ? -11.349 -11.378 6.974 1.00 89.00 314 ARG A CA 1
ATOM 2252 C C . ARG A 1 314 ? -10.565 -10.175 7.486 1.00 89.00 314 ARG A C 1
ATOM 2254 O O . ARG A 1 314 ? -10.765 -9.058 7.014 1.00 89.00 314 ARG A O 1
ATOM 2261 N N . ALA A 1 315 ? -9.612 -10.400 8.389 1.00 88.88 315 ALA A N 1
ATOM 2262 C CA . ALA A 1 315 ? -8.847 -9.335 9.034 1.00 88.88 315 ALA A CA 1
ATOM 2263 C C . ALA A 1 315 ? -8.045 -8.460 8.050 1.00 88.88 315 ALA A C 1
ATOM 2265 O O . ALA A 1 315 ? -7.765 -7.300 8.360 1.00 88.88 315 ALA A O 1
ATOM 2266 N N . GLU A 1 316 ? -7.661 -8.977 6.879 1.00 91.38 316 GLU A N 1
ATOM 2267 C CA . GLU A 1 316 ? -6.933 -8.191 5.880 1.00 91.38 316 GLU A CA 1
ATOM 2268 C C . GLU A 1 316 ? -7.812 -7.122 5.232 1.00 91.38 316 GLU A C 1
ATOM 2270 O O . GLU A 1 316 ? -7.366 -5.982 5.091 1.00 91.38 316 GLU A O 1
ATOM 2275 N N . PHE A 1 317 ? -9.065 -7.452 4.915 1.00 95.06 317 PHE A N 1
ATOM 2276 C CA . PHE A 1 317 ? -10.018 -6.496 4.352 1.00 95.06 317 PHE A CA 1
ATOM 2277 C C . PHE A 1 317 ? -10.355 -5.378 5.346 1.00 95.06 317 PHE A C 1
ATOM 2279 O O . PHE A 1 317 ? -10.336 -4.206 4.983 1.00 95.06 317 PHE A O 1
ATOM 2286 N N . TRP A 1 318 ? -10.545 -5.704 6.627 1.00 94.75 318 TRP A N 1
ATOM 2287 C CA . TRP A 1 318 ? -10.754 -4.694 7.676 1.00 94.75 318 TRP A CA 1
ATOM 2288 C C . TRP A 1 318 ? -9.553 -3.765 7.854 1.00 94.75 318 TRP A C 1
ATOM 2290 O O . TRP A 1 318 ? -9.705 -2.546 7.943 1.00 94.75 318 TRP A O 1
ATOM 2300 N N . LYS A 1 319 ? -8.336 -4.323 7.843 1.00 92.38 319 LYS A N 1
ATOM 2301 C CA . LYS A 1 319 ? -7.104 -3.521 7.857 1.00 92.38 319 LYS A CA 1
ATOM 2302 C C . LYS A 1 319 ? -7.003 -2.631 6.621 1.00 92.38 319 LYS A C 1
ATOM 2304 O O . LYS A 1 319 ? -6.481 -1.523 6.729 1.00 92.38 319 LYS A O 1
ATOM 2309 N N . ALA A 1 320 ? -7.463 -3.105 5.464 1.00 93.75 320 ALA A N 1
ATOM 2310 C CA . ALA A 1 320 ? -7.508 -2.306 4.249 1.00 93.75 320 ALA A CA 1
ATOM 2311 C C . ALA A 1 320 ? -8.453 -1.112 4.417 1.00 93.75 320 ALA A C 1
ATOM 2313 O O . ALA A 1 320 ? -7.990 0.008 4.236 1.00 93.75 320 ALA A O 1
ATOM 2314 N N . LEU A 1 321 ? -9.693 -1.322 4.882 1.00 94.62 321 LEU A N 1
ATOM 2315 C CA . LEU A 1 321 ? -10.654 -0.241 5.159 1.00 94.62 321 LEU A CA 1
ATOM 2316 C C . LEU A 1 321 ? -10.051 0.852 6.051 1.00 94.62 321 LEU A C 1
ATOM 2318 O O . LEU A 1 321 ? -10.082 2.028 5.696 1.00 94.62 321 LEU A O 1
ATOM 2322 N N . GLY A 1 322 ? -9.402 0.464 7.154 1.00 92.94 322 GLY A N 1
ATOM 2323 C CA . GLY A 1 322 ? -8.737 1.429 8.033 1.00 92.94 322 GLY A CA 1
ATOM 2324 C C . GLY A 1 322 ? -7.581 2.182 7.361 1.00 92.94 322 GLY A C 1
ATOM 2325 O O . GLY A 1 322 ? -7.397 3.372 7.602 1.00 92.94 322 GLY A O 1
ATOM 2326 N N . ARG A 1 323 ? -6.802 1.523 6.491 1.00 91.62 323 ARG A N 1
ATOM 2327 C CA . ARG A 1 323 ? -5.703 2.163 5.740 1.00 91.62 323 ARG A CA 1
ATOM 2328 C C . ARG A 1 323 ? -6.187 3.116 4.658 1.00 91.62 323 ARG A C 1
ATOM 2330 O O . ARG A 1 323 ? -5.484 4.084 4.388 1.00 91.62 323 ARG A O 1
ATOM 2337 N N . MET A 1 324 ? -7.336 2.837 4.042 1.00 90.94 324 MET A N 1
ATOM 2338 C CA . MET A 1 324 ? -7.946 3.751 3.074 1.00 90.94 324 MET A CA 1
ATOM 2339 C C . MET A 1 324 ? -8.235 5.097 3.736 1.00 90.94 324 MET A C 1
ATOM 2341 O O . MET A 1 324 ? -8.073 6.137 3.111 1.00 90.94 324 MET A O 1
ATOM 2345 N N . GLY A 1 325 ? -8.638 5.092 5.014 1.00 88.38 325 GLY A N 1
ATOM 2346 C CA . GLY A 1 325 ? -8.886 6.319 5.770 1.00 88.38 325 GLY A CA 1
ATOM 2347 C C . GLY A 1 325 ? -10.060 7.145 5.232 1.00 88.38 325 GLY A C 1
ATOM 2348 O O . GLY A 1 325 ? -10.307 8.244 5.727 1.00 88.38 325 GLY A O 1
ATOM 2349 N N . ASP A 1 326 ? -10.806 6.609 4.265 1.00 89.75 326 ASP A N 1
ATOM 2350 C CA . ASP A 1 326 ? -11.915 7.277 3.601 1.00 89.75 326 ASP A CA 1
ATOM 2351 C C . ASP A 1 326 ? -13.097 7.464 4.570 1.00 89.75 326 ASP A C 1
ATOM 2353 O O . ASP A 1 326 ? -13.604 6.478 5.117 1.00 89.75 326 ASP A O 1
ATOM 2357 N N . PRO A 1 327 ? -13.576 8.701 4.799 1.00 92.06 327 PRO A N 1
ATOM 2358 C CA . PRO A 1 327 ? -14.714 8.961 5.679 1.00 92.06 327 PRO A CA 1
ATOM 2359 C C . PRO A 1 327 ? -15.988 8.180 5.321 1.00 92.06 327 PRO A C 1
ATOM 2361 O O . PRO A 1 327 ? -16.808 7.922 6.203 1.00 92.06 327 PRO A O 1
ATOM 2364 N N . ARG A 1 328 ? -16.169 7.779 4.056 1.00 92.31 328 ARG A N 1
ATOM 2365 C CA . ARG A 1 328 ? -17.338 7.012 3.594 1.00 92.31 328 ARG A CA 1
ATOM 2366 C C . ARG A 1 328 ? -17.434 5.638 4.266 1.00 92.31 328 ARG A C 1
ATOM 2368 O O . ARG A 1 328 ? -18.543 5.213 4.613 1.00 92.31 328 ARG A O 1
ATOM 2375 N N . ALA A 1 329 ? -16.286 5.033 4.586 1.00 94.50 329 ALA A N 1
ATOM 2376 C CA . ALA A 1 329 ? -16.206 3.739 5.262 1.00 94.50 329 ALA A CA 1
ATOM 2377 C C . ALA A 1 329 ? -16.773 3.770 6.689 1.00 94.50 329 ALA A C 1
ATOM 2379 O O . ALA A 1 329 ? -17.233 2.755 7.212 1.00 94.50 329 ALA A O 1
ATOM 2380 N N . VAL A 1 330 ? -16.801 4.941 7.339 1.00 95.62 330 VAL A N 1
ATOM 2381 C CA . VAL A 1 330 ? -17.268 5.079 8.730 1.00 95.62 330 VAL A CA 1
ATOM 2382 C C . VAL A 1 330 ? -18.716 4.616 8.886 1.00 95.62 330 VAL A C 1
ATOM 2384 O O . VAL A 1 330 ? -19.077 4.045 9.915 1.00 95.62 330 VAL A O 1
ATOM 2387 N N . SER A 1 331 ? -19.555 4.804 7.862 1.00 94.75 331 SER A N 1
ATOM 2388 C CA . SER A 1 331 ? -20.949 4.353 7.903 1.00 94.75 331 SER A CA 1
ATOM 2389 C C . SER A 1 331 ? -21.066 2.824 7.948 1.00 94.75 331 SER A C 1
ATOM 2391 O O . SER A 1 331 ? -21.885 2.300 8.709 1.00 94.75 331 SER A O 1
ATOM 2393 N N . PHE A 1 332 ? -20.234 2.118 7.178 1.00 95.00 332 PHE A N 1
ATOM 2394 C CA . PHE A 1 332 ? -20.117 0.664 7.180 1.00 95.00 332 PHE A CA 1
ATOM 2395 C C . PHE A 1 332 ? -19.548 0.164 8.506 1.00 95.00 332 PHE A C 1
ATOM 2397 O O . PHE A 1 332 ? -20.177 -0.668 9.163 1.00 95.00 332 PHE A O 1
ATOM 2404 N N . LEU A 1 333 ? -18.425 0.733 8.953 1.00 96.75 333 LEU A N 1
ATOM 2405 C CA . LEU A 1 333 ? -17.768 0.352 10.205 1.00 96.75 333 LEU A CA 1
ATOM 2406 C C . LEU A 1 333 ? -18.698 0.541 11.413 1.00 96.75 333 LEU A C 1
ATOM 2408 O O . LEU A 1 333 ? -18.791 -0.341 12.261 1.00 96.75 333 LEU A O 1
ATOM 2412 N N . ARG A 1 334 ? -19.477 1.630 11.453 1.00 97.00 334 ARG A N 1
ATOM 2413 C CA . ARG A 1 334 ? -20.480 1.867 12.502 1.00 97.00 334 ARG A CA 1
ATOM 2414 C C . ARG A 1 334 ? -21.543 0.774 12.565 1.00 97.00 334 ARG A C 1
ATOM 2416 O O . ARG A 1 334 ? -21.896 0.356 13.659 1.00 97.00 334 ARG A O 1
ATOM 2423 N N . ARG A 1 335 ? -22.064 0.306 11.422 1.00 96.12 335 ARG A N 1
ATOM 2424 C CA . ARG A 1 335 ? -23.042 -0.802 11.415 1.00 96.12 335 ARG A CA 1
ATOM 2425 C C . ARG A 1 335 ? -22.445 -2.062 12.039 1.00 96.12 335 ARG A C 1
ATOM 2427 O O . ARG A 1 335 ? -23.143 -2.810 12.708 1.00 96.12 335 ARG A O 1
ATOM 2434 N N . ARG A 1 336 ? -21.147 -2.270 11.841 1.00 95.94 336 ARG A N 1
ATOM 2435 C CA . ARG A 1 336 ? -20.427 -3.471 12.264 1.00 95.94 336 ARG A CA 1
ATOM 2436 C C . ARG A 1 336 ? -20.019 -3.461 13.732 1.00 95.94 336 ARG A C 1
ATOM 2438 O O . ARG A 1 336 ? -19.896 -4.526 14.323 1.00 95.94 336 ARG A O 1
ATOM 2445 N N . LEU A 1 337 ? -19.935 -2.284 14.348 1.00 96.88 337 LEU A N 1
ATOM 2446 C CA . LEU A 1 337 ? -19.894 -2.161 15.808 1.00 96.88 337 LEU A CA 1
ATOM 2447 C C . LEU A 1 337 ? -21.157 -2.715 16.490 1.00 96.88 337 LEU A C 1
ATOM 2449 O O . LEU A 1 337 ? -21.100 -3.042 17.665 1.00 96.88 337 LEU A O 1
ATOM 2453 N N . GLY A 1 338 ? -22.280 -2.845 15.775 1.00 94.31 338 GLY A N 1
ATOM 2454 C CA . GLY A 1 338 ? -23.505 -3.471 16.285 1.00 94.31 338 GLY A CA 1
ATOM 2455 C C . GLY A 1 338 ? -23.596 -4.985 16.060 1.00 94.31 338 GLY A C 1
ATOM 2456 O O . GLY A 1 338 ? -24.669 -5.545 16.252 1.00 94.31 338 GLY A O 1
ATOM 2457 N N . SER A 1 339 ? -22.525 -5.639 15.594 1.00 95.00 339 SER A N 1
ATOM 2458 C CA . SER A 1 339 ? -22.516 -7.088 15.349 1.00 95.00 339 SER A CA 1
ATOM 2459 C C . SER A 1 339 ? -22.570 -7.882 16.658 1.00 95.00 339 SER A C 1
ATOM 2461 O O . SER A 1 339 ? -21.933 -7.508 17.646 1.00 95.00 339 SER A O 1
ATOM 2463 N N . GLU A 1 340 ? -23.280 -9.012 16.660 1.00 95.19 340 GLU A N 1
ATOM 2464 C CA . GLU A 1 340 ? -23.266 -9.961 17.785 1.00 95.19 340 GLU A CA 1
ATOM 2465 C C . GLU A 1 340 ? -21.882 -10.617 17.952 1.00 95.19 340 GLU A C 1
ATOM 2467 O O . GLU A 1 340 ? -21.484 -10.956 19.066 1.00 95.19 340 GLU A O 1
ATOM 2472 N N . ASP A 1 341 ? -21.102 -10.727 16.868 1.00 93.44 341 ASP A N 1
ATOM 2473 C CA . ASP A 1 341 ? -19.732 -11.243 16.908 1.00 93.44 341 ASP A CA 1
ATOM 2474 C C . ASP A 1 341 ? -18.767 -10.185 17.472 1.00 93.44 341 ASP A C 1
ATOM 2476 O O . ASP A 1 341 ? -18.408 -9.205 16.809 1.00 93.44 341 ASP A O 1
ATOM 2480 N N . ALA A 1 342 ? -18.277 -10.419 18.691 1.00 95.75 342 ALA A N 1
ATOM 2481 C CA . ALA A 1 342 ? -17.272 -9.574 19.333 1.00 95.75 342 ALA A CA 1
ATOM 2482 C C . ALA A 1 342 ? -15.979 -9.433 18.504 1.00 95.75 342 ALA A C 1
ATOM 2484 O O . ALA A 1 342 ? -15.304 -8.404 18.593 1.00 95.75 342 ALA A O 1
ATOM 2485 N N . ALA A 1 343 ? -15.624 -10.427 17.681 1.00 93.31 343 ALA A N 1
ATOM 2486 C CA . ALA A 1 343 ? -14.477 -10.332 16.785 1.00 93.31 343 ALA A CA 1
ATOM 2487 C C . ALA A 1 343 ? -14.730 -9.342 15.635 1.00 93.31 343 ALA A C 1
ATOM 2489 O O . ALA A 1 343 ? -13.823 -8.590 15.277 1.00 93.31 343 ALA A O 1
ATOM 2490 N N . GLU A 1 344 ? -15.948 -9.277 15.089 1.00 94.00 344 GLU A N 1
ATOM 2491 C CA . GLU A 1 344 ? -16.310 -8.250 14.101 1.00 94.00 344 GLU A CA 1
ATOM 2492 C C . GLU A 1 344 ? -16.323 -6.856 14.711 1.00 94.00 344 GLU A C 1
ATOM 2494 O O . GLU A 1 344 ? -15.753 -5.934 14.123 1.00 94.00 344 GLU A O 1
ATOM 2499 N N . ARG A 1 345 ? -16.901 -6.702 15.910 1.00 97.00 345 ARG A N 1
ATOM 2500 C CA . ARG A 1 345 ? -16.867 -5.421 16.630 1.00 97.00 345 ARG A CA 1
ATOM 2501 C C . ARG A 1 345 ? -15.429 -4.960 16.849 1.00 97.00 345 ARG A C 1
ATOM 2503 O O . ARG A 1 345 ? -15.092 -3.815 16.554 1.00 97.00 345 ARG A O 1
ATOM 2510 N N . ARG A 1 346 ? -14.549 -5.871 17.280 1.00 96.56 346 ARG A N 1
ATOM 2511 C CA . ARG A 1 346 ? -13.114 -5.609 17.454 1.00 96.56 346 ARG A CA 1
ATOM 2512 C C . ARG A 1 346 ? -12.455 -5.140 16.154 1.00 96.56 346 ARG A C 1
ATOM 2514 O O . ARG A 1 346 ? -11.746 -4.138 16.169 1.00 96.56 346 ARG A O 1
ATOM 2521 N N . LEU A 1 347 ? -12.697 -5.836 15.043 1.00 95.44 347 LEU A N 1
ATOM 2522 C CA . LEU A 1 347 ? -12.141 -5.479 13.734 1.00 95.44 347 LEU A CA 1
ATOM 2523 C C . LEU A 1 347 ? -12.649 -4.120 13.238 1.00 95.44 347 LEU A C 1
ATOM 2525 O O . LEU A 1 347 ? -11.875 -3.350 12.670 1.00 95.44 347 LEU A O 1
ATOM 2529 N N . ALA A 1 348 ? -13.919 -3.797 13.489 1.00 96.88 348 ALA A N 1
ATOM 2530 C CA . ALA A 1 348 ? -14.482 -2.490 13.179 1.00 96.88 348 ALA A CA 1
ATOM 2531 C C . ALA A 1 348 ? -13.815 -1.373 13.999 1.00 96.88 348 ALA A C 1
ATOM 2533 O O . ALA A 1 348 ? -13.483 -0.331 13.434 1.00 96.88 348 ALA A O 1
ATOM 2534 N N . VAL A 1 349 ? -13.538 -1.600 15.289 1.00 98.06 349 VAL A N 1
ATOM 2535 C CA . VAL A 1 349 ? -12.765 -0.661 16.122 1.00 98.06 349 VAL A CA 1
ATOM 2536 C C . VAL A 1 349 ? -11.341 -0.475 15.591 1.00 98.06 349 VAL A C 1
ATOM 2538 O O . VAL A 1 349 ? -10.895 0.661 15.416 1.00 98.06 349 VAL A O 1
ATOM 2541 N N . ASP A 1 350 ? -10.637 -1.569 15.287 1.00 95.94 350 ASP A N 1
ATOM 2542 C CA . ASP A 1 350 ? -9.269 -1.509 14.758 1.00 95.94 350 ASP A CA 1
ATOM 2543 C C . ASP A 1 350 ? -9.225 -0.777 13.396 1.00 95.94 350 ASP A C 1
ATOM 2545 O O . ASP A 1 350 ? -8.292 -0.016 13.129 1.00 95.94 350 ASP A O 1
ATOM 2549 N N . ALA A 1 351 ? -10.242 -0.952 12.544 1.00 96.06 351 ALA A N 1
ATOM 2550 C CA . ALA A 1 351 ? -10.368 -0.224 11.282 1.00 96.06 351 ALA A CA 1
ATOM 2551 C C . ALA A 1 351 ? -10.648 1.273 11.504 1.00 96.06 351 ALA A C 1
ATOM 2553 O O . ALA A 1 351 ? -9.974 2.106 10.900 1.00 96.06 351 ALA A O 1
ATOM 2554 N N . LEU A 1 352 ? -11.567 1.631 12.413 1.00 97.12 352 LEU A N 1
ATOM 2555 C CA . LEU A 1 352 ? -11.878 3.026 12.765 1.00 97.12 352 LEU A CA 1
ATOM 2556 C C . LEU A 1 352 ? -10.641 3.801 13.242 1.00 97.12 352 LEU A C 1
ATOM 2558 O O . LEU A 1 352 ? -10.493 4.975 12.901 1.00 97.12 352 LEU A O 1
ATOM 2562 N N . ALA A 1 353 ? -9.714 3.146 13.949 1.00 94.31 353 ALA A N 1
ATOM 2563 C CA . ALA A 1 353 ? -8.442 3.742 14.374 1.00 94.31 353 ALA A CA 1
ATOM 2564 C C . ALA A 1 353 ? -7.568 4.237 13.198 1.00 94.31 353 ALA A C 1
ATOM 2566 O O . ALA A 1 353 ? -6.737 5.137 13.357 1.00 94.31 353 ALA A O 1
ATOM 2567 N N . GLY A 1 354 ? -7.750 3.663 12.004 1.00 92.50 354 GLY A N 1
ATOM 2568 C CA . GLY A 1 354 ? -7.073 4.082 10.778 1.00 92.50 354 GLY A CA 1
ATOM 2569 C C . GLY A 1 354 ? -7.574 5.416 10.209 1.00 92.50 354 GLY A C 1
ATOM 2570 O O . GLY A 1 354 ? -6.818 6.128 9.546 1.00 92.50 354 GLY A O 1
ATOM 2571 N N . HIS A 1 355 ? -8.796 5.836 10.547 1.00 93.44 355 HIS A N 1
ATOM 2572 C CA . HIS A 1 355 ? -9.427 7.066 10.051 1.00 93.44 355 HIS A CA 1
ATOM 2573 C C . HIS A 1 355 ? -9.025 8.302 10.870 1.00 93.44 355 HIS A C 1
ATOM 2575 O O . HIS A 1 355 ? -9.858 9.070 11.349 1.00 93.44 355 HIS A O 1
ATOM 2581 N N . ARG A 1 356 ? -7.715 8.534 11.010 1.00 88.62 356 ARG A N 1
ATOM 2582 C CA . ARG A 1 356 ? -7.143 9.543 11.926 1.00 88.62 356 ARG A CA 1
ATOM 2583 C C . ARG A 1 356 ? -7.578 10.988 11.682 1.00 88.62 356 ARG A C 1
ATOM 2585 O O . ARG A 1 356 ? -7.423 11.829 12.558 1.00 88.62 356 ARG A O 1
ATOM 2592 N N . ARG A 1 357 ? -8.078 11.291 10.484 1.00 88.81 357 ARG A N 1
ATOM 2593 C CA . ARG A 1 357 ? -8.531 12.633 10.086 1.00 88.81 357 ARG A CA 1
ATOM 2594 C C . ARG A 1 357 ? -10.043 12.823 10.218 1.00 88.81 357 ARG A C 1
ATOM 2596 O O . ARG A 1 357 ? -10.542 13.892 9.886 1.00 88.81 357 ARG A O 1
ATOM 2603 N N . VAL A 1 358 ? -10.774 11.804 10.668 1.00 92.25 358 VAL A N 1
ATOM 2604 C CA . VAL A 1 358 ? -12.238 11.809 10.705 1.00 92.25 358 VAL A CA 1
ATOM 2605 C C . VAL A 1 358 ? -12.705 11.908 12.150 1.00 92.25 358 VAL A C 1
ATOM 2607 O O . VAL A 1 358 ? -12.852 10.907 12.836 1.00 92.25 358 VAL A O 1
ATOM 2610 N N . THR A 1 359 ? -12.972 13.122 12.624 1.00 90.56 359 THR A N 1
ATOM 2611 C CA . THR A 1 359 ? -13.398 13.396 14.013 1.00 90.56 359 THR A CA 1
ATOM 2612 C C . THR A 1 359 ? -14.635 12.604 14.445 1.00 90.56 359 THR A C 1
ATOM 2614 O O . THR A 1 359 ? -14.743 12.204 15.603 1.00 90.56 359 THR A O 1
ATOM 2617 N N . ALA A 1 360 ? -15.536 12.298 13.506 1.00 91.50 360 ALA A N 1
ATOM 2618 C CA . ALA A 1 360 ? -16.740 11.506 13.749 1.00 91.50 360 ALA A CA 1
ATOM 2619 C C . ALA A 1 360 ? -16.472 10.067 14.236 1.00 91.50 360 ALA A C 1
ATOM 2621 O O . ALA A 1 360 ? -17.400 9.419 14.718 1.00 91.50 360 ALA A O 1
ATOM 2622 N N . VAL A 1 361 ? -15.235 9.556 14.147 1.00 96.50 361 VAL A N 1
ATOM 2623 C CA . VAL A 1 361 ? -14.897 8.228 14.688 1.00 96.50 361 VAL A CA 1
ATOM 2624 C C . VAL A 1 361 ? -14.727 8.229 16.204 1.00 96.50 361 VAL A C 1
ATOM 2626 O O . VAL A 1 361 ? -14.958 7.198 16.828 1.00 96.50 361 VAL A O 1
ATOM 2629 N N . VAL A 1 362 ? -14.379 9.366 16.820 1.00 96.06 362 VAL A N 1
ATOM 2630 C CA . VAL A 1 362 ? -14.108 9.432 18.266 1.00 96.06 362 VAL A CA 1
ATOM 2631 C C . VAL A 1 362 ? -15.343 9.061 19.099 1.00 96.06 362 VAL A C 1
ATOM 2633 O O . VAL A 1 362 ? -15.217 8.183 19.951 1.00 96.06 362 VAL A O 1
ATOM 2636 N N . PRO A 1 363 ? -16.555 9.598 18.838 1.00 96.50 363 PRO A N 1
ATOM 2637 C CA . PRO A 1 363 ? -17.758 9.169 19.555 1.00 96.50 363 PRO A CA 1
ATOM 2638 C C . PRO A 1 363 ? -18.066 7.672 19.424 1.00 96.50 363 PRO A C 1
ATOM 2640 O O . PRO A 1 363 ? -18.547 7.062 20.376 1.00 96.50 363 PRO A O 1
ATOM 2643 N N . LEU A 1 364 ? -17.776 7.068 18.265 1.00 97.81 364 LEU A N 1
ATOM 2644 C CA . LEU A 1 364 ? -17.981 5.631 18.050 1.00 97.81 364 LEU A CA 1
ATOM 2645 C C . LEU A 1 364 ? -17.041 4.808 18.935 1.00 97.81 364 LEU A C 1
ATOM 2647 O O . LEU A 1 364 ? -17.474 3.861 19.586 1.00 97.81 364 LEU A O 1
ATOM 2651 N N . LEU A 1 365 ? -15.769 5.205 18.995 1.00 98.06 365 LEU A N 1
ATOM 2652 C CA . LEU A 1 365 ? -14.763 4.560 19.834 1.00 98.06 365 LEU A CA 1
ATOM 2653 C C . LEU A 1 365 ? -15.059 4.738 21.327 1.00 98.06 365 LEU A C 1
ATOM 2655 O O . LEU A 1 365 ? -14.922 3.782 22.082 1.00 98.06 365 LEU A O 1
ATOM 2659 N N . LEU A 1 366 ? -15.525 5.919 21.749 1.00 98.00 366 LEU A N 1
ATOM 2660 C CA . LEU A 1 366 ? -15.958 6.160 23.129 1.00 98.00 366 LEU A CA 1
ATOM 2661 C C . LEU A 1 366 ? -17.103 5.228 23.539 1.00 98.00 366 LEU A C 1
ATOM 2663 O O . LEU A 1 366 ? -17.074 4.694 24.643 1.00 98.00 366 LEU A O 1
ATOM 2667 N N . GLY A 1 367 ? -18.077 4.988 22.654 1.00 97.06 367 GLY A N 1
ATOM 2668 C CA . GLY A 1 367 ? -19.157 4.030 22.915 1.00 97.06 367 GLY A CA 1
ATOM 2669 C C . GLY A 1 367 ? -18.666 2.587 23.080 1.00 97.06 367 GLY A C 1
ATOM 2670 O O . GLY A 1 367 ? -19.256 1.816 23.827 1.00 97.06 367 GLY A O 1
ATOM 2671 N N . CYS A 1 368 ? -17.546 2.227 22.446 1.00 97.94 368 CYS A N 1
ATOM 2672 C CA . CYS A 1 368 ? -16.951 0.891 22.550 1.00 97.94 368 CYS A CA 1
ATOM 2673 C C . CYS A 1 368 ? -16.184 0.661 23.865 1.00 97.94 368 CYS A C 1
ATOM 2675 O O . CYS A 1 368 ? -15.774 -0.466 24.144 1.00 97.94 368 CYS A O 1
ATOM 2677 N N . LEU A 1 369 ? -15.977 1.700 24.683 1.00 97.81 369 LEU A N 1
ATOM 2678 C CA . LEU A 1 369 ? -15.379 1.555 26.014 1.00 97.81 369 LEU A CA 1
ATOM 2679 C C . LEU A 1 369 ? -16.305 0.823 26.990 1.00 97.81 369 LEU A C 1
ATOM 2681 O O . LEU A 1 369 ? -15.817 0.204 27.932 1.00 97.81 369 LEU A O 1
ATOM 2685 N N . ASP A 1 370 ? -17.612 0.848 26.731 1.00 96.25 370 ASP A N 1
ATOM 2686 C CA . ASP A 1 370 ? -18.627 0.161 27.530 1.00 96.25 370 ASP A CA 1
ATOM 2687 C C . ASP A 1 370 ? -19.029 -1.201 26.921 1.00 96.25 370 ASP A C 1
ATOM 2689 O O . ASP A 1 370 ? -19.994 -1.818 27.368 1.00 96.25 370 ASP A O 1
ATOM 2693 N N . ASP A 1 371 ? -18.310 -1.688 25.897 1.00 98.25 371 ASP A N 1
ATOM 2694 C CA . ASP A 1 371 ? -18.618 -2.967 25.242 1.00 98.25 371 ASP A CA 1
ATOM 2695 C C . ASP A 1 371 ? -18.500 -4.142 26.227 1.00 98.25 371 ASP A C 1
ATOM 2697 O O . ASP A 1 371 ? -17.581 -4.203 27.050 1.00 98.25 371 ASP A O 1
ATOM 2701 N N . GLU A 1 372 ? -19.399 -5.118 26.119 1.00 97.00 372 GLU A N 1
ATOM 2702 C CA . GLU A 1 372 ? -19.398 -6.336 26.939 1.00 97.00 372 GLU A CA 1
ATOM 2703 C C . GLU A 1 372 ? -18.082 -7.128 26.824 1.00 97.00 372 GLU A C 1
ATOM 2705 O O . GLU A 1 372 ? -17.584 -7.683 27.812 1.00 97.00 372 GLU A O 1
ATOM 2710 N N . ALA A 1 373 ? -17.460 -7.129 25.644 1.00 98.00 373 ALA A N 1
ATOM 2711 C CA . ALA A 1 373 ? -16.296 -7.934 25.334 1.00 98.00 373 ALA A CA 1
ATOM 2712 C C . ALA A 1 373 ? -15.001 -7.192 25.721 1.00 98.00 373 ALA A C 1
ATOM 2714 O O . ALA A 1 373 ? -14.674 -6.155 25.132 1.00 98.00 373 ALA A O 1
ATOM 2715 N N . PRO A 1 374 ? -14.179 -7.740 26.643 1.00 97.56 374 PRO A N 1
ATOM 2716 C CA . PRO A 1 374 ? -12.905 -7.126 27.024 1.00 97.56 374 PRO A CA 1
ATOM 2717 C C . PRO A 1 374 ? -11.962 -6.816 25.847 1.00 97.56 374 PRO A C 1
ATOM 2719 O O . PRO A 1 374 ? -11.344 -5.748 25.860 1.00 97.56 374 PRO A O 1
ATOM 2722 N N . PRO A 1 375 ? -11.859 -7.672 24.804 1.00 97.56 375 PRO A N 1
ATOM 2723 C CA . PRO A 1 375 ? -11.064 -7.345 23.628 1.00 97.56 375 PRO A CA 1
ATOM 2724 C C . PRO A 1 375 ? -11.538 -6.079 22.912 1.00 97.56 375 PRO A C 1
ATOM 2726 O O . PRO A 1 375 ? -10.695 -5.318 22.453 1.00 97.56 375 PRO A O 1
ATOM 2729 N N . VAL A 1 376 ? -12.843 -5.816 22.819 1.00 98.31 376 VAL A N 1
ATOM 2730 C CA . VAL A 1 376 ? -13.366 -4.622 22.132 1.00 98.31 376 VAL A CA 1
ATOM 2731 C C . VAL A 1 376 ? -13.030 -3.361 22.928 1.00 98.31 376 VAL A C 1
ATOM 2733 O O . VAL A 1 376 ? -12.475 -2.418 22.363 1.00 98.31 376 VAL A O 1
ATOM 2736 N N . ARG A 1 377 ? -13.225 -3.386 24.253 1.00 98.19 377 ARG A N 1
ATOM 2737 C CA . ARG A 1 377 ? -12.842 -2.272 25.141 1.00 98.19 377 ARG A CA 1
ATOM 2738 C C . ARG A 1 377 ? -11.356 -1.927 25.036 1.00 98.19 377 ARG A C 1
ATOM 2740 O O . ARG A 1 377 ? -10.990 -0.765 24.880 1.00 98.19 377 ARG A O 1
ATOM 2747 N N . ALA A 1 378 ? -10.488 -2.942 25.057 1.00 97.50 378 ALA A N 1
ATOM 2748 C CA . ALA A 1 378 ? -9.044 -2.751 24.916 1.00 97.50 378 ALA A CA 1
ATOM 2749 C C . ALA A 1 378 ? -8.659 -2.145 23.553 1.00 97.50 378 ALA A C 1
ATOM 2751 O O . ALA A 1 378 ? -7.737 -1.335 23.467 1.00 97.50 378 ALA A O 1
ATOM 2752 N N . ALA A 1 379 ? -9.373 -2.520 22.488 1.00 97.56 379 ALA A N 1
ATOM 2753 C CA . ALA A 1 379 ? -9.200 -1.948 21.153 1.00 97.56 379 ALA A CA 1
ATOM 2754 C C . ALA A 1 379 ? -9.543 -0.465 21.127 1.00 97.56 379 ALA A C 1
ATOM 2756 O O . ALA A 1 379 ? -8.796 0.336 20.572 1.00 97.56 379 ALA A O 1
ATOM 2757 N N . ALA A 1 380 ? -10.669 -0.114 21.746 1.00 98.19 380 ALA A N 1
ATOM 2758 C CA . ALA A 1 380 ? -11.174 1.245 21.789 1.00 98.19 380 ALA A CA 1
ATOM 2759 C C . ALA A 1 380 ? -10.207 2.164 22.541 1.00 98.19 380 ALA A C 1
ATOM 2761 O O . ALA A 1 380 ? -9.853 3.217 22.018 1.00 98.19 380 ALA A O 1
ATOM 2762 N N . LEU A 1 381 ? -9.687 1.724 23.693 1.00 98.00 381 LEU A N 1
ATOM 2763 C CA . LEU A 1 381 ? -8.638 2.439 24.429 1.00 98.00 381 LEU A CA 1
ATOM 2764 C C . LEU A 1 381 ? -7.386 2.664 23.569 1.00 98.00 381 LEU A C 1
ATOM 2766 O O . LEU A 1 381 ? -6.891 3.785 23.460 1.00 98.00 381 LEU A O 1
ATOM 2770 N N . GLN A 1 382 ? -6.897 1.615 22.900 1.00 96.75 382 GLN A N 1
ATOM 2771 C CA . GLN A 1 382 ? -5.729 1.720 22.024 1.00 96.75 382 GLN A CA 1
ATOM 2772 C C . GLN A 1 382 ? -5.978 2.678 20.848 1.00 96.75 382 GLN A C 1
ATOM 2774 O O . GLN A 1 382 ? -5.105 3.479 20.508 1.00 96.75 382 GLN A O 1
ATOM 2779 N N . ALA A 1 383 ? -7.152 2.602 20.222 1.00 96.69 383 ALA A N 1
ATOM 2780 C CA . ALA A 1 383 ? -7.543 3.457 19.109 1.00 96.69 383 ALA A CA 1
ATOM 2781 C C . ALA A 1 383 ? -7.630 4.927 19.538 1.00 96.69 383 ALA A C 1
ATOM 2783 O O . ALA A 1 383 ? -7.039 5.792 18.893 1.00 96.69 383 ALA A O 1
ATOM 2784 N N . LEU A 1 384 ? -8.298 5.208 20.659 1.00 97.50 384 LEU A N 1
ATOM 2785 C CA . LEU A 1 384 ? -8.394 6.551 21.224 1.00 97.50 384 LEU A CA 1
ATOM 2786 C C . LEU A 1 384 ? -7.012 7.112 21.570 1.00 97.50 384 LEU A C 1
ATOM 2788 O O . LEU A 1 384 ? -6.729 8.258 21.229 1.00 97.50 384 LEU A O 1
ATOM 2792 N N . GLY A 1 385 ? -6.110 6.300 22.130 1.00 96.19 385 GLY A N 1
ATOM 2793 C CA . GLY A 1 385 ? -4.739 6.733 22.402 1.00 96.19 385 GLY A CA 1
ATOM 2794 C C . GLY A 1 385 ? -3.921 7.046 21.155 1.00 96.19 385 GLY A C 1
ATOM 2795 O O . GLY A 1 385 ? -3.159 8.014 21.142 1.00 96.19 385 GLY A O 1
ATOM 2796 N N . GLN A 1 386 ? -4.122 6.303 20.065 1.00 93.81 386 GLN A N 1
ATOM 2797 C CA . GLN A 1 386 ? -3.505 6.626 18.776 1.00 93.81 386 GLN A CA 1
ATOM 2798 C C . GLN A 1 386 ? -4.037 7.932 18.181 1.00 93.81 386 GLN A C 1
ATOM 2800 O O . GLN A 1 386 ? -3.260 8.684 17.594 1.00 93.81 386 GLN A O 1
ATOM 2805 N N . LEU A 1 387 ? -5.339 8.200 18.320 1.00 92.12 387 LEU A N 1
ATOM 2806 C CA . LEU A 1 387 ? -5.970 9.420 17.811 1.00 92.12 387 LEU A CA 1
ATOM 2807 C C . LEU A 1 387 ? -5.605 10.650 18.645 1.00 92.12 387 LEU A C 1
ATOM 2809 O O . LEU A 1 387 ? -5.315 11.702 18.084 1.00 92.12 387 LEU A O 1
ATOM 2813 N N . ALA A 1 388 ? -5.579 10.512 19.970 1.00 92.44 388 ALA A N 1
ATOM 2814 C CA . ALA A 1 388 ? -5.228 11.588 20.891 1.00 92.44 388 ALA A CA 1
ATOM 2815 C C . ALA A 1 388 ? -3.712 11.838 20.973 1.00 92.44 388 ALA A C 1
ATOM 2817 O O . ALA A 1 388 ? -3.286 12.884 21.463 1.00 92.44 388 ALA A O 1
ATOM 2818 N N . GLY A 1 389 ? -2.888 10.875 20.542 1.00 94.12 389 GLY A N 1
ATOM 2819 C CA . GLY A 1 389 ? -1.430 10.931 20.672 1.00 94.12 389 GLY A CA 1
ATOM 2820 C C . GLY A 1 389 ? -0.933 10.840 22.121 1.00 94.12 389 GLY A C 1
ATOM 2821 O O . GLY A 1 389 ? 0.204 11.215 22.403 1.00 94.12 389 GLY A O 1
ATOM 2822 N N . LYS A 1 390 ? -1.780 10.374 23.044 1.00 94.06 390 LYS A N 1
ATOM 2823 C CA . LYS A 1 390 ? -1.509 10.244 24.481 1.00 94.06 390 LYS A CA 1
ATOM 2824 C C . LYS A 1 390 ? -2.323 9.095 25.062 1.00 94.06 390 LYS A C 1
ATOM 2826 O O . LYS A 1 390 ? -3.351 8.739 24.502 1.00 94.06 390 LYS A O 1
ATOM 2831 N N . ASP A 1 391 ? -1.877 8.555 26.187 1.00 94.69 391 ASP A N 1
ATOM 2832 C CA . ASP A 1 391 ? -2.626 7.573 26.969 1.00 94.69 391 ASP A CA 1
ATOM 2833 C C . ASP A 1 391 ? -3.278 8.279 28.167 1.00 94.69 391 ASP A C 1
ATOM 2835 O O . ASP A 1 391 ? -2.581 8.935 28.943 1.00 94.69 391 ASP A O 1
ATOM 2839 N N . LEU A 1 392 ? -4.607 8.195 28.277 1.00 95.06 392 LEU A N 1
ATOM 2840 C CA . LEU A 1 392 ? -5.383 8.734 29.401 1.00 95.06 392 LEU A CA 1
ATOM 2841 C C . LEU A 1 392 ? -5.749 7.654 30.428 1.00 95.06 392 LEU A C 1
ATOM 2843 O O . LEU A 1 392 ? -6.461 7.937 31.382 1.00 95.06 392 LEU A O 1
ATOM 2847 N N . GLY A 1 393 ? -5.248 6.429 30.259 1.00 94.00 393 GLY A N 1
ATOM 2848 C CA . GLY A 1 393 ? -5.542 5.311 31.140 1.00 94.00 393 GLY A CA 1
ATOM 2849 C C . GLY A 1 393 ? -6.832 4.569 30.771 1.00 94.00 393 GLY A C 1
ATOM 2850 O O . GLY A 1 393 ? -7.406 4.780 29.700 1.00 94.00 393 GLY A O 1
ATOM 2851 N N . PRO A 1 394 ? -7.275 3.639 31.634 1.00 94.44 394 PRO A N 1
ATOM 2852 C CA . PRO A 1 394 ? -8.395 2.746 31.339 1.00 94.44 394 PRO A CA 1
ATOM 2853 C C . PRO A 1 394 ? -9.772 3.381 31.577 1.00 94.44 394 PRO A C 1
ATOM 2855 O O . PRO A 1 394 ? -10.776 2.833 31.124 1.00 94.44 394 PRO A O 1
ATOM 2858 N N . GLU A 1 395 ? -9.836 4.502 32.296 1.00 95.75 395 GLU A N 1
ATOM 2859 C CA . GLU A 1 395 ? -11.093 5.096 32.739 1.00 95.75 395 GLU A CA 1
ATOM 2860 C C . GLU A 1 395 ? -11.807 5.807 31.589 1.00 95.75 395 GLU A C 1
ATOM 2862 O O . GLU A 1 395 ? -11.321 6.778 31.007 1.00 95.75 395 GLU A O 1
ATOM 2867 N N . ALA A 1 396 ? -13.015 5.346 31.263 1.00 94.94 396 ALA A N 1
ATOM 2868 C CA . ALA A 1 396 ? -13.785 5.913 30.162 1.00 94.94 396 ALA A CA 1
ATOM 2869 C C . ALA A 1 396 ? -14.192 7.380 30.404 1.00 94.94 396 ALA A C 1
ATOM 2871 O O . ALA A 1 396 ? -14.404 8.123 29.446 1.00 94.94 396 ALA A O 1
ATOM 2872 N N . SER A 1 397 ? -14.286 7.822 31.664 1.00 96.25 397 SER A N 1
ATOM 2873 C CA . SER A 1 397 ? -14.529 9.228 32.020 1.00 96.25 397 SER A CA 1
ATOM 2874 C C . SER A 1 397 ? -13.449 10.162 31.486 1.00 96.25 397 SER A C 1
ATOM 2876 O O . SER A 1 397 ? -13.779 11.232 30.980 1.00 96.25 397 SER A O 1
ATOM 2878 N N . ASP A 1 398 ? -12.186 9.743 31.539 1.00 97.25 398 ASP A N 1
ATOM 2879 C CA . ASP A 1 398 ? -11.046 10.589 31.180 1.00 97.25 398 ASP A CA 1
ATOM 2880 C C . ASP A 1 398 ? -11.012 10.821 29.667 1.00 97.25 398 ASP A C 1
ATOM 2882 O O . ASP A 1 398 ? -10.810 11.942 29.191 1.00 97.25 398 ASP A O 1
ATOM 2886 N N . TRP A 1 399 ? -11.325 9.777 28.897 1.00 97.44 399 TRP A N 1
ATOM 2887 C CA . TRP A 1 399 ? -11.487 9.862 27.447 1.00 97.44 399 TRP A CA 1
ATOM 2888 C C . TRP A 1 399 ? -12.692 10.707 27.029 1.00 97.44 399 TRP A C 1
ATOM 2890 O O . TRP A 1 399 ? -12.589 11.486 26.079 1.00 97.44 399 TRP A O 1
ATOM 2900 N N . ARG A 1 400 ? -13.830 10.584 27.727 1.00 97.19 400 ARG A N 1
ATOM 2901 C CA . ARG A 1 400 ? -15.022 11.403 27.450 1.00 97.19 400 ARG A CA 1
ATOM 2902 C C . ARG A 1 400 ? -14.760 12.882 27.749 1.00 97.19 400 ARG A C 1
ATOM 2904 O O . ARG A 1 400 ? -15.078 13.717 26.908 1.00 97.19 400 ARG A O 1
ATOM 2911 N N . ALA A 1 401 ? -14.119 13.194 28.877 1.00 96.81 401 ALA A N 1
ATOM 2912 C CA . ALA A 1 401 ? -13.739 14.560 29.240 1.00 96.81 401 ALA A CA 1
ATOM 2913 C C . ALA A 1 401 ? -12.773 15.174 28.216 1.00 96.81 401 ALA A C 1
ATOM 2915 O O . ALA A 1 401 ? -13.007 16.277 27.726 1.00 96.81 401 ALA A O 1
ATOM 2916 N N . TRP A 1 402 ? -11.740 14.427 27.808 1.00 96.25 402 TRP A N 1
ATOM 2917 C CA . TRP A 1 402 ? -10.825 14.874 26.756 1.00 96.25 402 TRP A CA 1
ATOM 2918 C C . TRP A 1 402 ? -11.551 15.212 25.449 1.00 96.25 402 TRP A C 1
ATOM 2920 O O . TRP A 1 402 ? -11.253 16.232 24.827 1.00 96.25 402 TRP A O 1
ATOM 2930 N N . TRP A 1 403 ? -12.497 14.373 25.023 1.00 96.25 403 TRP A N 1
ATOM 2931 C CA . TRP A 1 403 ? -13.229 14.618 23.785 1.00 96.25 403 TRP A CA 1
ATOM 2932 C C . TRP A 1 403 ? -14.147 15.843 23.873 1.00 96.25 403 TRP A C 1
ATOM 2934 O O . TRP A 1 403 ? -14.273 16.585 22.898 1.00 96.25 403 TRP A O 1
ATOM 2944 N N . GLU A 1 404 ? -14.769 16.089 25.028 1.00 95.81 404 GLU A N 1
ATOM 2945 C CA . GLU A 1 404 ? -15.555 17.306 25.249 1.00 95.81 404 GLU A CA 1
ATOM 2946 C C . GLU A 1 404 ? -14.705 18.572 25.125 1.00 95.81 404 GLU A C 1
ATOM 2948 O O . GLU A 1 404 ? -15.133 19.524 24.464 1.00 95.81 404 GLU A O 1
ATOM 2953 N N . ASP A 1 405 ? -13.505 18.566 25.707 1.00 94.94 405 ASP A N 1
ATOM 2954 C CA . ASP A 1 405 ? -12.556 19.676 25.614 1.00 94.94 405 ASP A CA 1
ATOM 2955 C C . ASP A 1 405 ? -12.089 19.899 24.169 1.00 94.94 405 ASP A C 1
ATOM 2957 O O . ASP A 1 405 ? -12.110 21.030 23.677 1.00 94.94 405 ASP A O 1
ATOM 2961 N N . GLU A 1 406 ? -11.727 18.827 23.456 1.00 92.81 406 GLU A N 1
ATOM 2962 C CA . GLU A 1 406 ? -11.275 18.910 22.063 1.00 92.81 406 GLU A CA 1
ATOM 2963 C C . GLU A 1 406 ? -12.388 19.437 21.145 1.00 92.81 406 GLU A C 1
ATOM 2965 O O . GLU A 1 406 ? -12.157 20.327 20.324 1.00 92.81 406 GLU A O 1
ATOM 2970 N N . ARG A 1 407 ? -13.623 18.947 21.319 1.00 92.69 407 ARG A N 1
ATOM 2971 C CA . ARG A 1 407 ? -14.780 19.408 20.545 1.00 92.69 407 ARG A CA 1
ATOM 2972 C C . ARG A 1 407 ? -15.045 20.897 20.773 1.00 92.69 407 ARG A C 1
ATOM 2974 O O . ARG A 1 407 ? -15.200 21.629 19.798 1.00 92.69 407 ARG A O 1
ATOM 2981 N N . ARG A 1 408 ? -15.042 21.359 22.031 1.00 92.88 408 ARG A N 1
ATOM 2982 C CA . ARG A 1 408 ? -15.211 22.788 22.357 1.00 92.88 408 ARG A CA 1
ATOM 2983 C C . ARG A 1 408 ? -14.113 23.642 21.728 1.00 92.88 408 ARG A C 1
ATOM 2985 O O . ARG A 1 408 ? -14.407 24.690 21.160 1.00 92.88 408 ARG A O 1
ATOM 2992 N N . ALA A 1 409 ? -12.862 23.185 21.781 1.00 90.25 409 ALA A N 1
ATOM 2993 C CA . ALA A 1 409 ? -11.739 23.899 21.182 1.00 90.25 409 ALA A CA 1
ATOM 2994 C C . ALA A 1 409 ? -11.862 24.014 19.650 1.00 90.25 409 ALA A C 1
ATOM 2996 O O . ALA A 1 409 ? -11.489 25.041 19.078 1.00 90.25 409 ALA A O 1
ATOM 2997 N N . VAL A 1 410 ? -12.381 22.985 18.971 1.00 86.62 410 VAL A N 1
ATOM 2998 C CA . VAL A 1 410 ? -12.655 23.029 17.524 1.00 86.62 410 VAL A CA 1
ATOM 2999 C C . VAL A 1 410 ? -13.780 24.015 17.209 1.00 86.62 410 VAL A C 1
ATOM 3001 O O . VAL A 1 410 ? -13.581 24.892 16.369 1.00 86.62 410 VAL A O 1
ATOM 3004 N N . GLU A 1 411 ? -14.910 23.930 17.917 1.00 88.44 411 GLU A N 1
ATOM 3005 C CA . GLU A 1 411 ? -16.054 24.841 17.752 1.00 88.44 411 GLU A CA 1
ATOM 3006 C C . GLU A 1 411 ? -15.638 26.311 17.941 1.00 88.44 411 GLU A C 1
ATOM 3008 O O . GLU A 1 411 ? -15.994 27.183 17.146 1.00 88.44 411 GLU A O 1
ATOM 3013 N N . GLU A 1 412 ? -14.817 26.594 18.955 1.00 91.00 412 GLU A N 1
ATOM 3014 C CA . GLU A 1 412 ? -14.314 27.941 19.221 1.00 91.00 412 GLU A CA 1
ATOM 3015 C C . GLU A 1 412 ? -13.386 28.450 18.101 1.00 91.00 412 GLU A C 1
ATOM 3017 O O . GLU A 1 412 ? -13.503 29.599 17.664 1.00 91.00 412 GLU A O 1
ATOM 3022 N N . ARG A 1 413 ? -12.493 27.594 17.580 1.00 89.25 413 ARG A N 1
ATOM 3023 C CA . ARG A 1 413 ? -11.606 27.931 16.450 1.00 89.25 413 ARG A CA 1
ATOM 3024 C C . ARG A 1 413 ? -12.382 28.198 15.164 1.00 89.25 413 ARG A C 1
ATOM 3026 O O . ARG A 1 413 ? -12.003 29.095 14.408 1.00 89.25 413 ARG A O 1
ATOM 3033 N N . GLU A 1 414 ? -13.429 27.424 14.895 1.00 86.31 414 GLU A N 1
ATOM 3034 C CA . GLU A 1 414 ? -14.295 27.625 13.731 1.00 86.31 414 GLU A CA 1
ATOM 3035 C C . GLU A 1 414 ? -15.079 28.931 13.845 1.00 86.31 414 GLU A C 1
ATOM 3037 O O . GLU A 1 414 ? -15.086 29.710 12.888 1.00 86.31 414 GLU A O 1
ATOM 3042 N N . ARG A 1 415 ? -15.625 29.238 15.030 1.00 89.62 415 ARG A N 1
ATOM 3043 C CA . ARG A 1 415 ? -16.281 30.523 15.302 1.00 89.62 415 ARG A CA 1
ATOM 3044 C C . ARG A 1 415 ? -15.342 31.703 15.039 1.00 89.62 415 ARG A C 1
ATOM 3046 O O . ARG A 1 415 ? -15.675 32.583 14.251 1.00 89.62 415 ARG A O 1
ATOM 3053 N N . MET A 1 416 ? -14.128 31.677 15.595 1.00 85.81 416 MET A N 1
ATOM 3054 C CA . MET A 1 416 ? -13.130 32.735 15.369 1.00 85.81 416 MET A CA 1
ATOM 3055 C C . MET A 1 416 ? -12.684 32.856 13.902 1.00 85.81 416 MET A C 1
ATOM 3057 O O . MET A 1 416 ? -12.255 33.928 13.473 1.00 85.81 416 MET A O 1
ATOM 3061 N N . ARG A 1 417 ? -12.738 31.767 13.119 1.00 83.25 417 ARG A N 1
ATOM 3062 C CA . ARG A 1 417 ? -12.412 31.788 11.684 1.00 83.25 417 ARG A CA 1
ATOM 3063 C C . ARG A 1 417 ? -13.553 32.376 10.850 1.00 83.25 417 ARG A C 1
ATOM 3065 O O . ARG A 1 417 ? -13.262 33.078 9.888 1.00 83.25 417 ARG A O 1
ATOM 3072 N N . GLY A 1 418 ? -14.806 32.107 11.216 1.00 75.56 418 GLY A N 1
ATOM 3073 C CA . GLY A 1 418 ? -15.995 32.674 10.570 1.00 75.56 418 GLY A CA 1
ATOM 3074 C C . GLY A 1 418 ? -16.240 34.153 10.894 1.00 75.56 418 GLY A C 1
ATOM 3075 O O . GLY A 1 418 ? -16.891 34.841 10.119 1.00 75.56 418 GLY A O 1
ATOM 3076 N N . GLU A 1 419 ? -15.687 34.652 12.002 1.00 67.31 419 GLU A N 1
ATOM 3077 C CA . GLU A 1 419 ? -15.793 36.052 12.446 1.00 67.31 419 GLU A CA 1
ATOM 3078 C C . GLU A 1 419 ? -14.670 36.970 11.912 1.00 67.31 419 GLU A C 1
ATOM 3080 O O . GLU A 1 419 ? -14.638 38.157 12.243 1.00 67.31 419 GLU A O 1
ATOM 3085 N N . ARG A 1 420 ? -13.736 36.465 11.086 1.00 48.56 420 ARG A N 1
ATOM 3086 C CA . ARG A 1 420 ? -12.750 37.325 10.405 1.00 48.56 420 ARG A CA 1
ATOM 3087 C C . ARG A 1 420 ? -13.429 38.069 9.238 1.00 48.56 420 ARG A C 1
ATOM 3089 O O . ARG A 1 420 ? -13.943 37.382 8.358 1.00 48.56 420 ARG A O 1
ATOM 3096 N N . PRO A 1 421 ? -13.439 39.419 9.239 1.00 49.97 421 PRO A N 1
ATOM 3097 C CA . PRO A 1 421 ? -14.131 40.233 8.238 1.00 49.97 421 PRO A CA 1
ATOM 3098 C C . PRO A 1 421 ? -13.531 40.134 6.834 1.00 49.97 421 PRO A C 1
ATOM 3100 O O . PRO A 1 421 ? -12.311 39.856 6.719 1.00 49.97 421 PRO A O 1
#

Secondary structure (DSSP, 8-state):
-------------B----------EEEEETTS-EEEEEEEEE-SSEEEEEETTEEEEEEGGGEEEEEPPPPPPPPPPPP---PPPPPPP--------------------PPPP---PPP-PPPPPPPPPHHHHHHHHHHHHHHHHHTTTSS-S-HHHHHHHHHHT-GGGHHHHHHHGGG--SHHHHHHHHHHHHHS--HHHHHHHHHHTT-SSHHHHHHHHHHHHHH--GGGHHHHHHHTT-SSHHHHHHHHHHHHHHHHHS--HHHHHHHHHHHHH--THHHHHHHHHHHHHT-HHHHHHHHHHHHH--GGGHHHHHHHHHHH--TTHHHHHHHHTT-S-HHHHHHHHHHHTT-TT-TTHHHHHHHGGG-SSHHHHHHHHHHHHHHHTS---S-HHHHHHHHHHHHHHHHHHHHHHHT--